Protein AF-A0A3P6HGX5-F1 (afdb_monomer_lite)

Organism: Brassica oleracea (NCBI:txid3712)

Radius of gyration: 33.95 Å; chains: 1; bounding box: 89×83×102 Å

InterPro domains:
  IPR007120 DNA-directed RNA polymerase, subunit 2, hybrid-binding domain [PF00562] (164-330)
  IPR007120 DNA-directed RNA polymerase, subunit 2, hybrid-binding domain [PF00562] (345-491)
  IPR007645 RNA polymerase Rpb2, domain 3 [PF04565] (3-25)
  IPR014724 RNA polymerase Rpb2, OB-fold [G3DSA:2.40.50.150] (271-345)
  IPR015712 DNA-directed RNA polymerase, subunit 2 [PTHR20856] (3-328)
  IPR037033 DNA-directed RNA polymerase, subunit 2, hybrid-binding domain superfamily [G3DSA:2.40.270.10] (236-270)
  IPR037033 DNA-directed RNA polymerase, subunit 2, hybrid-binding domain superfamily [G3DSA:2.40.270.10] (346-427)
  IPR037033 DNA-directed RNA polymerase, subunit 2, hybrid-binding domain superfamily [G3DSA:2.40.270.10] (428-469)
  IPR042107 DNA-directed RNA polymerase, beta subunit, external 1 domain superfamily [G3DSA:2.30.150.10] (36-104)

pLDDT: mean 76.37, std 21.44, range [22.75, 96.31]

Foldseek 3Di:
DWAPQAADPDPCGPVDTHRFPQWDQDPVRFTWFWWWFQPDDDPDGDTDIDTDGPVRQQVFWEFPDDPPPPDPPDPPPQWTFTAHNNDTDIHGPVRHGIYDDAPRRNHHPLLLFQFQSVQFDSNVSNVSSVQLVQFAQAPDFDDALETQPCQLVCLLVVPLFDFAQAWFFFADDDQQWTWGDHPNDIDIGGWDPQDADPLQFGKGWAAPDDHGDTDHGGQTGIHIRQDDNSGGTRFFFFKEWAADDPCCQPPPHKAFACCCVVVSRRHGDGHDDDDDDWDADPQGTKAWALPDPPDDVVLSVQADGRQAGDPPDDDDPPRRHIRIDDDDDDDDDDDDDDDDDDDDHDYQLQAKAAPVGHGGGMYHHNVNDVVRSNCSQLLQFLQQALCVLVVHGDNHHPPPCSVPPCVSVVVSQVSQCVSLVVGPCVQSQDPVDGQWGWIAGSVPRHIDPDTIHIGTHTDGDGPDDPVVVDADADDFDADPPPRAFDDDRVRSGDDDQDPVNVVVVVVVVVVVPDDPPDDDDDDDDDDDDDDDDDDDDDDDDDDDDDDDDDDDDDDDDDDDDDPDPPPDPDDDD

Structure (mmCIF, N/CA/C/O backbone):
data_AF-A0A3P6HGX5-F1
#
_entry.id   AF-A0A3P6HGX5-F1
#
loop_
_atom_site.group_PDB
_atom_site.id
_atom_site.type_symbol
_atom_site.label_atom_id
_atom_site.label_alt_id
_atom_site.label_comp_id
_atom_site.label_asym_id
_atom_site.label_entity_id
_atom_site.label_seq_id
_atom_site.pdbx_PDB_ins_code
_atom_site.Cartn_x
_atom_site.Cartn_y
_atom_site.Cartn_z
_atom_site.occupancy
_atom_site.B_iso_or_equiv
_atom_site.auth_seq_id
_atom_site.auth_comp_id
_atom_site.auth_asym_id
_atom_site.auth_atom_id
_atom_site.pdbx_PDB_model_num
ATOM 1 N N . MET A 1 1 ? 0.812 18.258 18.366 1.00 69.69 1 MET A N 1
ATOM 2 C CA . MET A 1 1 ? 0.834 18.992 17.080 1.00 69.69 1 MET A CA 1
ATOM 3 C C . MET A 1 1 ? 1.566 18.189 16.005 1.00 69.69 1 MET A C 1
ATOM 5 O O . MET A 1 1 ? 0.980 17.926 14.966 1.00 69.69 1 MET A O 1
ATOM 9 N N . GLY A 1 2 ? 2.810 17.749 16.240 1.00 81.44 2 GLY A N 1
ATOM 10 C CA . GLY A 1 2 ? 3.443 16.718 15.402 1.00 81.44 2 GLY A CA 1
ATOM 11 C C . GLY A 1 2 ? 2.855 15.323 15.650 1.00 81.44 2 GLY A C 1
ATOM 12 O O . GLY A 1 2 ? 2.342 15.058 16.740 1.00 81.44 2 GLY A O 1
ATOM 13 N N . CYS A 1 3 ? 2.932 14.449 14.646 1.00 88.88 3 CYS A N 1
ATOM 14 C CA . CYS A 1 3 ? 2.545 13.048 14.772 1.00 88.88 3 CYS A CA 1
ATOM 15 C C . CYS A 1 3 ? 3.531 12.310 15.696 1.00 88.88 3 CYS A C 1
ATOM 17 O O . CYS A 1 3 ? 4.735 12.345 15.441 1.00 88.88 3 CYS A O 1
ATOM 19 N N . PRO A 1 4 ? 3.058 11.602 16.738 1.00 87.31 4 PRO A N 1
ATOM 20 C CA . PRO A 1 4 ? 3.938 10.913 17.682 1.00 87.31 4 PRO A CA 1
ATOM 21 C C . PRO A 1 4 ? 4.557 9.628 17.113 1.00 87.31 4 PRO A C 1
ATOM 23 O O . PRO A 1 4 ? 5.478 9.078 17.721 1.00 87.31 4 PRO A O 1
ATOM 26 N N . ILE A 1 5 ? 4.021 9.126 15.996 1.00 89.00 5 ILE A N 1
ATOM 27 C CA . ILE A 1 5 ? 4.458 7.893 15.332 1.00 89.00 5 ILE A CA 1
ATOM 28 C C . ILE A 1 5 ? 5.454 8.206 14.219 1.00 89.00 5 ILE A C 1
ATOM 30 O O . ILE A 1 5 ? 6.477 7.549 14.123 1.00 89.00 5 ILE A O 1
ATOM 34 N N . ASP A 1 6 ? 5.156 9.193 13.380 1.00 86.50 6 ASP A N 1
ATOM 35 C CA . ASP A 1 6 ? 5.774 9.359 12.066 1.00 86.50 6 ASP A CA 1
ATOM 36 C C . ASP A 1 6 ? 7.043 10.221 12.127 1.00 86.50 6 ASP A C 1
ATOM 38 O O . ASP A 1 6 ? 6.994 11.451 12.038 1.00 86.50 6 ASP A O 1
ATOM 42 N N . THR A 1 7 ? 8.180 9.545 12.289 1.00 88.69 7 THR A N 1
ATOM 43 C CA . THR A 1 7 ? 9.532 10.112 12.338 1.00 88.69 7 THR A CA 1
ATOM 44 C C . THR A 1 7 ? 10.512 9.282 11.499 1.00 88.69 7 THR A C 1
ATOM 46 O O . THR A 1 7 ? 10.232 8.142 11.129 1.00 88.69 7 THR A O 1
ATOM 49 N N . SER A 1 8 ? 11.672 9.837 11.149 1.00 83.00 8 SER A N 1
ATOM 50 C CA . SER A 1 8 ? 12.714 9.059 10.467 1.00 83.00 8 SER A CA 1
ATOM 51 C C . SER A 1 8 ? 13.367 8.049 11.409 1.00 83.00 8 SER A C 1
ATOM 53 O O . SER A 1 8 ? 13.633 8.377 12.559 1.00 83.00 8 SER A O 1
ATOM 55 N N . GLU A 1 9 ? 13.708 6.863 10.910 1.00 80.75 9 GLU A N 1
ATOM 56 C CA . GLU A 1 9 ? 14.534 5.894 11.639 1.00 80.75 9 GLU A CA 1
ATOM 57 C C . GLU A 1 9 ? 16.037 6.221 11.524 1.00 80.75 9 GLU A C 1
ATOM 59 O O . GLU A 1 9 ? 16.488 6.873 10.577 1.00 80.75 9 GLU A O 1
ATOM 64 N N . GLY A 1 10 ? 16.839 5.746 12.481 1.00 84.31 10 GLY A N 1
ATOM 65 C CA . GLY A 1 10 ? 18.297 5.896 12.479 1.00 84.31 10 GLY A CA 1
ATOM 66 C C . GLY A 1 10 ? 18.803 7.189 13.128 1.00 84.31 10 GLY A C 1
ATOM 67 O O . GLY A 1 10 ? 18.384 7.561 14.216 1.00 84.31 10 GLY A O 1
ATOM 68 N N . ILE A 1 11 ? 19.764 7.858 12.486 1.00 81.44 11 ILE A N 1
ATOM 69 C CA . ILE A 1 11 ? 20.502 8.986 13.091 1.00 81.44 11 ILE A CA 1
ATOM 70 C C . ILE A 1 11 ? 19.605 10.219 13.299 1.00 81.44 11 ILE A C 1
ATOM 72 O O . ILE A 1 11 ? 19.830 10.994 14.221 1.00 81.44 11 ILE A O 1
ATOM 76 N N . ASN A 1 12 ? 18.573 10.384 12.469 1.00 85.25 12 ASN A N 1
ATOM 77 C CA . ASN A 1 12 ? 17.715 11.573 12.468 1.00 85.25 12 ASN A CA 1
ATOM 78 C C . ASN A 1 12 ? 16.410 11.390 13.264 1.00 85.25 12 ASN A C 1
ATOM 80 O O . ASN A 1 12 ? 15.478 12.183 13.109 1.00 85.25 12 ASN A O 1
ATOM 84 N N . VAL A 1 13 ? 16.309 10.343 14.089 1.00 86.50 13 VAL A N 1
ATOM 85 C CA . VAL A 1 13 ? 15.112 10.066 14.901 1.00 86.50 13 VAL A CA 1
ATOM 86 C C . VAL A 1 13 ? 14.737 11.285 15.741 1.00 86.50 13 VAL A C 1
ATOM 88 O O . VAL A 1 13 ? 15.581 11.881 16.404 1.00 86.50 13 VAL A O 1
ATOM 91 N N . GLY A 1 14 ? 13.461 11.670 15.689 1.00 83.38 14 GLY A N 1
ATOM 92 C CA . GLY A 1 14 ? 12.913 12.802 16.439 1.00 83.38 14 GLY A CA 1
ATOM 93 C C . GLY A 1 14 ? 13.215 14.186 15.853 1.00 83.38 14 GLY A C 1
ATOM 94 O O . GLY A 1 14 ? 12.557 15.145 16.242 1.00 83.38 14 GLY A O 1
ATOM 95 N N . LEU A 1 15 ? 14.146 14.306 14.898 1.00 86.75 15 LEU A N 1
ATOM 96 C CA . LEU A 1 15 ? 14.450 15.581 14.231 1.00 86.75 15 LEU A CA 1
ATOM 97 C C . LEU A 1 15 ? 13.497 15.863 13.070 1.00 86.75 15 LEU A C 1
ATOM 99 O O . LEU A 1 15 ? 13.102 17.003 12.841 1.00 86.75 15 LEU A O 1
ATOM 103 N N . ILE A 1 16 ? 13.141 14.817 12.326 1.00 87.31 16 ILE A N 1
ATOM 104 C CA . ILE A 1 16 ? 12.214 14.901 11.199 1.00 87.31 16 ILE A CA 1
ATOM 105 C C . ILE A 1 16 ? 10.915 14.227 11.623 1.00 87.31 16 ILE A C 1
ATOM 107 O O . ILE A 1 16 ? 10.916 13.057 12.014 1.00 87.31 16 ILE A O 1
ATOM 111 N N . GLY A 1 17 ? 9.813 14.966 11.536 1.00 85.69 17 GLY A N 1
ATOM 112 C CA . GLY A 1 17 ? 8.481 14.483 11.868 1.00 85.69 17 GLY A CA 1
ATOM 113 C C . GLY A 1 17 ? 7.435 15.014 10.899 1.00 85.69 17 GLY A C 1
ATOM 114 O O . GLY A 1 17 ? 7.639 16.033 10.239 1.00 85.69 17 GLY A O 1
ATOM 115 N N . SER A 1 18 ? 6.311 14.309 10.814 1.00 90.31 18 SER A N 1
ATOM 116 C CA . SER A 1 18 ? 5.156 14.758 10.031 1.00 90.31 18 SER A CA 1
ATOM 117 C C . SER A 1 18 ? 4.144 15.495 10.904 1.00 90.31 18 SER A C 1
ATOM 119 O O . SER A 1 18 ? 3.963 15.171 12.080 1.00 90.31 18 SER A O 1
ATOM 121 N N . LEU A 1 19 ? 3.457 16.475 10.319 1.00 92.06 19 LEU A N 1
ATOM 122 C CA . LEU A 1 19 ? 2.332 17.153 10.965 1.00 92.06 19 LEU A CA 1
ATOM 123 C C . LEU A 1 19 ? 1.137 16.203 11.108 1.00 92.06 19 LEU A C 1
ATOM 125 O O . LEU A 1 19 ? 0.995 15.246 10.338 1.00 92.06 19 LEU A O 1
ATOM 129 N N . SER A 1 20 ? 0.283 16.460 12.099 1.00 91.75 20 SER A N 1
ATOM 130 C CA . SER A 1 20 ? -0.994 15.759 12.192 1.00 91.75 20 SER A CA 1
ATOM 131 C C . SER A 1 20 ? -1.996 16.273 11.149 1.00 91.75 20 SER A C 1
ATOM 133 O O . SER A 1 20 ? -1.877 17.400 10.673 1.00 91.75 20 SER A O 1
ATOM 135 N N . ILE A 1 21 ? -2.992 15.455 10.787 1.00 90.12 21 ILE A N 1
ATOM 136 C CA . ILE A 1 21 ? -3.934 15.740 9.681 1.00 90.12 21 ILE A CA 1
ATOM 137 C C . ILE A 1 21 ? -4.648 17.089 9.831 1.00 90.12 21 ILE A C 1
ATOM 139 O O . ILE A 1 21 ? -4.893 17.779 8.846 1.00 90.12 21 ILE A O 1
ATOM 143 N N . HIS A 1 22 ? -4.998 17.456 11.061 1.00 88.75 22 HIS A N 1
ATOM 144 C CA . HIS A 1 22 ? -5.784 18.656 11.342 1.00 88.75 22 HIS A CA 1
ATOM 145 C C . HIS A 1 22 ? -4.943 19.820 11.879 1.00 88.75 22 HIS A C 1
ATOM 147 O O . HIS A 1 22 ? -5.507 20.869 12.195 1.00 88.75 22 HIS A O 1
ATOM 153 N N . ALA A 1 23 ? -3.622 19.650 11.993 1.00 90.56 23 ALA A N 1
ATOM 154 C CA . ALA A 1 23 ? -2.745 20.731 12.412 1.00 90.56 23 ALA A CA 1
ATOM 155 C C . ALA A 1 23 ? -2.718 21.831 11.346 1.00 90.56 23 ALA A C 1
ATOM 157 O O . ALA A 1 23 ? -2.628 21.560 10.147 1.00 90.56 23 ALA A O 1
ATOM 158 N N . ARG A 1 24 ? -2.768 23.084 11.792 1.00 90.38 24 ARG A N 1
ATOM 159 C CA . ARG A 1 24 ? -2.610 24.263 10.935 1.00 90.38 24 ARG A CA 1
ATOM 160 C C . ARG A 1 24 ? -1.501 25.147 11.474 1.00 90.38 24 ARG A C 1
ATOM 162 O O . ARG A 1 24 ? -1.166 25.079 12.651 1.00 90.38 24 ARG A O 1
ATOM 169 N N . ILE A 1 25 ? -0.921 25.953 10.595 1.00 91.31 25 ILE A N 1
ATOM 170 C CA . ILE A 1 25 ? 0.021 27.000 10.982 1.00 91.31 25 ILE A CA 1
ATOM 171 C C . ILE A 1 25 ? -0.815 28.265 11.182 1.00 91.31 25 ILE A C 1
ATOM 173 O O . ILE A 1 25 ? -1.462 28.711 10.236 1.00 91.31 25 ILE A O 1
ATOM 177 N N . GLY A 1 26 ? -0.851 28.777 12.411 1.00 87.81 26 GLY A N 1
ATOM 178 C CA . GLY A 1 26 ? -1.514 30.036 12.743 1.00 87.81 26 GLY A CA 1
ATOM 179 C C . GLY A 1 26 ? -0.747 31.247 12.211 1.00 87.81 26 GLY A C 1
ATOM 180 O O . GLY A 1 26 ? 0.379 31.124 11.724 1.00 87.81 26 GLY A O 1
ATOM 181 N N . ASP A 1 27 ? -1.332 32.435 12.357 1.00 85.25 27 ASP A N 1
ATOM 182 C CA . ASP A 1 27 ? -0.792 33.688 11.799 1.00 85.25 27 ASP A CA 1
ATOM 183 C C . ASP A 1 27 ? 0.627 34.016 12.299 1.00 85.25 27 ASP A C 1
ATOM 185 O O . ASP A 1 27 ? 1.429 34.620 11.589 1.00 85.25 27 ASP A O 1
ATOM 189 N N . TRP A 1 28 ? 0.966 33.566 13.510 1.00 84.50 28 TRP A N 1
ATOM 190 C CA . TRP A 1 28 ? 2.266 33.784 14.154 1.00 84.50 28 TRP A CA 1
ATOM 191 C C . TRP A 1 28 ? 3.264 32.637 13.939 1.00 84.50 28 TRP A C 1
ATOM 193 O O . TRP A 1 28 ? 4.304 32.587 14.593 1.00 84.50 28 TRP A O 1
ATOM 203 N N . GLY A 1 29 ? 2.954 31.682 13.057 1.00 87.19 29 GLY A N 1
ATOM 204 C CA . GLY A 1 29 ? 3.810 30.526 12.779 1.00 87.19 29 GLY A CA 1
ATOM 205 C C . GLY A 1 29 ? 3.736 29.406 13.825 1.00 87.19 29 GLY A C 1
ATOM 206 O O . GLY A 1 29 ? 4.462 28.418 13.716 1.00 87.19 29 GLY A O 1
ATOM 207 N N . SER A 1 30 ? 2.863 29.522 14.830 1.00 88.88 30 SER A N 1
ATOM 208 C CA . SER A 1 30 ? 2.590 28.454 15.794 1.00 88.88 30 SER A CA 1
ATOM 209 C C . SER A 1 30 ? 1.733 27.354 15.175 1.00 88.88 30 SER A C 1
ATOM 211 O O . SER A 1 30 ? 0.801 27.626 14.421 1.00 88.88 30 SER A O 1
ATOM 213 N N . LEU A 1 31 ? 2.015 26.099 15.527 1.00 91.00 31 LEU A N 1
ATOM 214 C CA . LEU A 1 31 ? 1.140 24.986 15.166 1.00 91.00 31 LEU A CA 1
ATOM 215 C C . LEU A 1 31 ? -0.087 24.975 16.070 1.00 91.00 31 LEU A C 1
ATOM 217 O O . LEU A 1 31 ? 0.051 24.945 17.290 1.00 91.00 31 LEU A O 1
ATOM 221 N N . GLU A 1 32 ? -1.266 24.939 15.466 1.00 91.38 32 GLU A N 1
ATOM 222 C CA . GLU A 1 32 ? -2.548 24.945 16.157 1.00 91.38 32 GLU A CA 1
ATOM 223 C C . GLU A 1 32 ? -3.343 23.674 15.848 1.00 91.38 32 GLU A C 1
ATOM 225 O O . GLU A 1 32 ? -3.290 23.142 14.735 1.00 91.38 32 GLU A O 1
ATOM 230 N N . SER A 1 33 ? -4.089 23.176 16.839 1.00 89.75 33 SER A N 1
ATOM 231 C CA . SER A 1 33 ? -4.979 22.015 16.704 1.00 89.75 33 SER A CA 1
ATOM 232 C C . SER A 1 33 ? -6.425 22.410 16.977 1.00 89.75 33 SER A C 1
ATOM 234 O O . SER A 1 33 ? -6.668 23.207 17.884 1.00 89.75 33 SER A O 1
ATOM 236 N N . PRO A 1 34 ? -7.388 21.849 16.230 1.00 90.19 34 PRO A N 1
ATOM 237 C CA . PRO A 1 34 ? -8.791 22.158 16.422 1.00 90.19 34 PRO A CA 1
ATOM 238 C C . PRO A 1 34 ? -9.418 21.333 17.550 1.00 90.19 34 PRO A C 1
ATOM 240 O O . PRO A 1 34 ? -9.210 20.124 17.655 1.00 90.19 34 PRO A O 1
ATOM 243 N N . PHE A 1 35 ? -10.263 21.990 18.335 1.00 88.38 35 PHE A N 1
ATOM 244 C CA . PHE A 1 35 ? -11.091 21.413 19.387 1.00 88.38 35 PHE A CA 1
ATOM 245 C C . PHE A 1 35 ? -12.513 21.968 19.297 1.00 88.38 35 PHE A C 1
ATOM 247 O O . PHE A 1 35 ? -12.739 23.046 18.743 1.00 88.38 35 PHE A O 1
ATOM 254 N N . TYR A 1 36 ? -13.483 21.239 19.842 1.00 86.25 36 TYR A N 1
ATOM 255 C CA . TYR A 1 36 ? -14.842 21.743 19.998 1.00 86.25 36 TYR A CA 1
ATOM 256 C C . TYR A 1 36 ? -15.019 22.416 21.350 1.00 86.25 36 TYR A C 1
ATOM 258 O O . TYR A 1 36 ? -14.749 21.816 22.388 1.00 86.25 36 TYR A O 1
ATOM 266 N N . GLU A 1 37 ? -15.515 23.646 21.323 1.00 83.88 37 GLU A N 1
ATOM 267 C CA . GLU A 1 37 ? -15.900 24.394 22.511 1.00 83.88 37 GLU A CA 1
ATOM 268 C C . GLU A 1 37 ? -17.274 23.949 23.007 1.00 83.88 37 GLU A C 1
ATOM 270 O O . GLU A 1 37 ? -18.241 23.885 22.237 1.00 83.88 37 GLU A O 1
ATOM 275 N N . LEU A 1 38 ? -17.363 23.646 24.302 1.00 76.25 38 LEU A N 1
ATOM 276 C CA . LEU A 1 38 ? -18.608 23.285 24.967 1.00 76.25 38 LEU A CA 1
ATOM 277 C C . LEU A 1 38 ? -19.227 24.547 25.589 1.00 76.25 38 LEU A C 1
ATOM 279 O O . LEU A 1 38 ? -19.059 24.823 26.772 1.00 76.25 38 LEU A O 1
ATOM 283 N N . VAL A 1 39 ? -19.945 25.339 24.786 1.00 59.66 39 VAL A N 1
ATOM 284 C CA . VAL A 1 39 ? -20.641 26.545 25.277 1.00 59.66 39 VAL A CA 1
ATOM 285 C C . VAL A 1 39 ? -22.031 26.178 25.807 1.00 59.66 39 VAL A C 1
ATOM 287 O O . VAL A 1 39 ? -22.916 25.859 25.018 1.00 59.66 39 VAL A O 1
ATOM 290 N N . GLU A 1 40 ? -22.180 26.245 27.135 1.00 53.94 40 GLU A N 1
ATOM 291 C CA . GLU A 1 40 ? -23.389 26.161 27.982 1.00 53.94 40 GLU A CA 1
ATOM 292 C C . GLU A 1 40 ? -24.478 25.104 27.674 1.00 53.94 40 GLU A C 1
ATOM 294 O O . GLU A 1 40 ? -24.998 24.953 26.569 1.00 53.94 40 GLU A O 1
ATOM 299 N N . LYS A 1 41 ? -24.925 24.439 28.752 1.00 53.03 41 LYS A N 1
ATOM 300 C CA . LYS A 1 41 ? -25.868 23.302 28.854 1.00 53.03 41 LYS A CA 1
ATOM 301 C C . LYS A 1 41 ? -27.322 23.577 28.408 1.00 53.03 41 LYS A C 1
ATOM 303 O O . LYS A 1 41 ? -28.262 23.003 28.956 1.00 53.03 41 LYS A O 1
ATOM 308 N N . SER A 1 42 ? -27.564 24.459 27.445 1.00 44.00 42 SER A N 1
ATOM 309 C CA . SER A 1 42 ? -28.907 24.686 26.903 1.00 44.00 42 SER A CA 1
ATOM 310 C C . SER A 1 42 ? -29.159 23.791 25.683 1.00 44.00 42 SER A C 1
ATOM 312 O O . SER A 1 42 ? -28.246 23.455 24.931 1.00 44.00 42 SER A O 1
ATOM 314 N N . LYS A 1 43 ? -30.422 23.402 25.449 1.00 47.62 43 LYS A N 1
ATOM 315 C CA . LYS A 1 43 ? -30.868 22.480 24.372 1.00 47.62 43 LYS A CA 1
ATOM 316 C C . LYS A 1 43 ? -30.520 22.933 22.930 1.00 47.62 43 LYS A C 1
ATOM 318 O O . LYS A 1 43 ? -30.924 22.278 21.972 1.00 47.62 43 LYS A O 1
ATOM 323 N N . LYS A 1 44 ? -29.781 24.037 22.767 1.00 44.19 44 LYS A N 1
ATOM 324 C CA . LYS A 1 44 ? -29.236 24.587 21.517 1.00 44.19 44 LYS A CA 1
ATOM 325 C C . LYS A 1 44 ? -27.725 24.869 21.631 1.00 44.19 44 LYS A C 1
ATOM 327 O O . LYS A 1 44 ? -27.277 25.940 21.229 1.00 44.19 44 LYS A O 1
ATOM 332 N N . ALA A 1 45 ? -26.939 23.933 22.165 1.00 50.09 45 ALA A N 1
ATOM 333 C CA . ALA A 1 45 ? -25.479 24.045 22.165 1.00 50.09 45 ALA A CA 1
ATOM 334 C C . ALA A 1 45 ? -24.961 24.295 20.732 1.00 50.09 45 ALA A C 1
ATOM 336 O O . ALA A 1 45 ? -25.121 23.457 19.838 1.00 50.09 45 ALA A O 1
ATOM 337 N N . ARG A 1 46 ? -24.379 25.476 20.493 1.00 54.47 46 ARG A N 1
ATOM 338 C CA . ARG A 1 46 ? -23.662 25.787 19.252 1.00 54.47 46 ARG A CA 1
ATOM 339 C C . ARG A 1 46 ? -22.276 25.168 19.367 1.00 54.47 46 ARG A C 1
ATOM 341 O O . ARG A 1 46 ? -21.465 25.626 20.158 1.00 54.47 46 ARG A O 1
ATOM 348 N N . ILE A 1 47 ? -22.011 24.141 18.566 1.00 66.81 47 ILE A N 1
ATOM 349 C CA . ILE A 1 47 ? -20.675 23.555 18.454 1.00 66.81 47 ILE A CA 1
ATOM 350 C C . ILE A 1 47 ? -19.788 24.571 17.724 1.00 66.81 47 ILE A C 1
ATOM 352 O O . ILE A 1 47 ? -19.947 24.775 16.519 1.00 66.81 47 ILE A O 1
ATOM 356 N N . ARG A 1 48 ? -18.883 25.233 18.451 1.00 78.88 48 ARG A N 1
ATOM 357 C CA . ARG A 1 48 ? -17.864 26.120 17.874 1.00 78.88 48 ARG A CA 1
ATOM 358 C C . ARG A 1 48 ? -16.534 25.378 17.814 1.00 78.88 48 ARG A C 1
ATOM 360 O O . ARG A 1 48 ? -16.159 24.701 18.764 1.00 78.88 48 ARG A O 1
ATOM 367 N N . MET A 1 49 ? -15.834 25.482 16.688 1.00 84.88 49 MET A N 1
ATOM 368 C CA . MET A 1 49 ? -14.477 24.957 16.548 1.00 84.88 49 MET A CA 1
ATOM 369 C C . MET A 1 49 ? -13.479 26.051 16.932 1.00 84.88 49 MET A C 1
ATOM 371 O O . MET A 1 49 ? -13.548 27.154 16.388 1.00 84.88 49 MET A O 1
ATOM 375 N N . LEU A 1 50 ? -12.570 25.741 17.852 1.00 87.94 50 LEU A N 1
ATOM 376 C CA . LEU A 1 50 ? -11.474 26.608 18.274 1.00 87.94 50 LEU A CA 1
ATOM 377 C C . LEU A 1 50 ? -10.141 25.953 17.923 1.00 87.94 50 LEU A C 1
ATOM 379 O O . LEU A 1 50 ? -9.943 24.771 18.191 1.00 87.94 50 LEU A O 1
ATOM 383 N N . PHE A 1 51 ? -9.236 26.725 17.330 1.00 88.69 51 PHE A N 1
ATOM 384 C CA . PHE A 1 51 ? -7.853 26.319 17.107 1.00 88.69 51 PHE A CA 1
ATOM 385 C C . PHE A 1 51 ? -7.017 26.829 18.274 1.00 88.69 51 PHE A C 1
ATOM 387 O O . PHE A 1 51 ? -7.057 28.016 18.586 1.00 88.69 51 PHE A O 1
ATOM 394 N N . LEU A 1 52 ? -6.316 25.920 18.947 1.00 88.94 52 LEU A N 1
ATOM 395 C CA . LEU A 1 52 ? -5.486 26.254 20.097 1.00 88.94 52 LEU A CA 1
ATOM 396 C C . LEU A 1 52 ? -4.012 26.073 19.774 1.00 88.94 52 LEU A C 1
ATOM 398 O O . LEU A 1 52 ? -3.613 25.044 19.223 1.00 88.94 52 LEU A O 1
ATOM 402 N N . SER A 1 53 ? -3.210 27.052 20.185 1.00 90.06 53 SER A N 1
ATOM 403 C CA . SER A 1 53 ? -1.752 26.940 20.254 1.00 90.06 53 SER A CA 1
ATOM 404 C C . SER A 1 53 ? -1.314 26.157 21.506 1.00 90.06 53 SER A C 1
ATOM 406 O O . SER A 1 53 ? -2.085 26.066 22.465 1.00 90.06 53 SER A O 1
ATOM 408 N N . PRO A 1 54 ? -0.078 25.619 21.563 1.00 85.62 54 PRO A N 1
ATOM 409 C CA . PRO A 1 54 ? 0.401 24.861 22.722 1.00 85.62 54 PRO A CA 1
ATOM 410 C C . PRO A 1 54 ? 0.364 25.658 24.031 1.00 85.62 54 PRO A C 1
ATOM 412 O O . PRO A 1 54 ? 0.065 25.096 25.074 1.00 85.62 54 PRO A O 1
ATOM 415 N N . SER A 1 55 ? 0.609 26.970 23.975 1.00 86.00 55 SER A N 1
ATOM 416 C CA . SER A 1 55 ? 0.538 27.845 25.151 1.00 86.00 55 SER A CA 1
ATOM 417 C C . SER A 1 55 ? -0.893 28.056 25.644 1.00 86.00 55 SER A C 1
ATOM 419 O O . SER A 1 55 ? -1.106 28.270 26.828 1.00 86.00 55 SER A O 1
ATOM 421 N N . GLN A 1 56 ? -1.883 28.015 24.749 1.00 86.38 56 GLN A N 1
ATOM 422 C CA . GLN A 1 56 ? -3.293 28.145 25.125 1.00 86.38 56 GLN A CA 1
ATOM 423 C C . GLN A 1 56 ? -3.883 26.817 25.610 1.00 86.38 56 GLN A C 1
ATOM 425 O O . GLN A 1 56 ? -4.729 26.822 26.497 1.00 86.38 56 GLN A O 1
ATOM 430 N N . ASP A 1 57 ? -3.419 25.696 25.050 1.00 84.12 57 ASP A N 1
ATOM 431 C CA . ASP A 1 57 ? -3.822 24.321 25.383 1.00 84.12 57 ASP A CA 1
ATOM 432 C C . ASP A 1 57 ? -3.735 24.023 26.890 1.00 84.12 57 ASP A C 1
ATOM 434 O O . ASP A 1 57 ? -4.610 23.355 27.432 1.00 84.12 57 ASP A O 1
ATOM 438 N N . GLU A 1 58 ? -2.732 24.573 27.579 1.00 84.94 58 GLU A N 1
ATOM 439 C CA . GLU A 1 58 ? -2.504 24.369 29.018 1.00 84.94 58 GLU A CA 1
ATOM 440 C C . GLU A 1 58 ? -3.594 24.985 29.913 1.00 84.94 58 GLU A C 1
ATOM 442 O O . GLU A 1 58 ? -3.825 24.504 31.020 1.00 84.94 58 GLU A O 1
ATOM 447 N N . TYR A 1 59 ? -4.319 26.005 29.441 1.00 86.75 59 TYR A N 1
ATOM 448 C CA . TYR A 1 59 ? -5.374 26.661 30.227 1.00 86.75 59 TYR A CA 1
ATOM 449 C C . TYR A 1 59 ? -6.729 25.949 30.159 1.00 86.75 59 TYR A C 1
ATOM 451 O O . TYR A 1 59 ? -7.635 26.275 30.929 1.00 86.75 59 TYR A O 1
ATOM 459 N N . TYR A 1 60 ? -6.899 24.988 29.249 1.00 87.19 60 TYR A N 1
ATOM 460 C CA . TYR A 1 60 ? -8.176 24.316 29.029 1.00 87.19 60 TYR A CA 1
ATOM 461 C C . TYR A 1 60 ? -8.139 22.856 29.485 1.00 87.19 60 TYR A C 1
ATOM 463 O O . TYR A 1 60 ? -7.167 22.139 29.271 1.00 87.19 60 TYR A O 1
ATOM 471 N N . MET A 1 61 ? -9.244 22.390 30.074 1.00 86.56 61 MET A N 1
ATOM 472 C CA . MET A 1 61 ? -9.463 20.971 30.338 1.00 86.56 61 MET A CA 1
ATOM 473 C C . MET A 1 61 ? -10.071 20.345 29.087 1.00 86.56 61 MET A C 1
ATOM 475 O O . MET A 1 61 ? -11.173 20.718 28.670 1.00 86.56 61 MET A O 1
ATOM 479 N N . ILE A 1 62 ? -9.331 19.429 28.463 1.00 87.06 62 ILE A N 1
ATOM 480 C CA . ILE A 1 62 ? -9.681 18.864 27.157 1.00 87.06 62 ILE A CA 1
ATOM 481 C C . ILE A 1 62 ? -10.068 17.400 27.319 1.00 87.06 62 ILE A C 1
ATOM 483 O O . ILE A 1 62 ? -9.215 16.567 27.621 1.00 87.06 62 ILE A O 1
ATOM 487 N N . ALA A 1 63 ? -11.326 17.057 27.052 1.00 85.12 63 ALA A N 1
ATOM 488 C CA . ALA A 1 63 ? -11.783 15.672 27.109 1.00 85.12 63 ALA A CA 1
ATOM 489 C C . ALA A 1 63 ? -11.250 14.822 25.939 1.00 85.12 63 ALA A C 1
ATOM 491 O O . ALA A 1 63 ? -11.330 15.190 24.755 1.00 85.12 63 ALA A O 1
ATOM 492 N N . ALA A 1 64 ? -10.756 13.633 26.283 1.00 73.94 64 ALA A N 1
ATOM 493 C CA . ALA A 1 64 ? -10.240 12.617 25.376 1.00 73.94 64 ALA A CA 1
ATOM 494 C C . ALA A 1 64 ? -11.335 11.600 24.994 1.00 73.94 64 ALA A C 1
ATOM 496 O O . ALA A 1 64 ? -11.123 10.396 25.080 1.00 73.94 64 ALA A O 1
ATOM 497 N N . GLY A 1 65 ? -12.523 12.052 24.576 1.00 63.03 65 GLY A N 1
ATOM 498 C CA . GLY A 1 65 ? -13.621 11.133 24.263 1.00 63.03 65 GLY A CA 1
ATOM 499 C C . GLY A 1 65 ? -14.836 11.763 23.584 1.00 63.03 65 GLY A C 1
ATOM 500 O O . GLY A 1 65 ? -15.052 12.972 23.639 1.00 63.03 65 GLY A O 1
ATOM 501 N N . ASN A 1 66 ? -15.634 10.899 22.947 1.00 59.12 66 ASN A N 1
ATOM 502 C CA . ASN A 1 66 ? -16.889 11.206 22.250 1.00 59.12 66 ASN A CA 1
ATOM 503 C C . ASN A 1 66 ? -18.104 10.615 22.996 1.00 59.12 66 ASN A C 1
ATOM 505 O O . ASN A 1 66 ? -19.034 10.128 22.355 1.00 59.12 66 ASN A O 1
ATOM 509 N N . SER A 1 67 ? -18.131 10.671 24.330 1.00 49.91 67 SER A N 1
ATOM 510 C CA . SER A 1 67 ? -19.185 10.055 25.162 1.00 49.91 67 SER A CA 1
ATOM 511 C C . SER A 1 67 ? -20.619 10.545 24.875 1.00 49.91 67 SER A C 1
ATOM 513 O O . SER A 1 67 ? -21.587 9.955 25.335 1.00 49.91 67 SER A O 1
ATOM 515 N N . LEU A 1 68 ? -20.798 11.575 24.038 1.00 49.91 68 LEU A N 1
ATOM 516 C CA . LEU A 1 68 ? -22.099 12.179 23.718 1.00 49.91 68 LEU A CA 1
ATOM 517 C C . LEU A 1 68 ? -22.533 12.102 22.244 1.00 49.91 68 LEU A C 1
ATOM 519 O O . LEU A 1 68 ? -23.504 12.756 21.863 1.00 49.91 68 LEU A O 1
ATOM 523 N N . ALA A 1 69 ? -21.845 11.347 21.381 1.00 44.41 69 ALA A N 1
ATOM 524 C CA . ALA A 1 69 ? -22.165 11.367 19.947 1.00 44.41 69 ALA A CA 1
ATOM 525 C C . ALA A 1 69 ? -23.342 10.466 19.516 1.00 44.41 69 ALA A C 1
ATOM 527 O O . ALA A 1 69 ? -23.864 10.689 18.426 1.00 44.41 69 ALA A O 1
ATOM 528 N N . LEU A 1 70 ? -23.791 9.497 20.328 1.00 38.81 70 LEU A N 1
ATOM 529 C CA . LEU A 1 70 ? -24.778 8.506 19.866 1.00 38.81 70 LEU A CA 1
ATOM 530 C C . LEU A 1 70 ? -26.159 8.560 20.521 1.00 38.81 70 LEU A C 1
ATOM 532 O O . LEU A 1 70 ? -27.114 8.179 19.859 1.00 38.81 70 LEU A O 1
ATOM 536 N N . ASN A 1 71 ? -26.333 9.112 21.725 1.00 37.19 71 ASN A N 1
ATOM 537 C CA . ASN A 1 71 ? -27.666 9.222 22.326 1.00 37.19 71 ASN A CA 1
ATOM 538 C C . ASN A 1 71 ? -27.793 10.480 23.192 1.00 37.19 71 ASN A C 1
ATOM 540 O O . ASN A 1 71 ? -27.344 10.512 24.330 1.00 37.19 71 ASN A O 1
ATOM 544 N N . ARG A 1 72 ? -28.505 11.502 22.694 1.00 44.22 72 ARG A N 1
ATOM 545 C CA . ARG A 1 72 ? -28.868 12.727 23.449 1.00 44.22 72 ARG A CA 1
ATOM 546 C C . ARG A 1 72 ? -29.736 12.472 24.700 1.00 44.22 72 ARG A C 1
ATOM 548 O O . ARG A 1 72 ? -30.163 13.432 25.334 1.00 44.22 72 ARG A O 1
ATOM 555 N N . GLY A 1 73 ? -30.043 11.212 25.013 1.00 38.81 73 GLY A N 1
ATOM 556 C CA . GLY A 1 73 ? -30.911 10.801 26.116 1.00 38.81 73 GLY A CA 1
ATOM 557 C C . GLY A 1 73 ? -30.257 9.900 27.163 1.00 38.81 73 GLY A C 1
ATOM 558 O O . GLY A 1 73 ? -30.948 9.540 28.107 1.00 38.81 73 GLY A O 1
ATOM 559 N N . ILE A 1 74 ? -28.977 9.529 27.026 1.00 45.19 74 ILE A N 1
ATOM 560 C CA . ILE A 1 74 ? -28.314 8.628 27.980 1.00 45.19 74 ILE A CA 1
ATOM 561 C C . ILE A 1 74 ? -27.324 9.427 28.836 1.00 45.19 74 ILE A C 1
ATOM 563 O O . ILE A 1 74 ? -26.429 10.098 28.330 1.00 45.19 74 ILE A O 1
ATOM 567 N N . GLN A 1 75 ? -27.542 9.370 30.147 1.00 46.00 75 GLN A N 1
ATOM 568 C CA . GLN A 1 75 ? -26.855 10.107 31.208 1.00 46.00 75 GLN A CA 1
ATOM 569 C C . GLN A 1 75 ? -25.645 9.316 31.763 1.00 46.00 75 GLN A C 1
ATOM 571 O O . GLN A 1 75 ? -25.414 9.330 32.967 1.00 46.00 75 GLN A O 1
ATOM 576 N N . GLU A 1 76 ? -24.918 8.556 30.933 1.00 48.69 76 GLU A N 1
ATOM 577 C CA . GLU A 1 76 ? -24.094 7.432 31.437 1.00 48.69 76 GLU A CA 1
ATOM 578 C C . GLU A 1 76 ? -22.593 7.670 31.641 1.00 48.69 76 GLU A C 1
ATOM 580 O O . GLU A 1 76 ? -21.921 6.757 32.103 1.00 48.69 76 GLU A O 1
ATOM 585 N N . GLU A 1 77 ? -22.048 8.875 31.469 1.00 53.88 77 GLU A N 1
ATOM 586 C CA . GLU A 1 77 ? -20.690 9.149 31.973 1.00 53.88 77 GLU A CA 1
ATOM 587 C C . GLU A 1 77 ? -20.650 10.444 32.782 1.00 53.88 77 GLU A C 1
ATOM 589 O O . GLU A 1 77 ? -20.517 11.541 32.242 1.00 53.88 77 GLU A O 1
ATOM 594 N N . GLN A 1 78 ? -20.765 10.308 34.109 1.00 62.91 78 GLN A N 1
ATOM 595 C CA . GLN A 1 78 ? -20.531 11.409 35.051 1.00 62.91 78 GLN A CA 1
ATOM 596 C C . GLN A 1 78 ? -19.064 11.848 35.067 1.00 62.91 78 GLN A C 1
ATOM 598 O O . GLN A 1 78 ? -18.788 12.980 35.447 1.00 62.91 78 GLN A O 1
ATOM 603 N N . ALA A 1 79 ? -18.132 10.987 34.647 1.00 73.00 79 ALA A N 1
ATOM 604 C CA . ALA A 1 79 ? -16.708 11.280 34.641 1.00 73.00 79 ALA A CA 1
ATOM 605 C C . ALA A 1 79 ? -16.055 10.838 33.327 1.00 73.00 79 ALA A C 1
ATOM 607 O O . ALA A 1 79 ? -16.309 9.737 32.844 1.00 73.00 79 ALA A O 1
ATOM 608 N N . VAL A 1 80 ? -15.212 11.698 32.760 1.00 78.50 80 VAL A N 1
ATOM 609 C CA . VAL A 1 80 ? -14.567 11.503 31.457 1.00 78.50 80 VAL A CA 1
ATOM 610 C C . VAL A 1 80 ? -13.059 11.726 31.597 1.00 78.50 80 VAL A C 1
ATOM 612 O O . VAL A 1 80 ? -12.639 12.644 32.311 1.00 78.50 80 VAL A O 1
ATOM 615 N N . PRO A 1 81 ? -12.214 10.923 30.921 1.00 84.25 81 PRO A N 1
ATOM 616 C CA . PRO A 1 81 ? -10.786 11.187 30.869 1.00 84.25 81 PRO A CA 1
ATOM 617 C C . PRO A 1 81 ? -10.528 12.510 30.140 1.00 84.25 81 PRO A C 1
ATOM 619 O O . PRO A 1 81 ? -10.893 12.691 28.974 1.00 84.25 81 PRO A O 1
ATOM 622 N N . ALA A 1 82 ? -9.866 13.436 30.818 1.00 86.44 82 ALA A N 1
ATOM 623 C CA . ALA A 1 82 ? -9.466 14.723 30.288 1.00 86.44 82 ALA A CA 1
ATOM 624 C C . ALA A 1 82 ? -7.972 14.957 30.490 1.00 86.44 82 ALA A C 1
ATOM 626 O O . ALA A 1 82 ? -7.335 14.404 31.383 1.00 86.44 82 ALA A O 1
ATOM 627 N N . ARG A 1 83 ? -7.414 15.799 29.627 1.00 87.81 83 ARG A N 1
ATOM 628 C CA . ARG A 1 83 ? -6.044 16.279 29.727 1.00 87.81 83 ARG A CA 1
ATOM 629 C C . ARG A 1 83 ? -6.054 17.702 30.272 1.00 87.81 83 ARG A C 1
ATOM 631 O O . ARG A 1 83 ? -6.762 18.549 29.727 1.00 87.81 83 ARG A O 1
ATOM 638 N N . TYR A 1 84 ? -5.250 17.950 31.299 1.00 88.00 84 TYR A N 1
ATOM 639 C CA . TYR A 1 84 ? -5.027 19.272 31.887 1.00 88.00 84 TYR A CA 1
ATOM 640 C C . TYR A 1 84 ? -3.563 19.377 32.325 1.00 88.00 84 TYR A C 1
ATOM 642 O O . TYR A 1 84 ? -3.049 18.435 32.918 1.00 88.00 84 TYR A O 1
ATOM 650 N N . HIS A 1 85 ? -2.864 20.462 31.969 1.00 85.62 85 HIS A N 1
ATOM 651 C CA . HIS A 1 85 ? -1.412 20.623 32.208 1.00 85.62 85 HIS A CA 1
ATOM 652 C C . HIS A 1 85 ? -0.564 19.399 31.828 1.00 85.62 85 HIS A C 1
ATOM 654 O O . HIS A 1 85 ? 0.349 19.006 32.541 1.00 85.62 85 HIS A O 1
ATOM 660 N N . GLN A 1 86 ? -0.876 18.780 30.684 1.00 81.50 86 GLN A N 1
ATOM 661 C CA . GLN A 1 86 ? -0.205 17.571 30.177 1.00 81.50 86 GLN A CA 1
ATOM 662 C C . GLN A 1 86 ?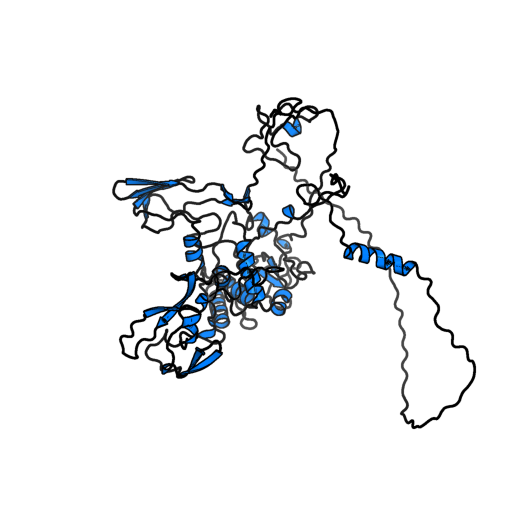 -0.390 16.300 31.035 1.00 81.50 86 GLN A C 1
ATOM 664 O O . GLN A 1 86 ? 0.136 15.250 30.669 1.00 81.50 86 GLN A O 1
ATOM 669 N N . GLU A 1 87 ? -1.199 16.347 32.093 1.00 85.75 87 GLU A N 1
ATOM 670 C CA . GLU A 1 87 ? -1.590 15.188 32.895 1.00 85.75 87 GLU A CA 1
ATOM 671 C C . GLU A 1 87 ? -2.954 14.640 32.459 1.00 85.75 87 GLU A C 1
ATOM 673 O O . GLU A 1 87 ? -3.815 15.374 31.966 1.00 85.75 87 GLU A O 1
ATOM 678 N N . PHE A 1 88 ? -3.147 13.329 32.630 1.00 86.31 88 PHE A N 1
ATOM 679 C CA . PHE A 1 88 ? -4.422 12.659 32.376 1.00 86.31 88 PHE A CA 1
ATOM 680 C C . PHE A 1 88 ? -5.197 12.527 33.684 1.00 86.31 88 PHE A C 1
ATOM 682 O O . PHE A 1 88 ? -4.772 11.825 34.599 1.00 86.31 88 PHE A O 1
ATOM 689 N N . LEU A 1 89 ? -6.345 13.192 33.747 1.00 88.00 89 LEU A N 1
ATOM 690 C CA . LEU A 1 89 ? -7.235 13.227 34.899 1.00 88.00 89 LEU A CA 1
ATOM 691 C C . LEU A 1 89 ? -8.596 12.654 34.512 1.00 88.00 89 LEU A C 1
ATOM 693 O O . LEU A 1 89 ? -9.005 12.707 33.356 1.00 88.00 89 LEU A O 1
ATOM 697 N N . THR A 1 90 ? -9.316 12.116 35.487 1.00 86.56 90 THR A N 1
ATOM 698 C CA . THR A 1 90 ? -10.726 11.752 35.318 1.00 86.56 90 THR A CA 1
ATOM 699 C C . THR A 1 90 ? -11.545 12.839 35.994 1.00 86.56 90 THR A C 1
ATOM 701 O O . THR A 1 90 ? -11.475 12.971 37.213 1.00 86.56 90 THR A O 1
ATOM 704 N N . ILE A 1 91 ? -12.248 13.652 35.208 1.00 84.56 91 ILE A N 1
ATOM 705 C CA . ILE A 1 91 ? -12.997 14.817 35.702 1.00 84.56 91 ILE A CA 1
ATOM 706 C C . ILE A 1 91 ? -14.472 14.689 35.368 1.00 84.56 91 ILE A C 1
ATOM 708 O O . ILE A 1 91 ? -14.846 13.941 34.462 1.00 84.56 91 ILE A O 1
ATOM 712 N N . ALA A 1 92 ? -15.305 15.436 36.085 1.00 82.75 92 ALA A N 1
ATOM 713 C CA . ALA A 1 92 ? -16.724 15.480 35.788 1.00 82.75 92 ALA A CA 1
ATOM 714 C C . ALA A 1 92 ? -16.966 16.125 34.415 1.00 82.75 92 ALA A C 1
ATOM 716 O O . ALA A 1 92 ? -16.274 17.075 34.037 1.00 82.75 92 ALA A O 1
ATOM 717 N N . TRP A 1 93 ? -17.950 15.636 33.652 1.00 77.12 93 TRP A N 1
ATOM 718 C CA . TRP A 1 93 ? -18.244 16.190 32.320 1.00 77.12 93 TRP A CA 1
ATOM 719 C C . TRP A 1 93 ? -18.573 17.689 32.378 1.00 77.12 93 TRP A C 1
ATOM 721 O O . TRP A 1 93 ? -18.286 18.440 31.448 1.00 77.12 93 TRP A O 1
ATOM 731 N N . GLU A 1 94 ? -19.152 18.140 33.489 1.00 77.31 94 GLU A N 1
ATOM 732 C CA . GLU A 1 94 ? -19.479 19.538 33.737 1.00 77.31 94 GLU A CA 1
ATOM 733 C C . GLU A 1 94 ? -18.265 20.469 33.815 1.00 77.31 94 GLU A C 1
ATOM 735 O O . GLU A 1 94 ? -18.427 21.665 33.581 1.00 77.31 94 GLU A O 1
ATOM 740 N N . GLU A 1 95 ? -17.087 19.939 34.143 1.00 80.94 95 GLU A N 1
ATOM 741 C CA . GLU A 1 95 ? -15.839 20.695 34.310 1.00 80.94 95 GLU A CA 1
ATOM 742 C C . GLU A 1 95 ? -15.015 20.760 33.010 1.00 80.94 95 GLU A C 1
ATOM 744 O O . GLU A 1 95 ? -14.028 21.487 32.919 1.00 80.94 95 GLU A O 1
ATOM 749 N N . VAL A 1 96 ? -15.420 20.022 31.970 1.00 83.31 96 VAL A N 1
ATOM 750 C CA . VAL A 1 96 ? -14.727 19.990 30.677 1.00 83.31 96 VAL A CA 1
ATOM 751 C C . VAL A 1 96 ? -14.980 21.287 29.902 1.00 83.31 96 VAL A C 1
ATOM 753 O O . VAL A 1 96 ? -16.115 21.611 29.554 1.00 83.31 96 VAL A O 1
ATOM 756 N N . HIS A 1 97 ? -13.908 21.990 29.528 1.00 86.00 97 HIS A N 1
ATOM 757 C CA . HIS A 1 97 ? -14.003 23.191 28.693 1.00 86.00 97 HIS A CA 1
ATOM 758 C C . HIS A 1 97 ? -14.130 22.850 27.202 1.00 86.00 97 HIS A C 1
ATOM 760 O O . HIS A 1 97 ? -14.951 23.422 26.481 1.00 86.00 97 HIS A O 1
ATOM 766 N N . LEU A 1 98 ? -13.296 21.921 26.726 1.00 86.00 98 LEU A N 1
ATOM 767 C CA . LEU A 1 98 ? -13.158 21.598 25.307 1.00 86.00 98 LEU A CA 1
ATOM 768 C C . LEU A 1 98 ? -13.176 20.091 25.069 1.00 86.00 98 LEU A C 1
ATOM 770 O O . LEU A 1 98 ? -12.766 19.295 25.913 1.00 86.00 98 LEU A O 1
ATOM 774 N N . ARG A 1 99 ? -13.575 19.690 23.862 1.00 84.06 99 ARG A N 1
ATOM 775 C CA . ARG A 1 99 ? -13.572 18.292 23.425 1.00 84.06 99 ARG A CA 1
ATOM 776 C C . ARG A 1 99 ? -12.688 18.087 22.204 1.00 84.06 99 ARG A C 1
ATOM 778 O O . ARG A 1 99 ? -12.699 18.888 21.269 1.00 84.06 99 ARG A O 1
ATOM 785 N N . SER A 1 100 ? -11.971 16.967 22.181 1.00 81.00 100 SER A N 1
ATOM 786 C CA . SER A 1 100 ? -11.347 16.460 20.955 1.00 81.00 100 SER A CA 1
ATOM 787 C C . SER A 1 100 ? -12.390 16.164 19.863 1.00 81.00 100 SER A C 1
ATOM 789 O O . SER A 1 100 ? -13.545 15.829 20.143 1.00 81.00 100 SER A O 1
ATOM 791 N N . ILE A 1 101 ? -11.994 16.337 18.598 1.00 80.00 101 ILE A N 1
ATOM 792 C CA . ILE A 1 101 ? -12.884 16.144 17.444 1.00 80.00 101 ILE A CA 1
ATOM 793 C C . ILE A 1 101 ? -12.899 14.666 17.054 1.00 80.00 101 ILE A C 1
ATOM 795 O O . ILE A 1 101 ? -13.943 14.013 17.072 1.00 80.00 101 ILE A O 1
ATOM 799 N N . PHE A 1 102 ? -11.720 14.142 16.721 1.00 78.31 102 PHE A N 1
ATOM 800 C CA . PHE A 1 102 ? -11.525 12.761 16.301 1.00 78.31 102 PHE A CA 1
ATOM 801 C C . PHE A 1 102 ? -10.218 12.204 16.866 1.00 78.31 102 PHE A C 1
ATOM 803 O O . PHE A 1 102 ? -9.248 12.955 16.989 1.00 78.31 102 PHE A O 1
ATOM 810 N N . PRO A 1 103 ? -10.125 10.883 17.108 1.00 77.88 103 PRO A N 1
ATOM 811 C CA . PRO A 1 103 ? -8.866 10.238 17.489 1.00 77.88 103 PRO A CA 1
ATOM 812 C C . PRO A 1 103 ? -7.716 10.516 16.501 1.00 77.88 103 PRO A C 1
ATOM 814 O O . PRO A 1 103 ? -6.573 10.689 16.917 1.00 77.88 103 PRO A O 1
ATOM 817 N N . PHE A 1 104 ? -8.026 10.658 15.205 1.00 79.06 104 PHE A N 1
ATOM 818 C CA . PHE A 1 104 ? -7.060 10.937 14.132 1.00 79.06 104 PHE A CA 1
ATOM 819 C C . PHE A 1 104 ? -6.365 12.294 14.216 1.00 79.06 104 PHE A C 1
ATOM 821 O O . PHE A 1 104 ? -5.355 12.503 13.548 1.00 79.06 104 PHE A O 1
ATOM 828 N N . GLN A 1 105 ? -6.886 13.242 15.002 1.00 85.25 105 GLN A N 1
ATOM 829 C CA . GLN A 1 105 ? -6.367 14.614 15.023 1.00 85.25 105 GLN A CA 1
ATOM 830 C C . GLN A 1 105 ? -4.892 14.705 15.440 1.00 85.25 105 GLN A C 1
ATOM 832 O O . GLN A 1 105 ? -4.230 15.700 15.147 1.00 85.25 105 GLN A O 1
ATOM 837 N N . TYR A 1 106 ? -4.375 13.662 16.093 1.00 86.12 106 TYR A N 1
ATOM 838 C CA . TYR A 1 106 ? -2.997 13.567 16.568 1.00 86.12 106 TYR A CA 1
ATOM 839 C C . TYR A 1 106 ? -2.052 12.831 15.610 1.00 86.12 106 TYR A C 1
ATOM 841 O O . TYR A 1 106 ? -0.840 12.896 15.796 1.00 86.12 106 TYR A O 1
ATOM 849 N N . PHE A 1 107 ? -2.572 12.146 14.591 1.00 91.50 107 PHE A N 1
ATOM 850 C CA . PHE A 1 107 ? -1.785 11.299 13.697 1.00 91.50 107 PHE A CA 1
ATOM 851 C C . PHE A 1 107 ? -1.538 11.978 12.352 1.00 91.50 107 PHE A C 1
ATOM 853 O O . PHE A 1 107 ? -2.300 12.844 11.920 1.00 91.50 107 PHE A O 1
ATOM 860 N N . SER A 1 108 ? -0.445 11.596 11.691 1.00 93.44 108 SER A N 1
ATOM 861 C CA . SER A 1 108 ? -0.154 11.998 10.314 1.00 93.44 108 SER A CA 1
ATOM 862 C C . SER A 1 108 ? -1.023 11.216 9.331 1.00 93.44 108 SER A C 1
ATOM 864 O O . SER A 1 108 ? -1.663 10.225 9.692 1.00 93.44 108 SER A O 1
ATOM 866 N N . ILE A 1 109 ? -1.010 11.638 8.065 1.00 92.88 109 ILE A N 1
ATOM 867 C CA . ILE A 1 109 ? -1.713 10.943 6.981 1.00 92.88 109 ILE A CA 1
ATOM 868 C C . ILE A 1 109 ? -1.269 9.474 6.894 1.00 92.88 109 ILE A C 1
ATOM 870 O O . ILE A 1 109 ? -2.115 8.590 6.892 1.00 92.88 109 ILE A O 1
ATOM 874 N N . GLY A 1 110 ? 0.043 9.205 6.896 1.00 91.75 110 GLY A N 1
ATOM 875 C CA . GLY A 1 110 ? 0.573 7.841 6.761 1.00 91.75 110 GLY A CA 1
ATOM 876 C C . GLY A 1 110 ? 0.162 6.916 7.909 1.00 91.75 110 GLY A C 1
ATOM 877 O O . GLY A 1 110 ? -0.263 5.790 7.668 1.00 91.75 110 GLY A O 1
ATOM 878 N N . ALA A 1 111 ? 0.204 7.410 9.151 1.00 92.62 111 ALA A N 1
ATOM 879 C CA . ALA A 1 111 ? -0.275 6.652 10.304 1.00 92.62 111 ALA A CA 1
ATOM 880 C C . ALA A 1 111 ? -1.798 6.433 10.258 1.00 92.62 111 ALA A C 1
ATOM 882 O O . ALA A 1 111 ? -2.281 5.363 10.599 1.00 92.62 111 ALA A O 1
ATOM 883 N N . SER A 1 112 ? -2.566 7.417 9.788 1.00 92.62 112 SER A N 1
ATOM 884 C CA . SER A 1 112 ? -4.034 7.331 9.766 1.00 92.62 112 SER A CA 1
ATOM 885 C C . SER A 1 112 ? -4.596 6.469 8.633 1.00 92.62 112 SER A C 1
ATOM 887 O O . SER A 1 112 ? -5.786 6.170 8.640 1.00 92.62 112 SER A O 1
ATOM 889 N N . LEU A 1 113 ? -3.770 6.080 7.660 1.00 93.25 113 LEU A N 1
ATOM 890 C CA . LEU A 1 113 ? -4.120 5.115 6.611 1.00 93.25 113 LEU A CA 1
ATOM 891 C C . LEU A 1 113 ? -3.954 3.653 7.065 1.00 93.25 113 LEU A C 1
ATOM 893 O O . LEU A 1 113 ? -4.278 2.746 6.308 1.00 93.25 113 LEU A O 1
ATOM 897 N N . ILE A 1 114 ? -3.440 3.408 8.276 1.00 94.12 114 ILE A N 1
ATOM 898 C CA . ILE A 1 114 ? -3.246 2.056 8.810 1.00 94.12 114 ILE A CA 1
ATOM 899 C C . ILE A 1 114 ? -4.553 1.595 9.480 1.00 94.12 114 ILE A C 1
ATOM 901 O O . ILE A 1 114 ? -4.959 2.208 10.474 1.00 94.12 114 ILE A O 1
ATOM 905 N N . PRO A 1 115 ? -5.219 0.535 8.982 1.00 93.50 115 PRO A N 1
ATOM 906 C CA . PRO A 1 115 ? -6.372 -0.042 9.663 1.00 93.50 115 PRO A CA 1
ATOM 907 C C . PRO A 1 115 ? -5.936 -0.731 10.962 1.00 93.50 115 PRO A C 1
ATOM 909 O O . PRO A 1 115 ? -4.809 -1.213 11.076 1.00 93.50 115 PRO A O 1
ATOM 912 N N . PHE A 1 116 ? -6.834 -0.777 11.949 1.00 93.38 116 PHE A N 1
ATOM 913 C CA . PHE A 1 116 ? -6.586 -1.418 13.247 1.00 93.38 116 PHE A CA 1
ATOM 914 C C . PHE A 1 116 ? -5.287 -0.961 13.936 1.00 93.38 116 PHE A C 1
ATOM 916 O O . PHE A 1 116 ? -4.561 -1.760 14.531 1.00 93.38 116 PHE A O 1
ATOM 923 N N . ILE A 1 117 ? -4.929 0.323 13.807 1.00 92.12 117 ILE A N 1
ATOM 924 C CA . ILE A 1 117 ? -3.661 0.859 14.326 1.00 92.12 117 ILE A CA 1
ATOM 925 C C . ILE A 1 117 ? -3.523 0.684 15.844 1.00 92.12 117 ILE A C 1
ATOM 927 O O . ILE A 1 117 ? -2.412 0.503 16.331 1.00 92.12 117 ILE A O 1
ATOM 931 N N . GLU A 1 118 ? -4.632 0.688 16.580 1.00 90.44 118 GLU A N 1
ATOM 932 C CA . GLU A 1 118 ? -4.687 0.437 18.021 1.00 90.44 118 GLU A CA 1
ATOM 933 C C . GLU A 1 118 ? -4.177 -0.956 18.425 1.00 90.44 118 GLU A C 1
ATOM 935 O O . GLU A 1 118 ? -3.675 -1.119 19.534 1.00 90.44 118 GLU A O 1
ATOM 940 N N . HIS A 1 119 ? -4.212 -1.925 17.505 1.00 91.75 119 HIS A N 1
ATOM 941 C CA . HIS A 1 119 ? -3.739 -3.302 17.702 1.00 91.75 119 HIS A CA 1
ATOM 942 C C . HIS A 1 119 ? -2.286 -3.524 17.265 1.00 91.75 119 HIS A C 1
ATOM 944 O O . HIS A 1 119 ? -1.827 -4.668 17.164 1.00 91.75 119 HIS A O 1
ATOM 950 N N . ASN A 1 120 ? -1.568 -2.445 16.948 1.00 91.25 120 ASN A N 1
ATOM 951 C CA . ASN A 1 120 ? -0.193 -2.485 16.471 1.00 91.25 120 ASN A CA 1
ATOM 952 C C . ASN A 1 120 ? 0.745 -1.739 17.424 1.00 91.25 120 ASN A C 1
ATOM 954 O O . ASN A 1 120 ? 0.461 -0.621 17.852 1.00 91.25 120 ASN A O 1
ATOM 958 N N . ASP A 1 121 ? 1.920 -2.315 17.691 1.00 92.12 121 ASP A N 1
ATOM 959 C CA . ASP A 1 121 ? 2.986 -1.595 18.388 1.00 92.12 121 ASP A CA 1
ATOM 960 C C . ASP A 1 121 ? 3.390 -0.319 17.632 1.00 92.12 121 ASP A C 1
ATOM 962 O O . ASP A 1 121 ? 3.448 -0.269 16.395 1.00 92.12 121 ASP A O 1
ATOM 966 N N . LYS A 1 122 ? 3.766 0.710 18.396 1.00 89.25 122 LYS A N 1
ATOM 967 C CA . LYS A 1 122 ? 4.154 2.024 17.880 1.00 89.25 122 LYS A CA 1
ATOM 968 C C . LYS A 1 122 ? 5.249 1.936 16.814 1.00 89.25 122 LYS A C 1
ATOM 970 O O . LYS A 1 122 ? 5.171 2.633 15.801 1.00 89.25 122 LYS A O 1
ATOM 975 N N . ASN A 1 123 ? 6.266 1.097 17.016 1.00 89.50 123 ASN A N 1
ATOM 976 C CA . ASN A 1 123 ? 7.384 1.003 16.076 1.00 89.50 123 ASN A CA 1
ATOM 977 C C . ASN A 1 123 ? 6.955 0.348 14.756 1.00 89.50 123 ASN A C 1
ATOM 979 O O . ASN A 1 123 ? 7.461 0.702 13.694 1.00 89.50 123 ASN A O 1
ATOM 983 N N . ARG A 1 124 ? 5.985 -0.573 14.797 1.00 89.81 124 ARG A N 1
ATOM 984 C CA . ARG A 1 124 ? 5.440 -1.223 13.595 1.00 89.81 124 ARG A CA 1
ATOM 985 C C . ARG A 1 124 ? 4.508 -0.299 12.826 1.00 89.81 124 ARG A C 1
ATOM 987 O O . ARG A 1 124 ? 4.565 -0.272 11.596 1.00 89.81 124 ARG A O 1
ATOM 994 N N . ALA A 1 125 ? 3.724 0.511 13.532 1.00 91.38 125 ALA A N 1
ATOM 995 C CA . ALA A 1 125 ? 2.943 1.576 12.914 1.00 91.38 125 ALA A CA 1
ATOM 996 C C . ALA A 1 125 ? 3.852 2.618 12.230 1.00 91.38 125 ALA A C 1
ATOM 998 O O . ALA A 1 125 ? 3.573 3.039 11.106 1.00 91.38 125 ALA A O 1
ATOM 999 N N . LEU A 1 126 ? 4.983 2.975 12.855 1.00 92.12 126 LEU A N 1
ATOM 1000 C CA . LEU A 1 126 ? 5.995 3.855 12.261 1.00 92.12 126 LEU A CA 1
ATOM 1001 C C . LEU A 1 126 ? 6.563 3.274 10.960 1.00 92.12 126 LEU A C 1
ATOM 1003 O O . LEU A 1 126 ? 6.555 3.950 9.927 1.00 92.12 126 LEU A O 1
ATOM 1007 N N . MET A 1 127 ? 7.011 2.017 11.000 1.00 89.38 127 MET A N 1
ATOM 1008 C CA . MET A 1 127 ? 7.517 1.320 9.816 1.00 89.38 127 MET A CA 1
ATOM 1009 C C . MET A 1 127 ? 6.466 1.294 8.707 1.00 89.38 127 MET A C 1
ATOM 1011 O O . MET A 1 127 ? 6.771 1.661 7.577 1.00 89.38 127 MET A O 1
ATOM 1015 N N . SER A 1 128 ? 5.216 0.963 9.037 1.00 90.69 128 SER A N 1
ATOM 1016 C CA . SER A 1 128 ? 4.104 0.902 8.079 1.00 90.69 128 SER A CA 1
ATOM 1017 C C . SER A 1 128 ? 3.839 2.256 7.412 1.00 90.69 128 SER A C 1
ATOM 1019 O O . SER A 1 128 ? 3.737 2.330 6.187 1.00 90.69 128 SER A O 1
ATOM 1021 N N . SER A 1 129 ? 3.820 3.347 8.186 1.00 92.19 129 SER A N 1
ATOM 1022 C CA . SER A 1 129 ? 3.695 4.716 7.659 1.00 92.19 129 SER A CA 1
ATOM 1023 C C . SER A 1 129 ? 4.838 5.061 6.691 1.00 92.19 129 SER A C 1
ATOM 1025 O O . SER A 1 129 ? 4.618 5.617 5.612 1.00 92.19 129 SER A O 1
ATOM 1027 N N . ASN A 1 130 ? 6.075 4.681 7.027 1.00 91.00 130 ASN A N 1
ATOM 1028 C CA . ASN A 1 130 ? 7.238 4.898 6.164 1.00 91.00 130 ASN A CA 1
ATOM 1029 C C . ASN A 1 130 ? 7.231 4.010 4.910 1.00 91.00 130 ASN A C 1
ATOM 1031 O O . ASN A 1 130 ? 7.621 4.464 3.832 1.00 91.00 130 ASN A O 1
ATOM 1035 N N . MET A 1 131 ? 6.766 2.768 5.029 1.00 91.00 131 MET A N 1
ATOM 1036 C CA . MET A 1 131 ? 6.668 1.792 3.944 1.00 91.00 131 MET A CA 1
ATOM 1037 C C . MET A 1 131 ? 5.652 2.224 2.883 1.00 91.00 131 MET A C 1
ATOM 1039 O O . MET A 1 131 ? 5.934 2.096 1.692 1.00 91.00 131 MET A O 1
ATOM 1043 N N . GLN A 1 132 ? 4.535 2.847 3.276 1.00 92.75 132 GLN A N 1
ATOM 1044 C CA . GLN A 1 132 ? 3.573 3.424 2.326 1.00 92.75 132 GLN A CA 1
ATOM 1045 C C . GLN A 1 132 ? 4.228 4.450 1.380 1.00 92.75 132 GLN A C 1
ATOM 1047 O O . GLN A 1 132 ? 3.956 4.455 0.183 1.00 92.75 132 GLN A O 1
ATOM 1052 N N . ARG A 1 133 ? 5.177 5.268 1.865 1.00 89.81 133 ARG A N 1
ATOM 1053 C CA . ARG A 1 133 ? 5.924 6.248 1.038 1.00 89.81 133 ARG A CA 1
ATOM 1054 C C . ARG A 1 133 ? 6.934 5.614 0.074 1.00 89.81 133 ARG A C 1
ATOM 1056 O O . ARG A 1 133 ? 7.491 6.301 -0.792 1.00 89.81 133 ARG A O 1
ATOM 1063 N N . GLN A 1 134 ? 7.240 4.335 0.271 1.00 90.69 134 GLN A N 1
ATOM 1064 C CA . GLN A 1 134 ? 8.153 3.549 -0.560 1.00 90.69 134 GLN A CA 1
ATOM 1065 C C . GLN A 1 134 ? 7.407 2.651 -1.551 1.00 90.69 134 GLN A C 1
ATOM 1067 O O . GLN A 1 134 ? 8.060 1.963 -2.341 1.00 90.69 134 GLN A O 1
ATOM 1072 N N . ALA A 1 135 ? 6.071 2.649 -1.513 1.00 92.44 135 ALA A N 1
ATOM 1073 C CA . ALA A 1 135 ? 5.251 1.867 -2.417 1.00 92.44 135 ALA A CA 1
ATOM 1074 C C . ALA A 1 135 ? 5.393 2.354 -3.867 1.00 92.44 135 ALA A C 1
ATOM 1076 O O . ALA A 1 135 ? 5.527 3.551 -4.138 1.00 92.44 135 ALA A O 1
ATOM 1077 N N . VAL A 1 136 ? 5.379 1.405 -4.800 1.00 92.19 136 VAL A N 1
ATOM 1078 C CA . VAL A 1 136 ? 5.488 1.654 -6.241 1.00 92.19 136 VAL A CA 1
ATOM 1079 C C . VAL A 1 136 ? 4.113 1.494 -6.885 1.00 92.19 136 VAL A C 1
ATOM 1081 O O . VAL A 1 136 ? 3.422 0.524 -6.571 1.00 92.19 136 VAL A O 1
ATOM 1084 N N . PRO A 1 137 ? 3.711 2.391 -7.806 1.00 92.00 137 PRO A N 1
ATOM 1085 C CA . PRO A 1 137 ? 2.484 2.209 -8.572 1.00 92.00 137 PRO A CA 1
ATOM 1086 C C . PRO A 1 137 ? 2.534 0.908 -9.381 1.00 92.00 137 PRO A C 1
ATOM 1088 O O . PRO A 1 137 ? 3.491 0.643 -10.117 1.00 92.00 137 PRO A O 1
ATOM 1091 N N . LEU A 1 138 ? 1.487 0.099 -9.250 1.00 92.75 138 LEU A N 1
ATOM 1092 C CA . LEU A 1 138 ? 1.333 -1.143 -9.997 1.00 92.75 138 LEU A CA 1
ATOM 1093 C C . LEU A 1 138 ? 0.666 -0.866 -11.348 1.00 92.75 138 LEU A C 1
ATOM 1095 O O . LEU A 1 138 ? -0.126 0.060 -11.497 1.00 92.75 138 LEU A O 1
ATOM 1099 N N . SER A 1 139 ? 0.946 -1.704 -12.345 1.00 89.69 139 SER A N 1
ATOM 1100 C CA . SER A 1 139 ? 0.296 -1.635 -13.664 1.00 89.69 139 SER A CA 1
ATOM 1101 C C . SER A 1 139 ? -1.231 -1.759 -13.546 1.00 89.69 139 SER A C 1
ATOM 1103 O O . SER A 1 139 ? -2.002 -1.020 -14.179 1.00 89.69 139 SER A O 1
ATOM 1105 N N . ARG A 1 140 ? -1.661 -2.677 -12.673 1.00 90.00 140 ARG A N 1
ATOM 1106 C CA . ARG A 1 140 ? -3.051 -2.905 -12.285 1.00 90.00 140 ARG A CA 1
ATOM 1107 C C . ARG A 1 140 ? -3.189 -2.577 -10.804 1.00 90.00 140 ARG A C 1
ATOM 1109 O O . ARG A 1 140 ? -2.931 -3.445 -9.987 1.00 90.00 140 ARG A O 1
ATOM 1116 N N . SER A 1 141 ? -3.590 -1.368 -10.443 1.00 89.81 141 SER A N 1
ATOM 1117 C CA . SER A 1 141 ? -3.906 -1.047 -9.045 1.00 89.81 141 SER A CA 1
ATOM 1118 C C . SER A 1 141 ? -5.247 -1.643 -8.611 1.00 89.81 141 SER A C 1
ATOM 1120 O O . SER A 1 141 ? -6.119 -1.909 -9.439 1.00 89.81 141 SER A O 1
ATOM 1122 N N . GLU A 1 142 ? -5.409 -1.863 -7.310 1.00 92.31 142 GLU A N 1
ATOM 1123 C CA . GLU A 1 142 ? -6.639 -2.360 -6.694 1.00 92.31 142 GLU A CA 1
ATOM 1124 C C . GLU A 1 142 ? -6.910 -1.607 -5.390 1.00 92.31 142 GLU A C 1
ATOM 1126 O O . GLU A 1 142 ? -5.975 -1.281 -4.654 1.00 92.31 142 GLU A O 1
ATOM 1131 N N . LYS A 1 143 ? -8.183 -1.316 -5.113 1.00 93.50 143 LYS A N 1
ATOM 1132 C CA . LYS A 1 143 ? -8.611 -0.678 -3.864 1.00 93.50 143 LYS A CA 1
ATOM 1133 C C . LYS A 1 143 ? -8.406 -1.629 -2.691 1.00 93.50 143 LYS A C 1
ATOM 1135 O O . LYS A 1 143 ? -8.644 -2.825 -2.842 1.00 93.50 143 LYS A O 1
ATOM 1140 N N . CYS A 1 144 ? -8.023 -1.122 -1.525 1.00 94.31 144 CYS A N 1
ATOM 1141 C CA . CYS A 1 144 ? -8.031 -1.943 -0.318 1.00 94.31 144 CYS A CA 1
ATOM 1142 C C . CYS A 1 144 ? -9.469 -2.378 0.023 1.00 94.31 144 CYS A C 1
ATOM 1144 O O . CYS A 1 144 ? -10.424 -1.606 -0.106 1.00 94.31 1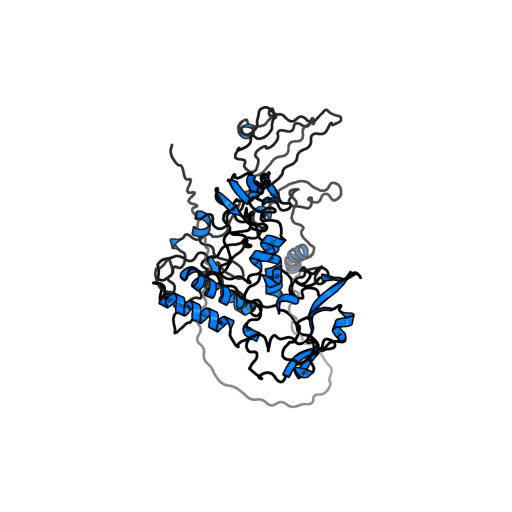44 CYS A O 1
ATOM 1146 N N . ILE A 1 145 ? -9.636 -3.638 0.432 1.00 95.62 145 ILE A N 1
ATOM 1147 C CA . ILE A 1 145 ? -10.921 -4.128 0.957 1.00 95.62 145 ILE A CA 1
ATOM 1148 C C . ILE A 1 145 ? -11.180 -3.529 2.339 1.00 95.62 145 ILE A C 1
ATOM 1150 O O . ILE A 1 145 ? -12.293 -3.097 2.630 1.00 95.62 145 ILE A O 1
ATOM 1154 N N . VAL A 1 146 ? -10.142 -3.472 3.172 1.00 96.31 146 VAL A N 1
ATOM 1155 C CA . VAL A 1 146 ? -10.178 -2.877 4.507 1.00 96.31 146 VAL A CA 1
ATOM 1156 C C . VAL A 1 146 ? -9.354 -1.594 4.474 1.00 96.31 146 VAL A C 1
ATOM 1158 O O . VAL A 1 146 ? -8.142 -1.640 4.280 1.00 96.31 146 VAL A O 1
ATOM 1161 N N . GLY A 1 147 ? -10.015 -0.452 4.640 1.00 93.88 147 GLY A N 1
ATOM 1162 C CA . GLY A 1 147 ? -9.380 0.867 4.657 1.00 93.88 147 GLY A CA 1
ATOM 1163 C C . GLY A 1 147 ? -9.859 1.719 5.827 1.00 93.88 147 GLY A C 1
ATOM 1164 O O . GLY A 1 147 ? -10.754 1.321 6.575 1.00 93.88 147 GLY A O 1
ATOM 1165 N N . THR A 1 148 ? -9.292 2.912 5.986 1.00 92.50 148 THR A N 1
ATOM 1166 C CA . THR A 1 148 ? -9.683 3.855 7.052 1.00 92.50 148 THR A CA 1
ATOM 1167 C C . THR A 1 148 ? -10.674 4.919 6.584 1.00 92.50 148 THR A C 1
ATOM 1169 O O . THR A 1 148 ? -11.309 5.608 7.386 1.00 92.50 148 THR A O 1
ATOM 1172 N N . GLY A 1 149 ? -10.875 5.025 5.269 1.00 90.75 149 GLY A N 1
ATOM 1173 C CA . GLY A 1 149 ? -11.750 5.989 4.608 1.00 90.75 149 GLY A CA 1
ATOM 1174 C C . GLY A 1 149 ? -11.073 7.313 4.270 1.00 90.75 149 GLY A C 1
ATOM 1175 O O . GLY A 1 149 ? -11.717 8.189 3.688 1.00 90.75 149 GLY A O 1
ATOM 1176 N N . LEU A 1 150 ? -9.795 7.476 4.620 1.00 92.19 150 LEU A N 1
ATOM 1177 C CA . LEU A 1 150 ? -8.992 8.640 4.248 1.00 92.19 150 LEU A CA 1
ATOM 1178 C C . LEU A 1 150 ? -8.380 8.505 2.848 1.00 92.19 150 LEU A C 1
ATOM 1180 O O . LEU A 1 150 ? -7.954 9.505 2.278 1.00 92.19 150 LEU A O 1
ATOM 1184 N N . GLU A 1 151 ? -8.385 7.312 2.255 1.00 94.38 151 GLU A N 1
ATOM 1185 C CA . GLU A 1 151 ? -7.778 6.994 0.958 1.00 94.38 151 GLU A CA 1
ATOM 1186 C C . GLU A 1 151 ? -8.289 7.912 -0.155 1.00 94.38 151 GLU A C 1
ATOM 1188 O O . GLU A 1 151 ? -7.514 8.376 -0.991 1.00 94.38 151 GLU A O 1
ATOM 1193 N N . ARG A 1 152 ? -9.593 8.210 -0.149 1.00 92.88 152 ARG A N 1
ATOM 1194 C CA . ARG A 1 152 ? -10.218 9.113 -1.121 1.00 92.88 152 ARG A CA 1
ATOM 1195 C C . ARG A 1 152 ? -9.755 10.555 -0.952 1.00 92.88 152 ARG A C 1
ATOM 1197 O O . ARG A 1 152 ? -9.464 11.226 -1.937 1.00 92.88 152 ARG A O 1
ATOM 1204 N N . GLN A 1 153 ? -9.692 11.031 0.290 1.00 92.25 153 GLN A N 1
ATOM 1205 C CA . GLN A 1 153 ? -9.260 12.396 0.582 1.00 92.25 153 GLN A CA 1
ATOM 1206 C C . GLN A 1 153 ? -7.783 12.575 0.222 1.00 92.25 153 GLN A C 1
ATOM 1208 O O . GLN A 1 153 ? -7.424 13.538 -0.444 1.00 92.25 153 GLN A O 1
ATOM 1213 N N . VAL A 1 154 ? -6.944 11.595 0.567 1.00 93.44 154 VAL A N 1
ATOM 1214 C CA . VAL A 1 154 ? -5.514 11.596 0.235 1.00 93.44 154 VAL A CA 1
ATOM 1215 C C . VAL A 1 154 ? -5.293 11.568 -1.275 1.00 93.44 154 VAL A C 1
ATOM 1217 O O . VAL A 1 154 ? -4.452 12.310 -1.778 1.00 93.44 154 VAL A O 1
ATOM 1220 N N . ALA A 1 155 ? -6.050 10.756 -2.016 1.00 93.25 155 ALA A N 1
ATOM 1221 C CA . ALA A 1 155 ? -5.962 10.723 -3.473 1.00 93.25 155 ALA A CA 1
ATOM 1222 C C . ALA A 1 155 ? -6.312 12.083 -4.101 1.00 93.25 155 ALA A C 1
ATOM 1224 O O . ALA A 1 155 ? -5.571 12.557 -4.964 1.00 93.25 155 ALA A O 1
ATOM 1225 N N . LEU A 1 156 ? -7.375 12.737 -3.625 1.00 91.50 156 LEU A N 1
ATOM 1226 C CA . LEU A 1 156 ? -7.782 14.067 -4.086 1.00 91.50 156 LEU A CA 1
ATOM 1227 C C . LEU A 1 156 ? -6.739 15.144 -3.751 1.00 91.50 156 LEU A C 1
ATOM 1229 O O . LEU A 1 156 ? -6.305 15.872 -4.643 1.00 91.50 156 LEU A O 1
ATOM 1233 N N . ASP A 1 157 ? -6.292 15.204 -2.496 1.00 92.69 157 ASP A N 1
ATOM 1234 C CA . ASP A 1 157 ? -5.350 16.225 -2.017 1.00 92.69 157 ASP A CA 1
ATOM 1235 C C . ASP A 1 157 ? -3.939 16.044 -2.598 1.00 92.69 157 ASP A C 1
ATOM 1237 O O . ASP A 1 157 ? -3.167 16.999 -2.677 1.00 92.69 157 ASP A O 1
ATOM 1241 N N . SER A 1 158 ? -3.594 14.833 -3.051 1.00 91.56 158 SER A N 1
ATOM 1242 C CA . SER A 1 158 ? -2.303 14.557 -3.694 1.00 91.56 158 SER A CA 1
ATOM 1243 C C . SER A 1 158 ? -2.131 15.222 -5.064 1.00 91.56 158 SER A C 1
ATOM 1245 O O . SER A 1 158 ? -1.005 15.309 -5.555 1.00 91.56 158 SER A O 1
ATOM 1247 N N . GLY A 1 159 ? -3.226 15.636 -5.716 1.00 89.25 159 GLY A N 1
ATOM 1248 C CA . GLY A 1 159 ? -3.207 16.174 -7.081 1.00 89.25 159 GLY A CA 1
ATOM 1249 C C . GLY A 1 159 ? -2.878 15.144 -8.171 1.00 89.25 159 GLY A C 1
ATOM 1250 O O . GLY A 1 159 ? -2.662 15.513 -9.322 1.00 89.25 159 GLY A O 1
ATOM 1251 N N . VAL A 1 160 ? -2.826 13.849 -7.834 1.00 89.19 160 VAL A N 1
ATOM 1252 C CA . VAL A 1 160 ? -2.536 12.767 -8.791 1.00 89.19 160 VAL A CA 1
ATOM 1253 C C . VAL A 1 160 ? -3.738 12.476 -9.698 1.00 89.19 160 VAL A C 1
ATOM 1255 O O . VAL A 1 160 ? -3.561 12.158 -10.877 1.00 89.19 160 VAL A O 1
ATOM 1258 N N . THR A 1 161 ? -4.957 12.589 -9.163 1.00 92.06 161 THR A N 1
ATOM 1259 C CA . THR A 1 161 ? -6.208 12.414 -9.914 1.00 92.06 161 THR A CA 1
ATOM 1260 C C . THR A 1 161 ? -6.617 13.697 -10.625 1.00 92.06 161 THR A C 1
ATOM 1262 O O . THR A 1 161 ? -6.553 14.778 -10.040 1.00 92.06 161 THR A O 1
ATOM 1265 N N . THR A 1 162 ? -7.137 13.582 -11.844 1.00 92.06 162 THR A N 1
ATOM 1266 C CA . THR A 1 162 ? -7.651 14.735 -12.595 1.00 92.06 162 THR A CA 1
ATOM 1267 C C . THR A 1 162 ? -9.096 15.011 -12.189 1.00 92.06 162 THR A C 1
ATOM 1269 O O . THR A 1 162 ? -9.959 14.147 -12.356 1.00 92.06 162 THR A O 1
ATOM 1272 N N . ILE A 1 163 ? -9.376 16.212 -11.678 1.00 93.12 163 ILE A N 1
ATOM 1273 C CA . ILE A 1 163 ? -10.717 16.655 -11.266 1.00 93.12 163 ILE A CA 1
ATOM 1274 C C . ILE A 1 163 ? -11.338 17.610 -12.292 1.00 93.12 163 ILE A C 1
ATOM 1276 O O . ILE A 1 163 ? -10.638 18.310 -13.019 1.00 93.12 163 ILE A O 1
ATOM 1280 N N . ALA A 1 164 ? -12.667 17.650 -12.352 1.00 91.81 164 ALA A N 1
ATOM 1281 C CA . ALA A 1 164 ? -13.403 18.570 -13.208 1.00 91.81 164 ALA A CA 1
ATOM 1282 C C . ALA A 1 164 ? -13.490 19.965 -12.574 1.00 91.81 164 ALA A C 1
ATOM 1284 O O . ALA A 1 164 ? -14.158 20.153 -11.558 1.00 91.81 164 ALA A O 1
ATOM 1285 N N . GLU A 1 165 ? -12.863 20.965 -13.187 1.00 89.69 165 GLU A N 1
ATOM 1286 C CA . GLU A 1 165 ? -12.952 22.361 -12.728 1.00 89.69 165 GLU A CA 1
ATOM 1287 C C . GLU A 1 165 ? -14.298 23.013 -13.069 1.00 89.69 165 GLU A C 1
ATOM 1289 O O . GLU A 1 165 ? -14.799 23.866 -12.329 1.00 89.69 165 GLU A O 1
ATOM 1294 N N . HIS A 1 166 ? -14.905 22.562 -14.167 1.00 89.06 166 HIS A N 1
ATOM 1295 C CA . HIS A 1 166 ? -16.171 23.052 -14.694 1.00 89.06 166 HIS A CA 1
ATOM 1296 C C . HIS A 1 166 ? -17.182 21.914 -14.813 1.00 89.06 166 HIS A C 1
ATOM 1298 O O . HIS A 1 166 ? -16.825 20.762 -15.069 1.00 89.06 166 HIS A O 1
ATOM 1304 N N . GLU A 1 167 ? -18.456 22.245 -14.622 1.00 91.81 167 GLU A N 1
ATOM 1305 C CA . GLU A 1 167 ? -19.546 21.332 -14.946 1.00 91.81 167 GLU A CA 1
ATOM 1306 C C . GLU A 1 167 ? -19.780 21.286 -16.457 1.00 91.81 167 GLU A C 1
ATOM 1308 O O . GLU A 1 167 ? -19.567 22.268 -17.170 1.00 91.81 167 GLU A O 1
ATOM 1313 N N . GLY A 1 168 ? -20.195 20.128 -16.959 1.00 90.81 168 GLY A N 1
ATOM 1314 C CA . GLY A 1 168 ? -20.378 19.954 -18.391 1.00 90.81 168 GLY A CA 1
ATOM 1315 C C . GLY A 1 168 ? -20.591 18.512 -18.819 1.00 90.81 168 GLY A C 1
ATOM 1316 O O . GLY A 1 168 ? -20.525 17.578 -18.020 1.00 90.81 168 GLY A O 1
ATOM 1317 N N . LYS A 1 169 ? -20.850 18.315 -20.108 1.00 92.56 169 LYS A N 1
ATOM 1318 C CA . LYS A 1 169 ? -21.013 17.001 -20.731 1.00 92.56 169 LYS A CA 1
ATOM 1319 C C . LYS A 1 169 ? -19.721 16.576 -21.416 1.00 92.56 169 LYS A C 1
ATOM 1321 O O . LYS A 1 169 ? -19.108 17.357 -22.138 1.00 92.56 169 LYS A O 1
ATOM 1326 N N . ILE A 1 170 ? -19.324 15.319 -21.239 1.00 93.06 170 ILE A N 1
ATOM 1327 C CA . ILE A 1 170 ? -18.143 14.772 -21.918 1.00 93.06 170 ILE A CA 1
ATOM 1328 C C . ILE A 1 170 ? -18.452 14.577 -23.398 1.00 93.06 170 ILE A C 1
ATOM 1330 O O . ILE A 1 170 ? -19.294 13.752 -23.763 1.00 93.06 170 ILE A O 1
ATOM 1334 N N . LEU A 1 171 ? -17.747 15.316 -24.251 1.00 90.75 171 LEU A N 1
ATOM 1335 C CA . LEU A 1 171 ? -17.860 15.193 -25.701 1.00 90.75 171 LEU A CA 1
ATOM 1336 C C . LEU A 1 171 ? -16.994 14.063 -26.235 1.00 90.75 171 LEU A C 1
ATOM 1338 O O . LEU A 1 171 ? -17.435 13.313 -27.108 1.00 90.75 171 LEU A O 1
ATOM 1342 N N . TYR A 1 172 ? -15.773 13.959 -25.717 1.00 89.81 172 TYR A N 1
ATOM 1343 C CA . TYR A 1 172 ? -14.754 13.041 -26.198 1.00 89.81 172 TYR A CA 1
ATOM 1344 C C . TYR A 1 172 ? -13.778 12.694 -25.073 1.00 89.81 172 TYR A C 1
ATOM 1346 O O . TYR A 1 172 ? -13.474 13.526 -24.215 1.00 89.81 172 TYR A O 1
ATOM 1354 N N . THR A 1 173 ? -13.301 11.457 -25.086 1.00 90.44 173 THR A N 1
ATOM 1355 C CA . THR A 1 173 ? -12.358 10.927 -24.105 1.00 90.44 173 THR A CA 1
ATOM 1356 C C . THR A 1 173 ? -11.298 10.159 -24.868 1.00 90.44 173 THR A C 1
ATOM 1358 O O . THR A 1 173 ? -11.626 9.210 -25.576 1.00 90.44 173 THR A O 1
ATOM 1361 N N . ASP A 1 174 ? -10.056 10.589 -24.712 1.00 89.75 174 ASP A N 1
ATOM 1362 C CA . ASP A 1 174 ? -8.864 9.937 -25.231 1.00 89.75 174 ASP A CA 1
ATOM 1363 C C . ASP A 1 174 ? -7.958 9.518 -24.073 1.00 89.75 174 ASP A C 1
ATOM 1365 O O . ASP A 1 174 ? -8.168 9.900 -22.921 1.00 89.75 174 ASP A O 1
ATOM 1369 N N . THR A 1 175 ? -6.907 8.786 -24.408 1.00 86.94 175 THR A N 1
ATOM 1370 C CA . THR A 1 175 ? -5.770 8.528 -23.527 1.00 86.94 175 THR A CA 1
ATOM 1371 C C . THR A 1 175 ? -4.986 9.803 -23.209 1.00 86.94 175 THR A C 1
ATOM 1373 O O . THR A 1 175 ? -4.573 9.985 -22.072 1.00 86.94 175 THR A O 1
ATOM 1376 N N . GLU A 1 176 ? -4.845 10.726 -24.165 1.00 90.00 176 GLU A N 1
ATOM 1377 C CA . GLU A 1 176 ? -4.059 11.956 -23.980 1.00 90.00 176 GLU A CA 1
ATOM 1378 C C . GLU A 1 176 ? -4.860 13.141 -23.436 1.00 90.00 176 GLU A C 1
ATOM 1380 O O . GLU A 1 176 ? -4.288 14.053 -22.843 1.00 90.00 176 GLU A O 1
ATOM 1385 N N . LYS A 1 177 ? -6.174 13.191 -23.673 1.00 92.69 177 LYS A N 1
ATOM 1386 C CA . LYS A 1 177 ? -7.002 14.337 -23.280 1.00 92.69 177 LYS A CA 1
ATOM 1387 C C . LYS A 1 177 ? -8.475 13.990 -23.116 1.00 92.69 177 LYS A C 1
ATOM 1389 O O . LYS A 1 177 ? -9.010 13.106 -23.782 1.00 92.69 177 LYS A O 1
ATOM 1394 N N . ILE A 1 178 ? -9.157 14.765 -22.281 1.00 92.81 178 ILE A N 1
ATOM 1395 C CA . ILE A 1 178 ? -10.607 14.714 -22.080 1.00 92.81 178 ILE A CA 1
ATOM 1396 C C . ILE A 1 178 ? -11.203 16.043 -22.533 1.00 92.81 178 ILE A C 1
ATOM 1398 O O . ILE A 1 178 ? -10.726 17.105 -22.141 1.00 92.81 178 ILE A O 1
ATOM 1402 N N . ILE A 1 179 ? -12.258 15.985 -23.344 1.00 93.00 179 ILE A N 1
ATOM 1403 C CA . ILE A 1 179 ? -12.953 17.171 -23.845 1.00 93.00 179 ILE A CA 1
ATOM 1404 C C . ILE A 1 179 ? -14.333 17.267 -23.192 1.00 93.00 179 ILE A C 1
ATOM 1406 O O . ILE A 1 179 ? -15.188 16.390 -23.366 1.00 93.00 179 ILE A O 1
ATOM 1410 N N . LEU A 1 180 ? -14.551 18.359 -22.465 1.00 92.62 180 LEU A N 1
ATOM 1411 C CA . LEU A 1 180 ? -15.802 18.702 -21.792 1.00 92.62 180 LEU A CA 1
ATOM 1412 C C . LEU A 1 180 ? -16.486 19.868 -22.508 1.00 92.62 180 LEU A C 1
ATOM 1414 O O . LEU A 1 180 ? -15.824 20.803 -22.938 1.00 92.62 180 LEU A O 1
ATOM 1418 N N . SER A 1 181 ? -17.812 19.838 -22.592 1.00 91.69 181 SER A N 1
ATOM 1419 C CA . SER A 1 181 ? -18.644 20.963 -23.030 1.00 91.69 181 SER A CA 1
ATOM 1420 C C . SER A 1 181 ? -19.421 21.509 -21.840 1.00 91.69 181 SER A C 1
ATOM 1422 O O . SER A 1 181 ? -20.205 20.771 -21.245 1.00 91.69 181 SER A O 1
ATOM 1424 N N . GLY A 1 182 ? -19.209 22.775 -21.487 1.00 86.06 182 GLY A N 1
ATOM 1425 C CA . GLY A 1 182 ? -19.898 23.449 -20.387 1.00 86.06 182 GLY A CA 1
ATOM 1426 C C . GLY A 1 182 ? -20.220 24.893 -20.756 1.00 86.06 182 GLY A C 1
ATOM 1427 O O . GLY A 1 182 ? -19.352 25.583 -21.280 1.00 86.06 182 GLY A O 1
ATOM 1428 N N . ASN A 1 183 ? -21.459 25.331 -20.501 1.00 77.06 183 ASN A N 1
ATOM 1429 C CA . ASN A 1 183 ? -21.948 26.702 -20.723 1.00 77.06 183 ASN A CA 1
ATOM 1430 C C . ASN A 1 183 ? -21.429 27.334 -22.030 1.00 77.06 183 ASN A C 1
ATOM 1432 O O . ASN A 1 183 ? -20.785 28.376 -22.004 1.00 77.06 183 ASN A O 1
ATOM 1436 N N . GLU A 1 184 ? -21.668 26.647 -23.155 1.00 77.56 184 GLU A N 1
ATOM 1437 C CA . GLU A 1 184 ? -21.276 27.032 -24.529 1.00 77.56 184 GLU A CA 1
ATOM 1438 C C . GLU A 1 184 ? -19.775 26.942 -24.871 1.00 77.56 184 GLU A C 1
ATOM 1440 O O . GLU A 1 184 ? -19.420 26.937 -26.048 1.00 77.56 184 GLU A O 1
ATOM 1445 N N . ASN A 1 185 ? -18.895 26.743 -23.887 1.00 84.81 185 ASN A N 1
ATOM 1446 C CA . ASN A 1 185 ? -17.460 26.564 -24.096 1.00 84.81 185 ASN A CA 1
ATOM 1447 C C . ASN A 1 185 ? -17.038 25.091 -24.094 1.00 84.81 185 ASN A C 1
ATOM 1449 O O . ASN A 1 185 ? -17.648 24.222 -23.465 1.00 84.81 185 ASN A O 1
ATOM 1453 N N . THR A 1 186 ? -15.946 24.812 -24.807 1.00 89.44 186 THR A N 1
ATOM 1454 C CA . THR A 1 186 ? -15.308 23.493 -24.831 1.00 89.44 186 THR A CA 1
ATOM 1455 C C . THR A 1 186 ? -13.973 23.559 -24.097 1.00 89.44 186 THR A C 1
ATOM 1457 O O . THR A 1 186 ? -13.100 24.342 -24.460 1.00 89.44 186 THR A O 1
ATOM 1460 N N . TYR A 1 187 ? -13.805 22.719 -23.080 1.00 89.38 187 TYR A N 1
ATOM 1461 C CA . TYR A 1 187 ? -12.603 22.629 -22.257 1.00 89.38 187 TYR A CA 1
ATOM 1462 C C . TYR A 1 187 ? -11.828 21.361 -22.614 1.00 89.38 187 TYR A C 1
ATOM 1464 O O . TYR A 1 187 ? -12.379 20.260 -22.564 1.00 89.38 187 TYR A O 1
ATOM 1472 N N . SER A 1 188 ? -10.550 21.508 -22.969 1.00 90.94 188 SER A N 1
ATOM 1473 C CA . SER A 1 188 ? -9.640 20.389 -23.233 1.00 90.94 188 SER A CA 1
ATOM 1474 C C . SER A 1 188 ? -8.710 20.196 -22.042 1.00 90.94 188 SER A C 1
ATOM 1476 O O . SER A 1 188 ? -7.876 21.052 -21.767 1.00 90.94 188 SER A O 1
ATOM 1478 N N . ILE A 1 189 ? -8.832 19.059 -21.365 1.00 91.88 189 ILE A N 1
ATOM 1479 C CA . ILE A 1 189 ? -8.032 18.704 -20.194 1.00 91.88 189 ILE A CA 1
ATOM 1480 C C . ILE A 1 189 ? -6.978 17.677 -20.626 1.00 91.88 189 ILE A C 1
ATOM 1482 O O . ILE A 1 189 ? -7.364 16.560 -20.983 1.00 91.88 189 ILE A O 1
ATOM 1486 N N . PRO A 1 190 ? -5.677 18.020 -20.635 1.00 92.56 190 PRO A N 1
ATOM 1487 C CA . PRO A 1 190 ? -4.619 17.070 -20.960 1.00 92.56 190 PRO A CA 1
ATOM 1488 C C . PRO A 1 190 ? -4.425 16.055 -19.826 1.00 92.56 190 PRO A C 1
ATOM 1490 O O . PRO A 1 190 ? -4.547 16.390 -18.648 1.00 92.56 190 PRO A O 1
ATOM 1493 N N . LEU A 1 191 ? -4.107 14.817 -20.191 1.00 93.38 191 LEU A N 1
ATOM 1494 C CA . LEU A 1 191 ? -3.781 13.724 -19.282 1.00 93.38 191 LEU A CA 1
ATOM 1495 C C . LEU A 1 191 ? -2.288 13.405 -19.346 1.00 93.38 191 LEU A C 1
ATOM 1497 O O . LEU A 1 191 ? -1.647 13.499 -20.393 1.00 93.38 191 LEU A O 1
ATOM 1501 N N . ILE A 1 192 ? -1.734 12.998 -18.207 1.00 92.56 192 ILE A N 1
ATOM 1502 C CA . ILE A 1 192 ? -0.330 12.597 -18.113 1.00 92.56 192 ILE A CA 1
ATOM 1503 C C . ILE A 1 192 ? -0.161 11.176 -18.664 1.00 92.56 192 ILE A C 1
ATOM 1505 O O . ILE A 1 192 ? -0.745 10.221 -18.150 1.00 92.56 192 ILE A O 1
ATOM 1509 N N . MET A 1 193 ? 0.700 11.020 -19.669 1.00 92.12 193 MET A N 1
ATOM 1510 C CA . MET A 1 193 ? 0.992 9.740 -20.320 1.00 92.12 193 MET A CA 1
ATOM 1511 C C . MET A 1 193 ? 2.453 9.343 -20.114 1.00 92.12 193 MET A C 1
ATOM 1513 O O . MET A 1 193 ? 3.349 10.076 -20.521 1.00 92.12 193 MET A O 1
ATOM 1517 N N . TYR A 1 194 ? 2.681 8.179 -19.491 1.00 90.94 194 TYR A N 1
ATOM 1518 C CA . TYR A 1 194 ? 3.998 7.547 -19.304 1.00 90.94 194 TYR A CA 1
ATOM 1519 C C . TYR A 1 194 ? 5.135 8.511 -18.913 1.00 90.94 194 TYR A C 1
ATOM 1521 O O . TYR A 1 194 ? 6.260 8.421 -19.407 1.00 90.94 194 TYR A O 1
ATOM 1529 N N . GLN A 1 195 ? 4.853 9.448 -18.008 1.00 92.62 195 GLN A N 1
ATOM 1530 C CA . GLN A 1 195 ? 5.835 10.424 -17.556 1.00 92.62 195 GLN A CA 1
ATOM 1531 C C . GLN A 1 195 ? 6.716 9.825 -16.456 1.00 92.62 195 GLN A C 1
ATOM 1533 O O . GLN A 1 195 ? 6.252 9.099 -15.578 1.00 92.62 195 GLN A O 1
ATOM 1538 N N . ARG A 1 196 ? 8.011 10.148 -16.479 1.00 93.75 196 ARG A N 1
ATOM 1539 C CA . ARG A 1 196 ? 8.963 9.701 -15.457 1.00 93.75 196 ARG A CA 1
ATOM 1540 C C . ARG A 1 196 ? 8.833 10.529 -14.177 1.00 93.75 196 ARG A C 1
ATOM 1542 O O . ARG A 1 196 ? 8.919 11.754 -14.231 1.00 93.75 196 ARG A O 1
ATOM 1549 N N . SER A 1 197 ? 8.754 9.862 -13.026 1.00 91.94 197 SER A N 1
ATOM 1550 C CA . SER A 1 197 ? 8.898 10.504 -11.715 1.00 91.94 197 SER A CA 1
ATOM 1551 C C . SER A 1 197 ? 10.368 10.709 -11.309 1.00 91.94 197 SER A C 1
ATOM 1553 O O . SER A 1 197 ? 11.292 10.115 -11.867 1.00 91.94 197 SER A O 1
ATOM 1555 N N . ASN A 1 198 ? 10.614 11.492 -10.256 1.00 90.38 198 ASN A N 1
ATOM 1556 C CA . ASN A 1 198 ? 11.967 11.667 -9.705 1.00 90.38 198 ASN A CA 1
ATOM 1557 C C . ASN A 1 198 ? 12.593 10.357 -9.194 1.00 90.38 198 ASN A C 1
ATOM 1559 O O . ASN A 1 198 ? 13.816 10.237 -9.155 1.00 90.38 198 ASN A O 1
ATOM 1563 N N . LYS A 1 199 ? 11.765 9.372 -8.825 1.00 87.44 199 LYS A N 1
ATOM 1564 C CA . LYS A 1 199 ? 12.197 8.040 -8.382 1.00 87.44 199 LYS A CA 1
ATOM 1565 C C . LYS A 1 199 ? 12.165 6.998 -9.510 1.00 87.44 199 LYS A C 1
ATOM 1567 O O . LYS A 1 199 ? 12.208 5.812 -9.220 1.00 87.44 199 LYS A O 1
ATOM 1572 N N . ASN A 1 200 ? 12.104 7.427 -10.774 1.00 88.69 200 ASN A N 1
ATOM 1573 C CA . ASN A 1 200 ? 12.029 6.571 -11.968 1.00 88.69 200 ASN A CA 1
ATOM 1574 C C . ASN A 1 200 ? 10.747 5.740 -12.111 1.00 88.69 200 ASN A C 1
ATOM 1576 O O . ASN A 1 200 ? 10.663 4.937 -13.029 1.00 88.69 200 ASN A O 1
ATOM 1580 N N . THR A 1 201 ? 9.730 5.944 -11.278 1.00 91.19 201 THR A N 1
ATOM 1581 C CA . THR A 1 201 ? 8.439 5.266 -11.451 1.00 91.19 201 THR A CA 1
ATOM 1582 C C . THR A 1 201 ? 7.620 5.916 -12.568 1.00 91.19 201 THR A C 1
ATOM 1584 O O . THR A 1 201 ? 7.785 7.104 -12.869 1.00 91.19 201 THR A O 1
ATOM 1587 N N . CYS A 1 202 ? 6.722 5.146 -13.179 1.00 91.19 202 CYS A N 1
ATOM 1588 C CA . CYS A 1 202 ? 5.814 5.638 -14.211 1.00 91.19 202 CYS A CA 1
ATOM 1589 C C . CYS A 1 202 ? 4.616 6.405 -13.623 1.00 91.19 202 CYS A C 1
ATOM 1591 O O . CYS A 1 202 ? 3.862 5.878 -12.804 1.00 91.19 202 CYS A O 1
ATOM 1593 N N . MET A 1 203 ? 4.400 7.632 -14.097 1.00 91.69 203 MET A N 1
ATOM 1594 C CA . MET A 1 203 ? 3.192 8.426 -13.878 1.00 91.69 203 MET A CA 1
ATOM 1595 C C . MET A 1 203 ? 2.317 8.360 -15.127 1.00 91.69 203 MET A C 1
ATOM 1597 O O . MET A 1 203 ? 2.733 8.740 -16.219 1.00 91.69 203 MET A O 1
ATOM 1601 N N . HIS A 1 204 ? 1.098 7.864 -14.967 1.00 92.25 204 HIS A N 1
ATOM 1602 C CA . HIS A 1 204 ? 0.145 7.716 -16.056 1.00 92.25 204 HIS A CA 1
ATOM 1603 C C . HIS A 1 204 ? -1.273 7.891 -15.517 1.00 92.25 204 HIS A C 1
ATOM 1605 O O . HIS A 1 204 ? -1.607 7.329 -14.473 1.00 92.25 204 HIS A O 1
ATOM 1611 N N . GLN A 1 205 ? -2.079 8.684 -16.217 1.00 93.56 205 GLN A N 1
ATOM 1612 C CA . GLN A 1 205 ? -3.475 8.928 -15.899 1.00 93.56 205 GLN A CA 1
ATOM 1613 C C . GLN A 1 205 ? -4.387 8.169 -16.862 1.00 93.56 205 GLN A C 1
ATOM 1615 O O . GLN A 1 205 ? -4.197 8.199 -18.075 1.00 93.56 205 GLN A O 1
ATOM 1620 N N . LYS A 1 206 ? -5.392 7.492 -16.305 1.00 91.06 206 LYS A N 1
ATOM 1621 C CA . LYS A 1 206 ? -6.381 6.697 -17.030 1.00 91.06 206 LYS A CA 1
ATOM 1622 C C . LYS A 1 206 ? -7.757 7.355 -16.887 1.00 91.06 206 LYS A C 1
ATOM 1624 O O . LYS A 1 206 ? -8.237 7.498 -15.758 1.00 91.06 206 LYS A O 1
ATOM 1629 N N . PRO A 1 207 ? -8.413 7.759 -17.987 1.00 92.12 207 PRO A N 1
ATOM 1630 C CA . PRO A 1 207 ? -9.746 8.345 -17.916 1.00 92.12 207 PRO A CA 1
ATOM 1631 C C . PRO A 1 207 ? -10.766 7.318 -17.404 1.00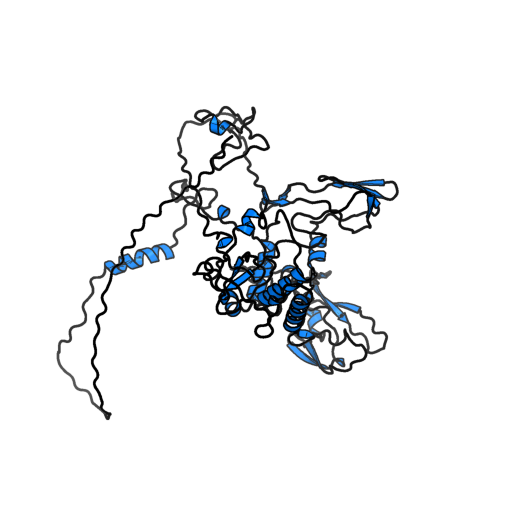 92.12 207 PRO A C 1
ATOM 1633 O O . PRO A 1 207 ? -10.830 6.195 -17.897 1.00 92.12 207 PRO A O 1
ATOM 1636 N N . GLN A 1 208 ? -11.596 7.716 -16.438 1.00 87.56 208 GLN A N 1
ATOM 1637 C CA . GLN A 1 208 ? -12.647 6.866 -15.850 1.00 87.56 208 GLN A CA 1
ATOM 1638 C C . GLN A 1 208 ? -14.038 7.149 -16.423 1.00 87.56 208 GLN A C 1
ATOM 1640 O O . GLN A 1 208 ? -15.007 6.419 -16.193 1.00 87.56 208 GLN A O 1
ATOM 1645 N N . VAL A 1 209 ? -14.174 8.254 -17.145 1.00 89.44 209 VAL A N 1
ATOM 1646 C CA . VAL A 1 209 ? -15.468 8.768 -17.566 1.00 89.44 209 VAL A CA 1
ATOM 1647 C C . VAL A 1 209 ? -15.823 8.338 -18.987 1.00 89.44 209 VAL A C 1
ATOM 1649 O O . VAL A 1 209 ? -14.985 8.313 -19.882 1.00 89.44 209 VAL A O 1
ATOM 1652 N N . ARG A 1 210 ? -17.099 8.000 -19.201 1.00 88.06 210 ARG A N 1
ATOM 1653 C CA . ARG A 1 210 ? -17.629 7.623 -20.519 1.00 88.06 210 ARG A CA 1
ATOM 1654 C C . ARG A 1 210 ? -18.172 8.844 -21.260 1.00 88.06 210 ARG A C 1
ATOM 1656 O O . ARG A 1 210 ? -18.726 9.761 -20.647 1.00 88.06 210 ARG A O 1
ATOM 1663 N N . ARG A 1 211 ? -18.082 8.806 -22.591 1.00 90.81 211 ARG A N 1
ATOM 1664 C CA . ARG A 1 211 ? -18.654 9.819 -23.486 1.00 90.81 211 ARG A CA 1
ATOM 1665 C C . ARG A 1 211 ? -20.144 10.034 -23.203 1.00 90.81 211 ARG A C 1
ATOM 1667 O O . ARG A 1 211 ? -20.889 9.084 -22.983 1.00 90.81 211 ARG A O 1
ATOM 1674 N N . GLY A 1 212 ? -20.578 11.290 -23.225 1.00 86.94 212 GLY A N 1
ATOM 1675 C CA . GLY A 1 212 ? -21.975 11.684 -23.059 1.00 86.94 212 GLY A CA 1
ATOM 1676 C C . GLY A 1 212 ? -22.458 11.806 -21.611 1.00 86.94 212 GLY A C 1
ATOM 1677 O O . GLY A 1 212 ? -23.578 12.269 -21.406 1.00 86.94 212 GLY A O 1
ATOM 1678 N N . LYS A 1 213 ? -21.642 11.453 -20.611 1.00 90.81 213 LYS A N 1
ATOM 1679 C CA . LYS A 1 213 ? -21.988 11.637 -19.195 1.00 90.81 213 LYS A CA 1
ATOM 1680 C C . LYS A 1 213 ? -21.858 13.113 -18.793 1.00 90.81 213 LYS A C 1
ATOM 1682 O O . LYS A 1 213 ? -20.902 13.782 -19.187 1.00 90.81 213 LYS A O 1
ATOM 1687 N N . CYS A 1 214 ? -22.818 13.604 -18.009 1.00 90.69 214 CYS A N 1
ATOM 1688 C CA . CYS A 1 214 ? -22.752 14.926 -17.388 1.00 90.69 214 CYS A CA 1
ATOM 1689 C C . CYS A 1 214 ? -21.932 14.851 -16.098 1.00 90.69 214 CYS A C 1
ATOM 1691 O O . CYS A 1 214 ? -22.155 13.973 -15.262 1.00 90.69 214 CYS A O 1
ATOM 1693 N N . ILE A 1 215 ? -20.985 15.769 -15.961 1.00 92.81 215 ILE A N 1
ATOM 1694 C CA . ILE A 1 215 ? -20.015 15.844 -14.879 1.00 92.81 215 ILE A CA 1
ATOM 1695 C C . ILE A 1 215 ? -20.250 17.127 -14.093 1.00 92.81 215 ILE A C 1
ATOM 1697 O O . ILE A 1 215 ? -20.480 18.188 -14.673 1.00 92.81 215 ILE A O 1
ATOM 1701 N N . LYS A 1 216 ? -20.191 17.020 -12.765 1.00 92.62 216 LYS A N 1
ATOM 1702 C CA . LYS A 1 216 ? -20.248 18.173 -11.861 1.00 92.62 216 LYS A CA 1
ATOM 1703 C C . LYS A 1 216 ? -18.844 18.670 -11.542 1.00 92.62 216 LYS A C 1
ATOM 1705 O O . LYS A 1 216 ? -17.894 17.886 -11.517 1.00 92.62 216 LYS A O 1
ATOM 1710 N N . LYS A 1 217 ? -18.732 19.955 -11.209 1.00 91.69 217 LYS A N 1
ATOM 1711 C CA . LYS A 1 217 ? -17.496 20.521 -10.660 1.00 91.69 217 LYS A CA 1
ATOM 1712 C C . LYS A 1 217 ? -17.020 19.708 -9.445 1.00 91.69 217 LYS A C 1
ATOM 1714 O O . LYS A 1 217 ? -17.816 19.367 -8.571 1.00 91.69 217 LYS A O 1
ATOM 1719 N N . GLY A 1 218 ? -15.729 19.393 -9.407 1.00 89.06 218 GLY A N 1
ATOM 1720 C CA . GLY A 1 218 ? -15.068 18.598 -8.369 1.00 89.06 218 GLY A CA 1
ATOM 1721 C C . GLY A 1 218 ? -15.158 17.079 -8.555 1.00 89.06 218 GLY A C 1
ATOM 1722 O O . GLY A 1 218 ? -14.600 16.335 -7.755 1.00 89.06 218 GLY A O 1
ATOM 1723 N N . GLN A 1 219 ? -15.841 16.586 -9.591 1.00 91.69 219 GLN A N 1
ATOM 1724 C CA . GLN A 1 219 ? -15.889 15.153 -9.876 1.00 91.69 219 GLN A CA 1
ATOM 1725 C C . GLN A 1 219 ? -14.595 14.672 -10.547 1.00 91.69 219 GLN A C 1
ATOM 1727 O O . GLN A 1 219 ? -13.994 15.378 -11.351 1.00 91.69 219 GLN A O 1
ATOM 1732 N N . ILE A 1 220 ? -14.185 13.445 -10.234 1.00 92.50 220 ILE A N 1
ATOM 1733 C CA . ILE A 1 220 ? -12.964 12.831 -10.764 1.00 92.50 220 ILE A CA 1
ATOM 1734 C C . ILE A 1 220 ? -13.194 12.387 -12.212 1.00 92.50 220 ILE A C 1
ATOM 1736 O O . ILE A 1 220 ? -14.181 11.714 -12.521 1.00 92.50 220 ILE A O 1
ATOM 1740 N N . LEU A 1 221 ? -12.278 12.787 -13.090 1.00 92.75 221 LEU A N 1
ATOM 1741 C CA . LEU A 1 221 ? -12.292 12.520 -14.526 1.00 92.75 221 LEU A CA 1
ATOM 1742 C C . LEU A 1 221 ? -11.345 11.381 -14.908 1.00 92.75 221 LEU A C 1
ATOM 1744 O O . LEU A 1 221 ? -11.698 10.534 -15.732 1.00 92.75 221 LEU A O 1
ATOM 1748 N N . ALA A 1 222 ? -10.155 11.365 -14.310 1.00 93.38 222 ALA A N 1
ATOM 1749 C CA . ALA A 1 222 ? -9.128 10.364 -14.552 1.00 93.38 222 ALA A CA 1
ATOM 1750 C C . ALA A 1 222 ? -8.427 9.980 -13.248 1.00 93.38 222 ALA A C 1
ATOM 1752 O O . ALA A 1 222 ? -8.119 10.838 -12.416 1.00 93.38 222 ALA A O 1
ATOM 1753 N N . ASP A 1 223 ? -8.157 8.689 -13.107 1.00 93.75 223 ASP A N 1
ATOM 1754 C CA . ASP A 1 223 ? -7.314 8.159 -12.044 1.00 93.75 223 ASP A CA 1
ATOM 1755 C C . ASP A 1 223 ? -5.845 8.282 -12.451 1.00 93.75 223 ASP A C 1
ATOM 1757 O O . ASP A 1 223 ? -5.518 8.138 -13.624 1.00 93.75 223 ASP A O 1
ATOM 1761 N N . GLY A 1 224 ? -4.944 8.512 -11.501 1.00 91.94 224 GLY A N 1
ATOM 1762 C CA . GLY A 1 224 ? -3.507 8.372 -11.722 1.00 91.94 224 GLY A CA 1
ATOM 1763 C C . GLY A 1 224 ? -2.988 6.945 -11.515 1.00 91.94 224 GLY A C 1
ATOM 1764 O O . GLY A 1 224 ? -3.741 5.998 -11.294 1.00 91.94 224 GLY A O 1
ATOM 1765 N N . ALA A 1 225 ? -1.661 6.802 -11.545 1.00 89.81 225 ALA A N 1
ATOM 1766 C CA . ALA A 1 225 ? -0.984 5.502 -11.557 1.00 89.81 225 ALA A CA 1
ATOM 1767 C C . ALA A 1 225 ? -1.169 4.666 -10.278 1.00 89.81 225 ALA A C 1
ATOM 1769 O O . ALA A 1 225 ? -0.976 3.458 -10.312 1.00 89.81 225 ALA A O 1
ATOM 1770 N N . ALA A 1 226 ? -1.518 5.301 -9.158 1.00 92.25 226 ALA A N 1
ATOM 1771 C CA . ALA A 1 226 ? -1.716 4.652 -7.862 1.00 92.25 226 ALA A CA 1
ATOM 1772 C C . ALA A 1 226 ? -3.095 4.960 -7.264 1.00 92.25 226 ALA A C 1
ATOM 1774 O O . ALA A 1 226 ? -3.246 5.037 -6.047 1.00 92.25 226 ALA A O 1
ATOM 1775 N N . THR A 1 227 ? -4.095 5.198 -8.112 1.00 93.88 227 THR A N 1
ATOM 1776 C CA . THR A 1 227 ? -5.467 5.460 -7.671 1.00 93.88 227 THR A CA 1
ATOM 1777 C C . THR A 1 227 ? -6.449 4.643 -8.489 1.00 93.88 227 THR A C 1
ATOM 1779 O O . THR A 1 227 ? -6.225 4.421 -9.676 1.00 93.88 227 THR A O 1
ATOM 1782 N N . VAL A 1 228 ? -7.540 4.213 -7.868 1.00 93.44 228 VAL A N 1
ATOM 1783 C CA . VAL A 1 228 ? -8.634 3.504 -8.537 1.00 93.44 228 VAL A CA 1
ATOM 1784 C C . VAL A 1 228 ? -9.941 4.118 -8.071 1.00 93.44 228 VAL A C 1
ATOM 1786 O O . VAL A 1 228 ? -10.191 4.191 -6.873 1.00 93.44 228 VAL A O 1
ATOM 1789 N N . GLY A 1 229 ? -10.784 4.572 -8.995 1.00 89.94 229 GLY A N 1
ATOM 1790 C CA . GLY A 1 229 ? -12.069 5.194 -8.682 1.00 89.94 229 GLY A CA 1
ATOM 1791 C C . GLY A 1 229 ? -11.953 6.364 -7.702 1.00 89.94 229 GLY A C 1
ATOM 1792 O O . GLY A 1 229 ? -12.833 6.528 -6.856 1.00 89.94 229 GLY A O 1
ATOM 1793 N N . GLY A 1 230 ? -10.862 7.131 -7.778 1.00 90.69 230 GLY A N 1
ATOM 1794 C CA . GLY A 1 230 ? -10.598 8.250 -6.879 1.00 90.69 230 GLY A CA 1
ATOM 1795 C C . GLY A 1 230 ? -10.105 7.917 -5.476 1.00 90.69 230 GLY A C 1
ATOM 1796 O O . GLY A 1 230 ? -10.051 8.813 -4.640 1.00 90.69 230 GLY A O 1
ATOM 1797 N N . GLU A 1 231 ? -9.778 6.660 -5.197 1.00 93.44 231 GLU A N 1
ATOM 1798 C CA . GLU A 1 231 ? -9.184 6.219 -3.935 1.00 93.44 231 GLU A CA 1
ATOM 1799 C C . GLU A 1 231 ? -7.741 5.785 -4.146 1.00 93.44 231 GLU A C 1
ATOM 1801 O O . GLU A 1 231 ? -7.367 5.312 -5.220 1.00 93.44 231 GLU A O 1
ATOM 1806 N N . LEU A 1 232 ? -6.930 5.953 -3.108 1.00 94.44 232 LEU A N 1
ATOM 1807 C CA . LEU A 1 232 ? -5.542 5.520 -3.075 1.00 94.44 232 LEU A CA 1
ATOM 1808 C C . LEU A 1 232 ? -5.430 3.993 -3.205 1.00 94.44 232 LEU A C 1
ATOM 1810 O O . LEU A 1 232 ? -6.134 3.254 -2.523 1.00 94.44 232 LEU A O 1
ATOM 1814 N N . ALA A 1 233 ? -4.535 3.524 -4.074 1.00 93.44 233 ALA A N 1
ATOM 1815 C CA . ALA A 1 233 ? -4.403 2.115 -4.428 1.00 93.44 233 ALA A CA 1
ATOM 1816 C C . ALA A 1 233 ? -2.938 1.739 -4.746 1.00 93.44 233 ALA A C 1
ATOM 1818 O O . ALA A 1 233 ? -2.528 1.657 -5.910 1.00 93.44 233 ALA A O 1
ATOM 1819 N N . PHE A 1 234 ? -2.139 1.527 -3.694 1.00 84.56 234 PHE A N 1
ATOM 1820 C CA . PHE A 1 234 ? -0.700 1.223 -3.767 1.00 84.56 234 PHE A CA 1
ATOM 1821 C C . PHE A 1 234 ? -0.343 -0.273 -3.830 1.00 84.56 234 PHE A C 1
ATOM 1823 O O . PHE A 1 234 ? 0.821 -0.622 -4.031 1.00 84.56 234 PHE A O 1
ATOM 1830 N N . GLY A 1 235 ? -1.310 -1.160 -3.620 1.00 90.69 235 GLY A N 1
ATOM 1831 C CA . GLY A 1 235 ? -1.087 -2.591 -3.447 1.00 90.69 235 GLY A CA 1
ATOM 1832 C C . GLY A 1 235 ? -2.210 -3.457 -3.998 1.00 90.69 235 GLY A C 1
ATOM 1833 O O . GLY A 1 235 ? -2.966 -3.047 -4.884 1.00 90.69 235 GLY A O 1
ATOM 1834 N N . LYS A 1 236 ? -2.270 -4.682 -3.475 1.00 93.69 236 LYS A N 1
ATOM 1835 C CA . LYS A 1 236 ? -3.174 -5.753 -3.900 1.00 93.69 236 LYS A CA 1
ATOM 1836 C C . LYS A 1 236 ? -3.755 -6.494 -2.708 1.00 93.69 236 LYS A C 1
ATOM 1838 O O . LYS A 1 236 ? -3.045 -6.698 -1.726 1.00 93.69 236 LYS A O 1
ATOM 1843 N N . ASN A 1 237 ? -5.009 -6.931 -2.822 1.00 94.88 237 ASN A N 1
ATOM 1844 C CA . ASN A 1 237 ? -5.619 -7.829 -1.843 1.00 94.88 237 ASN A CA 1
ATOM 1845 C C . ASN A 1 237 ? -5.268 -9.275 -2.230 1.00 94.88 237 ASN A C 1
ATOM 1847 O O . ASN A 1 237 ? -5.776 -9.790 -3.225 1.00 94.88 237 ASN A O 1
ATOM 1851 N N . ILE A 1 238 ? -4.381 -9.917 -1.472 1.00 93.81 238 ILE A N 1
ATOM 1852 C CA . ILE A 1 238 ? -3.787 -11.221 -1.822 1.00 93.81 238 ILE A CA 1
ATOM 1853 C C . ILE A 1 238 ? -4.213 -12.289 -0.827 1.00 93.81 238 ILE A C 1
ATOM 1855 O O . ILE A 1 238 ? -4.311 -11.984 0.352 1.00 93.81 238 ILE A O 1
ATOM 1859 N N . LEU A 1 239 ? -4.440 -13.532 -1.259 1.00 93.62 239 LEU A N 1
ATOM 1860 C CA . LEU A 1 239 ? -4.783 -14.621 -0.344 1.00 93.62 239 LEU A CA 1
ATOM 1861 C C . LEU A 1 239 ? -3.535 -15.149 0.385 1.00 93.62 239 LEU A C 1
ATOM 1863 O O . LEU A 1 239 ? -2.642 -15.734 -0.224 1.00 93.62 239 LEU A O 1
ATOM 1867 N N . VAL A 1 240 ? -3.488 -14.975 1.703 1.00 93.62 240 VAL A N 1
ATOM 1868 C CA . VAL A 1 240 ? -2.337 -15.318 2.548 1.00 93.62 240 VAL A CA 1
ATOM 1869 C C . VAL A 1 240 ? -2.710 -16.377 3.577 1.00 93.62 240 VAL A C 1
ATOM 1871 O O . VAL A 1 240 ? -3.755 -16.269 4.217 1.00 93.62 240 VAL A O 1
ATOM 1874 N N . ALA A 1 241 ? -1.821 -17.350 3.788 1.00 92.75 241 ALA A N 1
ATOM 1875 C CA . ALA A 1 241 ? -1.880 -18.298 4.902 1.00 92.75 241 ALA A CA 1
ATOM 1876 C C . ALA A 1 241 ? -0.746 -18.056 5.911 1.00 92.75 241 ALA A C 1
ATOM 1878 O O . ALA A 1 241 ? 0.401 -17.827 5.524 1.00 92.75 241 ALA A O 1
ATOM 1879 N N . TYR A 1 242 ? -1.045 -18.137 7.210 1.00 91.50 242 TYR A N 1
ATOM 1880 C CA . TYR A 1 242 ? -0.056 -17.985 8.288 1.00 91.50 242 TYR A CA 1
ATOM 1881 C C . TYR A 1 242 ? 0.380 -19.340 8.841 1.00 91.50 242 TYR A C 1
ATOM 1883 O O . TYR A 1 242 ? -0.177 -19.834 9.822 1.00 91.50 242 TYR A O 1
ATOM 1891 N N . MET A 1 243 ? 1.408 -19.930 8.244 1.00 91.75 243 MET A N 1
ATOM 1892 C CA . MET A 1 243 ? 1.962 -21.215 8.673 1.00 91.75 243 MET A CA 1
ATOM 1893 C C . MET A 1 243 ? 3.458 -21.296 8.361 1.00 91.75 243 MET A C 1
ATOM 1895 O O . MET A 1 243 ? 3.894 -20.709 7.376 1.00 91.75 243 MET A O 1
ATOM 1899 N N . PRO A 1 244 ? 4.276 -22.004 9.153 1.00 89.12 244 PRO A N 1
ATOM 1900 C CA . PRO A 1 244 ? 5.657 -22.288 8.769 1.00 89.12 244 PRO A CA 1
ATOM 1901 C C . PRO A 1 244 ? 5.697 -23.208 7.538 1.00 89.12 244 PRO A C 1
ATOM 1903 O O . PRO A 1 244 ? 4.890 -24.127 7.429 1.00 89.12 244 PRO A O 1
ATOM 1906 N N . TRP A 1 245 ? 6.651 -22.982 6.631 1.00 85.50 245 TRP A N 1
ATOM 1907 C CA . TRP A 1 245 ? 6.811 -23.785 5.414 1.00 85.50 245 TRP A CA 1
ATOM 1908 C C . TRP A 1 245 ? 8.277 -24.140 5.173 1.00 85.50 245 TRP A C 1
ATOM 1910 O O . TRP A 1 245 ? 9.024 -23.322 4.642 1.00 85.50 245 TRP A O 1
ATOM 1920 N N . GLU A 1 246 ? 8.701 -25.327 5.620 1.00 83.44 246 GLU A N 1
ATOM 1921 C CA . GLU A 1 246 ? 10.038 -25.924 5.386 1.00 83.44 246 GLU A CA 1
ATOM 1922 C C . GLU A 1 246 ? 11.251 -24.992 5.605 1.00 83.44 246 GLU A C 1
ATOM 1924 O O . GLU A 1 246 ? 12.330 -25.196 5.058 1.00 83.44 246 GLU A O 1
ATOM 1929 N N . GLY A 1 247 ? 11.091 -23.941 6.414 1.00 82.00 247 GLY A N 1
ATOM 1930 C CA . GLY A 1 247 ? 12.112 -22.913 6.626 1.00 82.00 247 GLY A CA 1
ATOM 1931 C C . GLY A 1 247 ? 12.237 -21.871 5.505 1.00 82.00 247 GLY A C 1
ATOM 1932 O O . GLY A 1 247 ? 13.010 -20.928 5.657 1.00 82.00 247 GLY A O 1
ATOM 1933 N N . TYR A 1 248 ? 11.463 -21.957 4.419 1.00 79.94 248 TYR A N 1
ATOM 1934 C CA . TYR A 1 248 ? 11.450 -20.936 3.362 1.00 79.94 248 TYR A CA 1
ATOM 1935 C C . TYR A 1 248 ? 10.924 -19.589 3.849 1.00 79.94 248 TYR A C 1
ATOM 1937 O O . TYR A 1 248 ? 11.373 -18.548 3.379 1.00 79.94 248 TYR A O 1
ATOM 1945 N N . ASN A 1 249 ? 10.012 -19.604 4.820 1.00 86.38 249 ASN A N 1
ATOM 1946 C CA . ASN A 1 249 ? 9.521 -18.409 5.496 1.00 86.38 249 ASN A CA 1
ATOM 1947 C C . ASN A 1 249 ? 10.209 -18.168 6.851 1.00 86.38 249 ASN A C 1
ATOM 1949 O O . ASN A 1 249 ? 9.609 -17.656 7.794 1.00 86.38 249 ASN A O 1
ATOM 1953 N N . PHE A 1 250 ? 11.475 -18.562 6.990 1.00 78.88 250 PHE A N 1
ATOM 1954 C CA . PHE A 1 250 ? 12.239 -18.268 8.198 1.00 78.88 250 PHE A CA 1
ATOM 1955 C C . PHE A 1 250 ? 12.390 -16.750 8.410 1.00 78.88 250 PHE A C 1
ATOM 1957 O O . PHE A 1 250 ? 12.632 -16.000 7.463 1.00 78.88 250 PHE A O 1
ATOM 1964 N N . GLU A 1 251 ? 12.251 -16.307 9.664 1.00 79.06 251 GLU A N 1
ATOM 1965 C CA . GLU A 1 251 ? 12.230 -14.889 10.061 1.00 79.06 251 GLU A CA 1
ATOM 1966 C C . GLU A 1 251 ? 11.213 -14.054 9.261 1.00 79.06 251 GLU A C 1
ATOM 1968 O O . GLU A 1 251 ? 10.008 -14.182 9.473 1.00 79.06 251 GLU A O 1
ATOM 1973 N N . ASP A 1 252 ? 11.714 -13.204 8.361 1.00 77.06 252 ASP A N 1
ATOM 1974 C CA . ASP A 1 252 ? 10.955 -12.230 7.571 1.00 77.06 252 ASP A CA 1
ATOM 1975 C C . ASP A 1 252 ? 10.829 -12.623 6.103 1.00 77.06 252 ASP A C 1
ATOM 1977 O O . ASP A 1 252 ? 10.348 -11.839 5.281 1.00 77.06 252 ASP A O 1
ATOM 1981 N N . ALA A 1 253 ? 11.287 -13.824 5.754 1.00 81.94 253 ALA A N 1
ATOM 1982 C CA . ALA A 1 253 ? 11.104 -14.344 4.418 1.00 81.94 253 ALA A CA 1
ATOM 1983 C C . ALA A 1 253 ? 9.621 -14.648 4.168 1.00 81.94 253 ALA A C 1
ATOM 1985 O O . ALA A 1 253 ? 8.910 -15.186 5.019 1.00 81.94 253 ALA A O 1
ATOM 1986 N N . VAL A 1 254 ? 9.166 -14.295 2.970 1.00 85.69 254 VAL A N 1
ATOM 1987 C CA . VAL A 1 254 ? 7.803 -14.527 2.500 1.00 85.69 254 VAL A CA 1
ATOM 1988 C C . VAL A 1 254 ? 7.870 -15.495 1.334 1.00 85.69 254 VAL A C 1
ATOM 1990 O O . VAL A 1 254 ? 8.646 -15.291 0.400 1.00 85.69 254 VAL A O 1
ATOM 1993 N N . LEU A 1 255 ? 7.035 -16.527 1.385 1.00 87.94 255 LEU A N 1
ATOM 1994 C CA . LEU A 1 255 ? 6.843 -17.448 0.276 1.00 87.94 255 LEU A CA 1
ATOM 1995 C C . LEU A 1 255 ? 5.791 -16.876 -0.677 1.00 87.94 255 LEU A C 1
ATOM 1997 O O . LEU A 1 255 ? 4.744 -16.417 -0.217 1.00 87.94 255 LEU A O 1
ATOM 2001 N N . ILE A 1 256 ? 6.054 -16.926 -1.982 1.00 90.75 256 ILE A N 1
ATOM 2002 C CA . ILE A 1 256 ? 5.145 -16.432 -3.023 1.00 90.75 256 ILE A CA 1
ATOM 2003 C C . ILE A 1 256 ? 4.826 -17.534 -4.038 1.00 90.75 256 ILE A C 1
ATOM 2005 O O . ILE A 1 256 ? 5.700 -18.316 -4.414 1.00 90.75 256 ILE A O 1
ATOM 2009 N N . SER A 1 257 ? 3.576 -17.562 -4.494 1.00 89.81 257 SER A N 1
ATOM 2010 C CA . SER A 1 257 ? 3.102 -18.442 -5.562 1.00 89.81 257 SER A CA 1
ATOM 2011 C C . SER A 1 257 ? 3.508 -17.921 -6.940 1.00 89.81 257 SER A C 1
ATOM 2013 O O . SER A 1 257 ? 3.420 -16.719 -7.215 1.00 89.81 257 SER A O 1
ATOM 2015 N N . GLU A 1 258 ? 3.852 -18.831 -7.853 1.00 88.25 258 GLU A N 1
ATOM 2016 C CA . GLU A 1 258 ? 4.031 -18.525 -9.278 1.00 88.25 258 GLU A CA 1
ATOM 2017 C C . GLU A 1 258 ? 2.784 -17.898 -9.930 1.00 88.25 258 GLU A C 1
ATOM 2019 O O . GLU A 1 258 ? 2.924 -17.105 -10.865 1.00 88.25 258 GLU A O 1
ATOM 2024 N N . CYS A 1 259 ? 1.573 -18.159 -9.410 1.00 86.31 259 CYS A N 1
ATOM 2025 C CA . CYS A 1 259 ? 0.333 -17.514 -9.871 1.00 86.31 259 CYS A CA 1
ATOM 2026 C C . CYS A 1 259 ? 0.443 -15.986 -9.896 1.00 86.31 259 CYS A C 1
ATOM 2028 O O . CYS A 1 259 ? -0.066 -15.337 -10.809 1.00 86.31 259 CYS A O 1
ATOM 2030 N N . LEU A 1 260 ? 1.119 -15.402 -8.902 1.00 89.00 260 LEU A N 1
ATOM 2031 C CA . LEU A 1 260 ? 1.271 -13.953 -8.788 1.00 89.00 260 LEU A CA 1
ATOM 2032 C C . LEU A 1 260 ? 2.127 -13.366 -9.913 1.00 89.00 260 LEU A C 1
ATOM 2034 O O . LEU A 1 260 ? 1.918 -12.215 -10.310 1.00 89.00 260 LEU A O 1
ATOM 2038 N N . VAL A 1 261 ? 3.080 -14.156 -10.414 1.00 88.38 261 VAL A N 1
ATOM 2039 C CA . VAL A 1 261 ? 3.979 -13.784 -11.508 1.00 88.38 261 VAL A CA 1
ATOM 2040 C C . VAL A 1 261 ? 3.256 -13.934 -12.841 1.00 88.38 261 VAL A C 1
ATOM 2042 O O . VAL A 1 261 ? 3.158 -12.963 -13.583 1.00 88.38 261 VAL A O 1
ATOM 2045 N N . TYR A 1 262 ? 2.675 -15.106 -13.115 1.00 87.94 262 TYR A N 1
ATOM 2046 C CA . TYR A 1 262 ? 1.942 -15.349 -14.364 1.00 87.94 262 TYR A CA 1
ATOM 2047 C C . TYR A 1 262 ? 0.674 -14.492 -14.495 1.00 87.94 262 TYR A C 1
ATOM 2049 O O . TYR A 1 262 ? 0.246 -14.183 -15.604 1.00 87.94 262 TYR A O 1
ATOM 2057 N N . GLY A 1 263 ? 0.078 -14.084 -13.373 1.00 87.25 263 GLY A N 1
ATOM 2058 C CA . GLY A 1 263 ? -1.079 -13.191 -13.329 1.00 87.25 263 GLY A CA 1
ATOM 2059 C C . GLY A 1 263 ? -0.754 -11.698 -13.462 1.00 87.25 263 GLY A C 1
ATOM 2060 O O . GLY A 1 263 ? -1.682 -10.883 -13.418 1.00 87.25 263 GLY A O 1
ATOM 2061 N N . ASP A 1 264 ? 0.524 -11.317 -13.592 1.00 90.06 264 ASP A N 1
ATOM 2062 C CA . ASP A 1 264 ? 0.991 -9.921 -13.635 1.00 90.06 264 ASP A CA 1
ATOM 2063 C C . ASP A 1 264 ? 0.482 -9.061 -12.458 1.00 90.06 264 ASP A C 1
ATOM 2065 O O . ASP A 1 264 ? 0.176 -7.869 -12.598 1.00 90.06 264 ASP A O 1
ATOM 2069 N N . ILE A 1 265 ? 0.346 -9.662 -11.270 1.00 90.31 265 ILE A N 1
ATOM 2070 C CA . ILE A 1 265 ? -0.310 -9.015 -10.125 1.00 90.31 265 ILE A CA 1
ATOM 2071 C C . ILE A 1 265 ? 0.575 -7.906 -9.542 1.00 90.31 265 ILE A C 1
ATOM 2073 O O . ILE A 1 265 ? 0.099 -6.794 -9.297 1.00 90.31 265 ILE A O 1
ATOM 2077 N N . TYR A 1 266 ? 1.871 -8.186 -9.384 1.00 91.50 266 TYR A N 1
ATOM 2078 C CA . TYR A 1 266 ? 2.874 -7.260 -8.844 1.00 91.50 266 TYR A CA 1
ATOM 2079 C C . TYR A 1 266 ? 3.802 -6.672 -9.918 1.00 91.50 266 TYR A C 1
ATOM 2081 O O . TYR A 1 266 ? 4.988 -6.417 -9.680 1.00 91.50 266 TYR A O 1
ATOM 2089 N N . THR A 1 267 ? 3.263 -6.408 -11.106 1.00 91.75 267 THR A N 1
ATOM 2090 C CA . THR A 1 267 ? 4.004 -5.812 -12.226 1.00 91.75 267 THR A CA 1
ATOM 2091 C C . THR A 1 267 ? 3.978 -4.280 -12.140 1.00 91.75 267 THR A C 1
ATOM 2093 O O . THR A 1 267 ? 2.927 -3.675 -11.930 1.00 91.75 267 THR A O 1
ATOM 2096 N N . SER A 1 268 ? 5.138 -3.632 -12.288 1.00 91.81 268 SER A N 1
ATOM 2097 C CA . SER A 1 268 ? 5.313 -2.169 -12.223 1.00 91.81 268 SER A CA 1
ATOM 2098 C C . SER A 1 268 ? 6.177 -1.677 -13.382 1.00 91.81 268 SER A C 1
ATOM 2100 O O . SER A 1 268 ? 6.999 -2.433 -13.894 1.00 91.81 268 SER A O 1
ATOM 2102 N N . PHE A 1 269 ? 6.013 -0.412 -13.772 1.00 91.00 269 PHE A N 1
ATOM 2103 C CA . PHE A 1 269 ? 6.798 0.205 -14.842 1.00 91.00 269 PHE A CA 1
ATOM 2104 C C . PHE A 1 269 ? 7.804 1.207 -14.280 1.00 91.00 269 PHE A C 1
ATOM 2106 O O . PHE A 1 269 ? 7.416 2.169 -13.608 1.00 91.00 269 PHE A O 1
ATOM 2113 N N . ASP A 1 270 ? 9.072 1.008 -14.632 1.00 90.56 270 ASP A N 1
ATOM 2114 C CA . ASP A 1 270 ? 10.174 1.899 -14.288 1.00 90.56 270 ASP A CA 1
ATOM 2115 C C . ASP A 1 270 ? 10.764 2.523 -15.559 1.00 90.56 270 ASP A C 1
ATOM 2117 O O . ASP A 1 270 ? 11.088 1.837 -16.527 1.00 90.56 270 ASP A O 1
ATOM 2121 N N . ILE A 1 271 ? 10.906 3.846 -15.558 1.00 90.94 271 ILE A N 1
ATOM 2122 C CA . ILE A 1 271 ? 11.415 4.643 -16.673 1.00 90.94 271 ILE A CA 1
ATOM 2123 C C . ILE A 1 271 ? 12.759 5.237 -16.257 1.00 90.94 271 ILE A C 1
ATOM 2125 O O . ILE A 1 271 ? 12.838 6.085 -15.365 1.00 90.94 271 ILE A O 1
ATOM 2129 N N . ARG A 1 272 ? 13.839 4.816 -16.921 1.00 87.81 272 ARG A N 1
ATOM 2130 C CA . ARG A 1 272 ? 15.198 5.318 -16.675 1.00 87.81 272 ARG A CA 1
ATOM 2131 C C . ARG A 1 272 ? 15.609 6.301 -17.763 1.00 87.81 272 ARG A C 1
ATOM 2133 O O . ARG A 1 272 ? 15.381 6.065 -18.944 1.00 87.81 272 ARG A O 1
ATOM 2140 N N . LYS A 1 273 ? 16.236 7.405 -17.351 1.00 87.44 273 LYS A N 1
ATOM 2141 C CA . LYS A 1 273 ? 16.813 8.395 -18.262 1.00 87.44 273 LYS A CA 1
ATOM 2142 C C . LYS A 1 273 ? 18.329 8.235 -18.273 1.00 87.44 273 LYS A C 1
ATOM 2144 O O . LYS A 1 273 ? 18.963 8.392 -17.232 1.00 87.44 273 LYS A O 1
ATOM 2149 N N . TYR A 1 274 ? 18.881 7.946 -19.444 1.00 85.31 274 TYR A N 1
ATOM 2150 C CA . TYR A 1 274 ? 20.318 7.942 -19.692 1.00 85.31 274 TYR A CA 1
ATOM 2151 C C . TYR A 1 274 ? 20.665 9.194 -20.489 1.00 85.31 274 TYR A C 1
ATOM 2153 O O . TYR A 1 274 ? 20.049 9.467 -21.516 1.00 85.31 274 TYR A O 1
ATOM 2161 N N . GLU A 1 275 ? 21.618 9.976 -19.991 1.00 83.75 275 GLU A N 1
ATOM 2162 C CA . GLU A 1 275 ? 22.055 11.213 -20.632 1.00 83.75 275 GLU A CA 1
ATOM 2163 C C . GLU A 1 275 ? 23.519 11.095 -21.035 1.00 83.75 275 GLU A C 1
ATOM 2165 O O . GLU A 1 275 ? 24.362 10.654 -20.253 1.00 83.75 275 GLU A O 1
ATOM 2170 N N . ILE A 1 276 ? 23.813 11.517 -22.260 1.00 80.06 276 ILE A N 1
ATOM 2171 C CA . ILE A 1 276 ? 25.166 11.629 -22.786 1.00 80.06 276 ILE A CA 1
ATOM 2172 C C . ILE A 1 276 ? 25.301 12.988 -23.466 1.00 80.06 276 ILE A C 1
ATOM 2174 O O . ILE A 1 276 ? 24.402 13.429 -24.179 1.00 80.06 276 ILE A O 1
ATOM 2178 N N . GLN A 1 277 ? 26.416 13.666 -23.213 1.00 81.88 277 GLN A N 1
ATOM 2179 C CA . GLN A 1 277 ? 26.734 14.958 -23.814 1.00 81.88 277 GLN A CA 1
ATOM 2180 C C . GLN A 1 277 ? 27.967 14.816 -24.704 1.00 81.88 277 GLN A C 1
ATOM 2182 O O . GLN A 1 277 ? 28.866 14.020 -24.413 1.00 81.88 277 GLN A O 1
ATOM 2187 N N . THR A 1 278 ? 27.998 15.571 -25.798 1.00 81.88 278 THR A N 1
ATOM 2188 C CA . THR A 1 278 ? 29.165 15.709 -26.675 1.00 81.88 278 THR A CA 1
ATOM 2189 C C . THR A 1 278 ? 29.894 16.999 -26.349 1.00 81.88 278 THR A C 1
ATOM 2191 O O . THR A 1 278 ? 29.281 18.065 -26.292 1.00 81.88 278 THR A O 1
ATOM 2194 N N . HIS A 1 279 ? 31.205 16.910 -26.183 1.00 81.31 279 HIS A N 1
ATOM 2195 C CA . HIS A 1 279 ? 32.071 18.045 -25.921 1.00 81.31 279 HIS A CA 1
ATOM 2196 C C . HIS A 1 279 ? 33.056 18.245 -27.072 1.00 81.31 279 HIS A C 1
ATOM 2198 O O . HIS A 1 279 ? 33.400 17.322 -27.814 1.00 81.31 279 HIS A O 1
ATOM 2204 N N . VAL A 1 280 ? 33.528 19.480 -27.218 1.00 82.75 280 VAL A N 1
ATOM 2205 C CA . VAL A 1 280 ? 34.632 19.789 -28.124 1.00 82.75 280 VAL A CA 1
ATOM 2206 C C . VAL A 1 280 ? 35.923 19.616 -27.340 1.00 82.75 280 VAL A C 1
ATOM 2208 O O . VAL A 1 280 ? 36.183 20.357 -26.394 1.00 82.75 280 VAL A O 1
ATOM 2211 N N . THR A 1 281 ? 36.709 18.605 -27.704 1.00 77.44 281 THR A N 1
ATOM 2212 C CA . THR A 1 281 ? 38.029 18.381 -27.109 1.00 77.44 281 THR A CA 1
ATOM 2213 C C . THR A 1 281 ? 39.103 19.088 -27.931 1.00 77.44 281 THR A C 1
ATOM 2215 O O . THR A 1 281 ? 38.893 19.421 -29.098 1.00 77.44 281 THR A O 1
ATOM 2218 N N . THR A 1 282 ? 40.288 19.276 -27.350 1.00 78.31 282 THR A N 1
ATOM 2219 C CA . THR A 1 282 ? 41.459 19.813 -28.063 1.00 78.31 282 THR A CA 1
ATOM 2220 C C . THR A 1 282 ? 41.914 18.932 -29.232 1.00 78.31 282 THR A C 1
ATOM 2222 O O . THR A 1 282 ? 42.578 19.433 -30.132 1.00 78.31 282 THR A O 1
ATOM 2225 N N . GLN A 1 283 ? 41.544 17.645 -29.253 1.00 74.81 283 GLN A N 1
ATOM 2226 C CA . GLN A 1 283 ? 41.856 16.701 -30.336 1.00 74.81 283 GLN A CA 1
ATOM 2227 C C . GLN A 1 283 ? 40.742 16.577 -31.388 1.00 74.81 283 GLN A C 1
ATOM 2229 O O . GLN A 1 283 ? 40.900 15.858 -32.372 1.00 74.81 283 GLN A O 1
ATOM 2234 N N . GLY A 1 284 ? 39.620 17.277 -31.201 1.00 79.31 284 GLY A N 1
ATOM 2235 C CA . GLY A 1 284 ? 38.491 17.286 -32.125 1.00 79.31 284 GLY A CA 1
ATOM 2236 C C . GLY A 1 284 ? 37.132 17.222 -31.419 1.00 79.31 284 GLY A C 1
ATOM 2237 O O . GLY A 1 284 ? 37.048 16.910 -30.225 1.00 79.31 284 GLY A O 1
ATOM 2238 N N . PRO A 1 285 ? 36.043 17.527 -32.142 1.00 83.50 285 PRO A N 1
ATOM 2239 C CA . PRO A 1 285 ? 34.696 17.401 -31.607 1.00 83.50 285 PRO A CA 1
ATOM 2240 C C . PRO A 1 285 ? 34.301 15.929 -31.476 1.00 83.50 285 PRO A C 1
ATOM 2242 O O . PRO A 1 285 ? 34.501 15.141 -32.401 1.00 83.50 285 PRO A O 1
ATOM 2245 N N . GLU A 1 286 ? 33.699 15.570 -30.345 1.00 84.62 286 GLU A N 1
ATOM 2246 C CA . GLU A 1 286 ? 33.043 14.272 -30.201 1.00 84.62 286 GLU A CA 1
ATOM 2247 C C . GLU A 1 286 ? 31.828 14.199 -31.135 1.00 84.62 286 GLU A C 1
ATOM 2249 O O . GLU A 1 286 ? 31.070 15.164 -31.258 1.00 84.62 286 GLU A O 1
ATOM 2254 N N . ARG A 1 287 ? 31.638 13.060 -31.808 1.00 84.50 287 ARG A N 1
ATOM 2255 C CA . ARG A 1 287 ? 30.571 12.875 -32.804 1.00 84.50 287 ARG A CA 1
ATOM 2256 C C . ARG A 1 287 ? 29.673 11.712 -32.421 1.00 84.50 287 ARG A C 1
ATOM 2258 O O . ARG A 1 287 ? 30.167 10.664 -32.016 1.00 84.50 287 ARG A O 1
ATOM 2265 N N . ILE A 1 288 ? 28.365 11.892 -32.583 1.00 89.06 288 ILE A N 1
ATOM 2266 C CA . ILE A 1 288 ? 27.405 10.790 -32.492 1.00 89.06 288 ILE A CA 1
ATOM 2267 C C . ILE A 1 288 ? 27.288 10.172 -33.885 1.00 89.06 288 ILE A C 1
ATOM 2269 O O . ILE A 1 288 ? 27.065 10.890 -34.859 1.00 89.06 288 ILE A O 1
ATOM 2273 N N . THR A 1 289 ? 27.520 8.868 -33.993 1.00 87.38 289 THR A N 1
ATOM 2274 C CA . THR A 1 289 ? 27.434 8.128 -35.255 1.00 87.38 289 THR A CA 1
ATOM 2275 C C . THR A 1 289 ? 27.162 6.650 -35.002 1.00 87.38 289 THR A C 1
ATOM 2277 O O . THR A 1 289 ? 27.492 6.104 -33.950 1.00 87.38 289 THR A O 1
ATOM 2280 N N . LYS A 1 290 ? 26.558 5.993 -35.993 1.00 85.06 290 LYS A N 1
ATOM 2281 C CA . LYS A 1 290 ? 26.388 4.537 -36.022 1.00 85.06 290 LYS A CA 1
ATOM 2282 C C . LYS A 1 290 ? 27.691 3.809 -36.363 1.00 85.06 290 LYS A C 1
ATOM 2284 O O . LYS A 1 290 ? 27.858 2.648 -36.000 1.00 85.06 290 LYS A O 1
ATOM 2289 N N . GLU A 1 291 ? 28.601 4.477 -37.066 1.00 82.19 291 GLU A N 1
ATOM 2290 C CA . GLU A 1 291 ? 29.866 3.905 -37.528 1.00 82.19 291 GLU A CA 1
ATOM 2291 C C . GLU A 1 291 ? 30.887 3.884 -36.387 1.00 82.19 291 GLU A C 1
ATOM 2293 O O . GLU A 1 291 ? 31.743 4.761 -36.275 1.00 82.19 291 GLU A O 1
ATOM 2298 N N . ILE A 1 292 ? 30.768 2.893 -35.503 1.00 78.50 292 ILE A N 1
ATOM 2299 C CA . ILE A 1 292 ? 31.706 2.703 -34.397 1.00 78.50 292 ILE A CA 1
ATOM 2300 C C . ILE A 1 292 ? 32.769 1.677 -34.817 1.00 78.50 292 ILE A C 1
ATOM 2302 O O . ILE A 1 292 ? 32.416 0.538 -35.138 1.00 78.50 292 ILE A O 1
ATOM 2306 N N . PRO A 1 293 ? 34.064 2.043 -34.842 1.00 73.75 293 PRO A N 1
ATOM 2307 C CA . PRO A 1 293 ? 35.123 1.132 -35.252 1.00 73.75 293 PRO A CA 1
ATOM 2308 C C . PRO A 1 293 ? 35.282 -0.010 -34.237 1.00 73.75 293 PRO A C 1
ATOM 2310 O O . PRO A 1 293 ? 35.050 0.171 -33.043 1.00 73.75 293 PRO A O 1
ATOM 2313 N N . HIS A 1 294 ? 35.711 -1.181 -34.718 1.00 71.25 294 HIS A N 1
ATOM 2314 C CA . HIS A 1 294 ? 36.016 -2.376 -33.909 1.00 71.25 294 HIS A CA 1
ATOM 2315 C C . HIS A 1 294 ? 34.829 -3.028 -33.171 1.00 71.25 294 HIS A C 1
ATOM 2317 O O . HIS A 1 294 ? 35.044 -3.884 -32.315 1.00 71.25 294 HIS A O 1
ATOM 2323 N N . LEU A 1 295 ? 33.587 -2.673 -33.511 1.00 71.38 295 LEU A N 1
ATOM 2324 C CA . LEU A 1 295 ? 32.376 -3.272 -32.946 1.00 71.38 295 LEU A CA 1
ATOM 2325 C C . LEU A 1 295 ? 31.659 -4.172 -33.955 1.00 71.38 295 LEU A C 1
ATOM 2327 O O . LEU A 1 295 ? 31.558 -3.858 -35.140 1.00 71.38 295 LEU A O 1
ATOM 2331 N N . GLU A 1 296 ? 31.132 -5.297 -33.472 1.00 72.69 296 GLU A N 1
ATOM 2332 C CA . GLU A 1 296 ? 30.344 -6.216 -34.291 1.00 72.69 296 GLU A CA 1
ATOM 2333 C C . GLU A 1 296 ? 29.009 -5.587 -34.714 1.00 72.69 296 GLU A C 1
ATOM 2335 O O . GLU A 1 296 ? 28.296 -4.984 -33.907 1.00 72.69 296 GLU A O 1
ATOM 2340 N N . GLY A 1 297 ? 28.598 -5.822 -35.965 1.00 72.50 297 GLY A N 1
ATOM 2341 C CA . GLY A 1 297 ? 27.331 -5.308 -36.501 1.00 72.50 297 GLY A CA 1
ATOM 2342 C C . GLY A 1 297 ? 26.087 -5.740 -35.710 1.00 72.50 297 GLY A C 1
ATOM 2343 O O . GLY A 1 297 ? 25.082 -5.031 -35.717 1.00 72.50 297 GLY A O 1
ATOM 2344 N N . ARG A 1 298 ? 26.158 -6.855 -34.965 1.00 75.69 298 ARG A N 1
ATOM 2345 C CA . ARG A 1 298 ? 25.070 -7.330 -34.094 1.00 75.69 298 ARG A CA 1
ATOM 2346 C C . ARG A 1 298 ? 24.733 -6.336 -32.980 1.00 75.69 298 ARG A C 1
ATOM 2348 O O . ARG A 1 298 ? 23.553 -6.150 -32.702 1.00 75.69 298 ARG A O 1
ATOM 2355 N N . LEU A 1 299 ? 25.727 -5.684 -32.376 1.00 71.31 299 LEU A N 1
ATOM 2356 C CA . LEU A 1 299 ? 25.519 -4.704 -31.297 1.00 71.31 299 LEU A CA 1
ATOM 2357 C C . LEU A 1 299 ? 24.981 -3.365 -31.827 1.00 71.31 299 LEU A C 1
ATOM 2359 O O . LEU A 1 299 ? 24.341 -2.610 -31.102 1.00 71.31 299 LEU A O 1
ATOM 2363 N N . LEU A 1 300 ? 25.191 -3.093 -33.118 1.00 80.62 300 LEU A N 1
ATOM 2364 C CA . LEU A 1 300 ? 24.746 -1.877 -33.805 1.00 80.62 300 LEU A CA 1
ATOM 2365 C C . LEU A 1 300 ? 23.360 -2.029 -34.457 1.00 80.62 300 LEU A C 1
ATOM 2367 O O . LEU A 1 300 ? 22.860 -1.081 -35.070 1.00 80.62 300 LEU A O 1
ATOM 2371 N N . ARG A 1 301 ? 22.723 -3.205 -34.337 1.00 84.38 301 ARG A N 1
ATOM 2372 C CA . ARG A 1 301 ? 21.429 -3.524 -34.972 1.00 84.38 301 ARG A CA 1
ATOM 2373 C C . ARG A 1 301 ? 20.305 -2.574 -34.551 1.00 84.38 301 ARG A C 1
ATOM 2375 O O . ARG A 1 301 ? 19.441 -2.255 -35.359 1.00 84.38 301 ARG A O 1
ATOM 2382 N N . ASN A 1 302 ? 20.355 -2.109 -33.303 1.00 87.62 302 ASN A N 1
ATOM 2383 C CA . ASN A 1 302 ? 19.325 -1.271 -32.699 1.00 87.62 302 ASN A CA 1
ATOM 2384 C C . ASN A 1 302 ? 19.524 0.228 -33.003 1.00 87.62 302 ASN A C 1
ATOM 2386 O O . ASN A 1 302 ? 18.631 1.018 -32.710 1.00 87.62 302 ASN A O 1
ATOM 2390 N N . LEU A 1 303 ? 20.663 0.637 -33.584 1.00 89.19 303 LEU A N 1
ATOM 2391 C CA . LEU A 1 303 ? 20.972 2.042 -33.871 1.00 89.19 303 LEU A CA 1
ATOM 2392 C C . LEU A 1 303 ? 20.412 2.498 -35.226 1.00 89.19 303 LEU A C 1
ATOM 2394 O O . LEU A 1 303 ? 20.543 1.815 -36.248 1.00 89.19 303 LEU A O 1
ATOM 2398 N N . ASP A 1 304 ? 19.855 3.704 -35.242 1.00 90.81 304 ASP A N 1
ATOM 2399 C CA . ASP A 1 304 ? 19.425 4.426 -36.430 1.00 90.81 304 ASP A CA 1
ATOM 2400 C C . ASP A 1 304 ? 20.620 4.997 -37.218 1.00 90.81 304 ASP A C 1
ATOM 2402 O O . ASP A 1 304 ? 21.780 4.901 -36.815 1.00 90.81 304 ASP A O 1
ATOM 2406 N N . LYS A 1 305 ? 20.341 5.634 -38.359 1.00 88.50 305 LYS A N 1
ATOM 2407 C CA . LYS A 1 305 ? 21.363 6.284 -39.199 1.00 88.50 305 LYS A CA 1
ATOM 2408 C C . LYS A 1 305 ? 22.174 7.378 -38.484 1.00 88.50 305 LYS A C 1
ATOM 2410 O O . LYS A 1 305 ? 23.266 7.696 -38.938 1.00 88.50 305 LYS A O 1
ATOM 2415 N N . ASN A 1 306 ? 21.658 7.944 -37.395 1.00 87.75 306 ASN A N 1
ATOM 2416 C CA . ASN A 1 306 ? 22.316 8.994 -36.622 1.00 87.75 306 ASN A CA 1
ATOM 2417 C C . ASN A 1 306 ? 23.160 8.427 -35.468 1.00 87.75 306 ASN A C 1
ATOM 2419 O O . ASN A 1 306 ? 23.841 9.194 -34.797 1.00 87.75 306 ASN A O 1
ATOM 2423 N N . GLY A 1 307 ? 23.137 7.111 -35.228 1.00 86.62 307 GLY A N 1
ATOM 2424 C CA . GLY A 1 307 ? 23.832 6.480 -34.105 1.00 86.62 307 GLY A CA 1
ATOM 2425 C C . GLY A 1 307 ? 23.048 6.491 -32.793 1.00 86.62 307 GLY A C 1
ATOM 2426 O O . GLY A 1 307 ? 23.655 6.362 -31.731 1.00 86.62 307 GLY A O 1
ATOM 2427 N N . ILE A 1 308 ? 21.724 6.650 -32.848 1.00 91.56 308 ILE A N 1
ATOM 2428 C CA . ILE A 1 308 ? 20.816 6.652 -31.695 1.00 91.56 308 ILE A CA 1
ATOM 2429 C C . ILE A 1 308 ? 19.927 5.409 -31.761 1.00 91.56 308 ILE A C 1
ATOM 2431 O O . ILE A 1 308 ? 19.478 5.015 -32.833 1.00 91.56 308 ILE A O 1
ATOM 2435 N N . VAL A 1 309 ? 19.654 4.775 -30.622 1.00 91.94 309 VAL A N 1
ATOM 2436 C CA . VAL A 1 309 ? 18.741 3.629 -30.557 1.00 91.94 309 VAL A CA 1
ATOM 2437 C C . VAL A 1 309 ? 17.351 3.967 -31.115 1.00 91.94 309 VAL A C 1
ATOM 2439 O O . VAL A 1 309 ? 16.757 4.994 -30.783 1.00 91.94 309 VAL A O 1
ATOM 2442 N N . MET A 1 310 ? 16.816 3.095 -31.969 1.00 91.75 310 MET A N 1
ATOM 2443 C CA . MET A 1 310 ? 15.481 3.255 -32.543 1.00 91.75 310 MET A CA 1
ATOM 2444 C C . MET A 1 310 ? 14.406 3.064 -31.465 1.00 91.75 310 MET A C 1
ATOM 2446 O O . MET A 1 310 ? 14.469 2.121 -30.670 1.00 91.75 310 MET A O 1
ATOM 2450 N N . LEU A 1 311 ? 13.390 3.932 -31.452 1.00 91.56 311 LEU A N 1
ATOM 2451 C CA . LEU A 1 311 ? 12.262 3.820 -30.523 1.00 91.56 311 LEU A CA 1
ATOM 2452 C C . LEU A 1 311 ? 11.530 2.481 -30.714 1.00 91.56 311 LEU A C 1
ATOM 2454 O O . LEU A 1 311 ? 11.238 2.087 -31.840 1.00 91.56 311 LEU A O 1
ATOM 2458 N N . GLY A 1 312 ? 11.238 1.792 -29.608 1.00 90.62 312 GLY A N 1
ATOM 2459 C CA . GLY A 1 312 ? 10.616 0.461 -29.615 1.00 90.62 312 GLY A CA 1
ATOM 2460 C C . GLY A 1 312 ? 11.600 -0.712 -29.710 1.00 90.62 312 GLY A C 1
ATOM 2461 O O . GLY A 1 312 ? 11.164 -1.860 -29.696 1.00 90.62 312 GLY A O 1
ATOM 2462 N N . SER A 1 313 ? 12.910 -0.454 -29.773 1.00 91.00 313 SER A N 1
ATOM 2463 C CA . SER A 1 313 ? 13.923 -1.517 -29.754 1.00 91.00 313 SER A CA 1
ATOM 2464 C C . SER A 1 313 ? 14.005 -2.197 -28.388 1.00 91.00 313 SER A C 1
ATOM 2466 O O . SER A 1 313 ? 14.016 -1.530 -27.352 1.00 91.00 313 SER A O 1
ATOM 2468 N N . TRP A 1 314 ? 14.142 -3.523 -28.393 1.00 90.56 314 TRP A N 1
ATOM 2469 C CA . TRP A 1 314 ? 14.498 -4.287 -27.200 1.00 90.56 314 TRP A CA 1
ATOM 2470 C C . TRP A 1 314 ? 16.001 -4.161 -26.931 1.00 90.56 314 TRP A C 1
ATOM 2472 O O . TRP A 1 314 ? 16.808 -4.379 -27.842 1.00 90.56 314 TRP A O 1
ATOM 2482 N N . VAL A 1 315 ? 16.367 -3.788 -25.703 1.00 87.31 315 VAL A N 1
ATOM 2483 C CA . VAL A 1 315 ? 17.759 -3.564 -25.287 1.00 87.31 315 VAL A CA 1
ATOM 2484 C C . VAL A 1 315 ? 18.084 -4.357 -24.030 1.00 87.31 315 VAL A C 1
ATOM 2486 O O . VAL A 1 315 ? 17.299 -4.392 -23.083 1.00 87.31 315 VAL A O 1
ATOM 2489 N N . GLU A 1 316 ? 19.259 -4.971 -24.024 1.00 82.94 316 GLU A N 1
ATOM 2490 C CA . GLU A 1 316 ? 19.786 -5.749 -22.904 1.00 82.94 316 GLU A CA 1
ATOM 2491 C C . GLU A 1 316 ? 21.058 -5.109 -22.332 1.00 82.94 316 GLU A C 1
ATOM 2493 O O . GLU A 1 316 ? 21.616 -4.149 -22.874 1.00 82.94 316 GLU A O 1
ATOM 2498 N N . THR A 1 317 ? 21.525 -5.619 -21.191 1.00 78.31 317 THR A N 1
ATOM 2499 C CA . THR A 1 317 ? 22.776 -5.156 -20.581 1.00 78.31 317 THR A CA 1
ATOM 2500 C C . THR A 1 317 ? 23.940 -5.349 -21.555 1.00 78.31 317 THR A C 1
ATOM 2502 O O . THR A 1 317 ? 24.229 -6.467 -21.969 1.00 78.31 317 THR A O 1
ATOM 2505 N N . GLY A 1 318 ? 24.635 -4.258 -21.884 1.00 73.81 318 GLY A N 1
ATOM 2506 C CA . GLY A 1 318 ? 25.752 -4.254 -22.836 1.00 73.81 318 GLY A CA 1
ATOM 2507 C C . GLY A 1 318 ? 25.387 -3.757 -24.237 1.00 73.81 318 GLY A C 1
ATOM 2508 O O . GLY A 1 318 ? 26.293 -3.451 -25.011 1.00 73.81 318 GLY A O 1
ATOM 2509 N N . ASP A 1 319 ? 24.097 -3.595 -24.549 1.00 80.44 319 ASP A N 1
ATOM 2510 C CA . ASP A 1 319 ? 23.672 -2.981 -25.807 1.00 80.44 319 ASP A CA 1
ATOM 2511 C C . ASP A 1 319 ? 24.002 -1.480 -25.846 1.00 80.44 319 ASP A C 1
ATOM 2513 O O . ASP A 1 319 ? 23.959 -0.759 -24.843 1.00 80.44 319 ASP A O 1
ATOM 2517 N N . ILE A 1 320 ? 24.315 -0.988 -27.045 1.00 79.06 320 ILE A N 1
ATOM 2518 C CA . ILE A 1 320 ? 24.691 0.409 -27.269 1.00 79.06 320 ILE A CA 1
ATOM 2519 C C . ILE A 1 320 ? 23.429 1.245 -27.498 1.00 79.06 320 ILE A C 1
ATOM 2521 O O . ILE A 1 320 ? 22.700 1.033 -28.465 1.00 79.06 320 ILE A O 1
ATOM 2525 N N . LEU A 1 321 ? 23.195 2.234 -26.628 1.00 86.19 321 LEU A N 1
ATOM 2526 C CA . LEU A 1 321 ? 22.070 3.173 -26.758 1.00 86.19 321 LEU A CA 1
ATOM 2527 C C . LEU A 1 321 ? 22.398 4.381 -27.646 1.00 86.19 321 LEU A C 1
ATOM 2529 O O . LEU A 1 321 ? 21.544 4.856 -28.394 1.00 86.19 321 LEU A O 1
ATOM 2533 N N . VAL A 1 322 ? 23.627 4.895 -27.547 1.00 85.62 322 VAL A N 1
ATOM 2534 C CA . VAL A 1 322 ? 24.121 6.033 -28.332 1.00 85.62 322 VAL A CA 1
ATOM 2535 C C . VAL A 1 322 ? 25.577 5.777 -28.704 1.00 85.62 322 VAL A C 1
ATOM 2537 O O . VAL A 1 322 ? 26.427 5.619 -27.826 1.00 85.62 322 VAL A O 1
ATOM 2540 N N . GLY A 1 323 ? 25.868 5.749 -30.001 1.00 84.06 323 GLY A N 1
ATOM 2541 C CA . GLY A 1 323 ? 27.223 5.614 -30.521 1.00 84.06 323 GLY A CA 1
ATOM 2542 C C . GLY A 1 323 ? 27.957 6.945 -30.471 1.00 84.06 323 GLY A C 1
ATOM 2543 O O . GLY A 1 323 ? 27.730 7.805 -31.315 1.00 84.06 323 GLY A O 1
ATOM 2544 N N . LYS A 1 324 ? 28.830 7.135 -29.480 1.00 82.12 324 LYS A N 1
ATOM 2545 C CA . LYS A 1 324 ? 29.646 8.346 -29.337 1.00 82.12 324 LYS A CA 1
ATOM 2546 C C . LYS A 1 324 ? 31.110 8.036 -29.641 1.00 82.12 324 LYS A C 1
ATOM 2548 O O . LYS A 1 324 ? 31.723 7.225 -28.954 1.00 82.12 324 LYS A O 1
ATOM 2553 N N . LEU A 1 325 ? 31.674 8.728 -30.628 1.00 80.94 325 LEU A N 1
ATOM 2554 C CA . LEU A 1 325 ? 33.100 8.705 -30.934 1.00 80.94 325 LEU A CA 1
ATOM 2555 C C . LEU A 1 325 ? 33.806 9.875 -30.259 1.00 80.94 325 LEU A C 1
ATOM 2557 O O . LEU A 1 325 ? 33.489 11.040 -30.516 1.00 80.94 325 LEU A O 1
ATOM 2561 N N . THR A 1 326 ? 34.807 9.548 -29.449 1.00 73.75 326 THR A N 1
ATOM 2562 C CA . THR A 1 326 ? 35.750 10.511 -28.884 1.00 73.75 326 THR A CA 1
ATOM 2563 C C . THR A 1 326 ? 37.117 10.285 -29.535 1.00 73.75 326 THR A C 1
ATOM 2565 O O . THR A 1 326 ? 37.599 9.151 -29.526 1.00 73.75 326 THR A O 1
ATOM 2568 N N . PRO A 1 327 ? 37.762 11.317 -30.109 1.00 68.38 327 PRO A N 1
ATOM 2569 C CA . PRO A 1 327 ? 39.114 11.180 -30.643 1.00 68.38 327 PRO A CA 1
ATOM 2570 C C . PRO A 1 327 ? 40.094 10.877 -29.496 1.00 68.38 327 PRO A C 1
ATOM 2572 O O . PRO A 1 327 ? 40.242 11.683 -28.579 1.00 68.38 327 PRO A O 1
ATOM 2575 N N . GLN A 1 328 ? 40.724 9.696 -29.515 1.00 63.97 328 GLN A N 1
ATOM 2576 C CA . GLN A 1 328 ? 41.713 9.263 -28.518 1.00 63.97 328 GLN A CA 1
ATOM 2577 C C . GLN A 1 328 ? 42.815 8.381 -29.120 1.00 63.97 328 GLN A C 1
ATOM 2579 O O . GLN A 1 328 ? 42.607 7.673 -30.103 1.00 63.97 328 GLN A O 1
ATOM 2584 N N . VAL A 1 329 ? 43.976 8.388 -28.451 1.00 43.25 329 VAL A N 1
ATOM 2585 C CA . VAL A 1 329 ? 45.042 7.383 -28.584 1.00 43.25 329 VAL A CA 1
ATOM 2586 C C . VAL A 1 329 ? 44.726 6.206 -27.656 1.00 43.25 329 VAL A C 1
ATOM 2588 O O . VAL A 1 329 ? 44.389 6.401 -26.488 1.00 43.25 329 VAL A O 1
ATOM 2591 N N . ALA A 1 330 ? 44.823 4.998 -28.209 1.00 37.72 330 ALA A N 1
ATOM 2592 C CA . ALA A 1 330 ? 44.312 3.747 -27.662 1.00 37.72 330 ALA A CA 1
ATOM 2593 C C . ALA A 1 330 ? 44.720 3.434 -26.209 1.00 37.72 330 ALA A C 1
ATOM 2595 O O . ALA A 1 330 ? 45.901 3.444 -25.857 1.00 37.72 330 ALA A O 1
ATOM 2596 N N . LYS A 1 331 ? 43.731 3.018 -25.409 1.00 34.84 331 LYS A N 1
ATOM 2597 C CA . LYS A 1 331 ? 43.884 2.025 -24.338 1.00 34.84 331 LYS A CA 1
ATOM 2598 C C . LYS A 1 331 ? 42.666 1.109 -24.342 1.00 34.84 331 LYS A C 1
ATOM 2600 O O . LYS A 1 331 ? 41.534 1.573 -24.251 1.00 34.84 331 LYS A O 1
ATOM 2605 N N . GLU A 1 332 ? 42.927 -0.185 -24.454 1.00 31.70 332 GLU A N 1
ATOM 2606 C CA . GLU A 1 332 ? 41.926 -1.243 -24.395 1.00 31.70 332 GLU A CA 1
ATOM 2607 C C . GLU A 1 332 ? 41.469 -1.458 -22.950 1.00 31.70 332 GLU A C 1
ATOM 2609 O O . GLU A 1 332 ? 42.279 -1.490 -22.021 1.00 31.70 332 GLU A O 1
ATOM 2614 N N . SER A 1 333 ? 40.165 -1.636 -22.755 1.00 33.00 333 SER A N 1
ATOM 2615 C CA . SER A 1 333 ? 39.626 -2.170 -21.507 1.00 33.00 333 SER A CA 1
ATOM 2616 C C . SER A 1 333 ? 38.548 -3.200 -21.817 1.00 33.00 333 SER A C 1
ATOM 2618 O O . SER A 1 333 ? 37.731 -3.002 -22.715 1.00 33.00 333 SER A O 1
ATOM 2620 N N . SER A 1 334 ? 38.606 -4.319 -21.100 1.00 30.98 334 SER A N 1
ATOM 2621 C CA . SER A 1 334 ? 37.745 -5.489 -21.244 1.00 30.98 334 SER A CA 1
ATOM 2622 C C . SER A 1 334 ? 36.504 -5.400 -20.351 1.00 30.98 334 SER A C 1
ATOM 2624 O O . SER A 1 334 ? 36.557 -4.874 -19.238 1.00 30.98 334 SER A O 1
ATOM 2626 N N . TYR A 1 335 ? 35.393 -5.964 -20.830 1.00 32.09 335 TYR A N 1
ATOM 2627 C CA . TYR A 1 335 ? 34.154 -6.157 -20.073 1.00 32.09 335 TYR A CA 1
ATOM 2628 C C . TYR A 1 335 ? 33.959 -7.639 -19.725 1.00 32.09 335 TYR A C 1
ATOM 2630 O O . TYR A 1 335 ? 34.335 -8.519 -20.497 1.00 32.09 335 TYR A O 1
ATOM 2638 N N . ALA A 1 336 ? 33.334 -7.901 -18.577 1.00 34.16 336 ALA A N 1
ATOM 2639 C CA . ALA A 1 336 ? 32.830 -9.209 -18.162 1.00 34.16 336 ALA A CA 1
ATOM 2640 C C . ALA A 1 336 ? 31.320 -9.094 -17.873 1.00 34.16 336 ALA A C 1
ATOM 2642 O O . ALA A 1 336 ? 30.915 -8.075 -17.306 1.00 34.16 336 ALA A O 1
ATOM 2643 N N . PRO A 1 337 ? 30.488 -10.091 -18.224 1.00 33.94 337 PRO A N 1
ATOM 2644 C CA . PRO A 1 337 ? 29.087 -10.126 -17.823 1.00 33.94 337 PRO A CA 1
ATOM 2645 C C . PRO A 1 337 ? 28.910 -10.903 -16.506 1.00 33.94 337 PRO A C 1
ATOM 2647 O O . PRO A 1 337 ? 29.547 -11.933 -16.290 1.00 33.94 337 PRO A O 1
ATOM 2650 N N . GLU A 1 338 ? 28.016 -10.428 -15.642 1.00 32.38 338 GLU A N 1
ATOM 2651 C CA . GLU A 1 338 ? 27.432 -11.199 -14.538 1.00 32.38 338 GLU A CA 1
ATOM 2652 C C . GLU A 1 338 ? 25.920 -11.269 -14.757 1.00 32.38 338 GLU A C 1
ATOM 2654 O O . GLU A 1 338 ? 25.320 -10.286 -15.196 1.00 32.38 338 GLU A O 1
ATOM 2659 N N . ASP A 1 339 ? 25.320 -12.411 -14.414 1.00 30.08 339 ASP A N 1
ATOM 2660 C CA . ASP A 1 339 ? 23.872 -12.596 -14.408 1.00 30.08 339 ASP A CA 1
ATOM 2661 C C . ASP A 1 339 ? 23.378 -13.279 -13.120 1.00 30.08 339 ASP A C 1
ATOM 2663 O O . ASP A 1 339 ? 24.132 -13.924 -12.388 1.00 30.08 339 ASP A O 1
ATOM 2667 N N . ARG A 1 340 ? 22.091 -13.037 -12.856 1.00 28.41 340 ARG A N 1
ATOM 2668 C CA . ARG A 1 340 ? 21.304 -13.120 -11.608 1.00 28.41 340 ARG A CA 1
ATOM 2669 C C . ARG A 1 340 ? 21.195 -14.483 -10.897 1.00 28.41 340 ARG A C 1
ATOM 2671 O O . ARG A 1 340 ? 21.323 -15.548 -11.488 1.00 28.41 340 ARG A O 1
ATOM 2678 N N . LEU A 1 341 ? 20.726 -14.422 -9.640 1.00 27.31 341 LEU A N 1
ATOM 2679 C CA . LEU A 1 341 ? 19.954 -15.493 -8.991 1.00 27.31 341 LEU A CA 1
ATOM 2680 C C . LEU A 1 341 ? 18.790 -14.900 -8.170 1.00 27.31 341 LEU A C 1
ATOM 2682 O O . LEU A 1 341 ? 19.003 -14.082 -7.274 1.00 27.31 341 LEU A O 1
ATOM 2686 N N . LEU A 1 342 ? 17.563 -15.327 -8.482 1.00 28.80 342 LEU A N 1
ATOM 2687 C CA . LEU A 1 342 ? 16.359 -15.153 -7.661 1.00 28.80 342 LEU A CA 1
ATOM 2688 C C . LEU A 1 342 ? 16.163 -16.417 -6.813 1.00 28.80 342 LEU A C 1
ATOM 2690 O O . LEU A 1 342 ? 16.402 -17.528 -7.285 1.00 28.80 342 LEU A O 1
ATOM 2694 N N . ARG A 1 343 ? 15.752 -16.253 -5.552 1.00 33.47 343 ARG A N 1
ATOM 2695 C CA . ARG A 1 343 ? 15.448 -17.368 -4.644 1.00 33.47 343 ARG A CA 1
ATOM 2696 C C . ARG A 1 343 ? 13.963 -17.729 -4.722 1.00 33.47 343 ARG A C 1
ATOM 2698 O O . ARG A 1 343 ? 13.130 -16.843 -4.591 1.00 33.47 343 ARG A O 1
ATOM 2705 N N . ALA A 1 344 ? 13.730 -19.029 -4.907 1.00 44.41 344 ALA A N 1
ATOM 2706 C CA . ALA A 1 344 ? 12.516 -19.826 -4.704 1.00 44.41 344 ALA A CA 1
ATOM 2707 C C . ALA A 1 344 ? 11.167 -19.130 -4.963 1.00 44.41 344 ALA A C 1
ATOM 2709 O O . ALA A 1 344 ? 10.602 -18.482 -4.086 1.00 44.41 344 ALA A O 1
ATOM 2710 N N . ILE A 1 345 ? 10.632 -19.367 -6.159 1.00 52.53 345 ILE A N 1
ATOM 2711 C CA . ILE A 1 345 ? 9.203 -19.268 -6.463 1.00 52.53 345 ILE A CA 1
ATOM 2712 C C . ILE A 1 345 ? 8.707 -20.718 -6.512 1.00 52.53 345 ILE A C 1
ATOM 2714 O O . ILE A 1 345 ? 9.394 -21.556 -7.097 1.00 52.53 345 ILE A O 1
ATOM 2718 N N . LEU A 1 346 ? 7.606 -21.038 -5.829 1.00 51.50 346 LEU A N 1
ATOM 2719 C CA . LEU A 1 346 ? 7.048 -22.393 -5.851 1.00 51.50 346 LEU A CA 1
ATOM 2720 C C . LEU A 1 346 ? 5.988 -22.524 -6.940 1.00 51.50 346 LEU A C 1
ATOM 2722 O O . LEU A 1 346 ? 5.167 -21.619 -7.135 1.00 51.50 346 LEU A O 1
ATOM 2726 N N . GLY A 1 347 ? 5.983 -23.688 -7.589 1.00 64.25 347 GLY A N 1
ATOM 2727 C CA . GLY A 1 347 ? 4.945 -24.066 -8.534 1.00 64.25 347 GLY A CA 1
ATOM 2728 C C . GLY A 1 347 ? 3.575 -24.108 -7.861 1.00 64.25 347 GLY A C 1
ATOM 2729 O O . GLY A 1 347 ? 3.441 -24.450 -6.688 1.00 64.25 347 GLY A O 1
ATOM 2730 N N . ILE A 1 348 ? 2.533 -23.783 -8.625 1.00 64.69 348 ILE A N 1
ATOM 2731 C CA . ILE A 1 348 ? 1.143 -23.688 -8.139 1.00 64.69 348 ILE A CA 1
ATOM 2732 C C . ILE A 1 348 ? 0.677 -24.995 -7.479 1.00 64.69 348 ILE A C 1
ATOM 2734 O O . ILE A 1 348 ? -0.082 -24.962 -6.516 1.00 64.69 348 ILE A O 1
ATOM 2738 N N . GLN A 1 349 ? 1.146 -26.135 -7.995 1.00 64.69 349 GLN A N 1
ATOM 2739 C CA . GLN A 1 349 ? 0.789 -27.472 -7.513 1.00 64.69 349 GLN A CA 1
ATOM 2740 C C . GLN A 1 349 ? 1.340 -27.758 -6.111 1.00 64.69 349 GLN A C 1
ATOM 2742 O O . GLN A 1 349 ? 0.739 -28.527 -5.372 1.00 64.69 349 GLN A O 1
ATOM 2747 N N . ASP A 1 350 ? 2.438 -27.103 -5.728 1.00 73.94 350 ASP A N 1
ATOM 2748 C CA . ASP A 1 350 ? 3.081 -27.308 -4.430 1.00 73.94 350 ASP A CA 1
ATOM 2749 C C . ASP A 1 350 ? 2.520 -26.377 -3.344 1.00 73.94 350 ASP A C 1
ATOM 2751 O O . ASP A 1 350 ? 2.821 -26.546 -2.161 1.00 73.94 350 ASP A O 1
ATOM 2755 N N . MET A 1 351 ? 1.725 -25.374 -3.730 1.00 80.69 351 MET A N 1
ATOM 2756 C CA . MET A 1 351 ? 1.150 -24.415 -2.791 1.00 80.69 351 MET A CA 1
ATOM 2757 C C . MET A 1 351 ? 0.009 -25.054 -1.984 1.00 80.69 351 MET A C 1
ATOM 2759 O O . MET A 1 351 ? -0.806 -25.788 -2.548 1.00 80.69 351 MET A O 1
ATOM 2763 N N . PRO A 1 352 ? -0.120 -24.730 -0.681 1.00 77.94 352 PRO A N 1
ATOM 2764 C CA . PRO A 1 352 ? -1.302 -25.091 0.094 1.00 77.94 352 PRO A CA 1
ATOM 2765 C C . PRO A 1 352 ? -2.577 -24.606 -0.579 1.00 77.94 352 PRO A C 1
ATOM 2767 O O . PRO A 1 352 ? -2.616 -23.487 -1.100 1.00 77.94 352 PRO A O 1
ATOM 2770 N N . TYR A 1 353 ? -3.631 -25.409 -0.513 1.00 84.81 353 TYR A N 1
ATOM 2771 C CA . TYR A 1 353 ? -4.918 -25.059 -1.099 1.00 84.81 353 TYR A CA 1
ATOM 2772 C C . TYR A 1 353 ? -6.067 -25.174 -0.097 1.00 84.81 353 TYR A C 1
ATOM 2774 O O . TYR A 1 353 ? -6.012 -25.891 0.907 1.00 84.81 353 TYR A O 1
ATOM 2782 N N . LEU A 1 354 ? -7.098 -24.381 -0.369 1.00 83.19 354 LEU A N 1
ATOM 2783 C CA . LEU A 1 354 ? -8.333 -24.289 0.398 1.00 83.19 354 LEU A CA 1
ATOM 2784 C C . LEU A 1 354 ? -9.269 -25.463 0.103 1.00 83.19 354 LEU A C 1
ATOM 2786 O O . LEU A 1 354 ? -9.139 -26.152 -0.904 1.00 83.19 354 LEU A O 1
ATOM 2790 N N . GLN A 1 355 ? -10.298 -25.629 0.931 1.00 80.50 355 GLN A N 1
ATOM 2791 C CA . GLN A 1 355 ? -11.362 -26.619 0.733 1.00 80.50 355 GLN A CA 1
ATOM 2792 C C . GLN A 1 355 ? -12.099 -26.459 -0.608 1.00 80.50 355 GLN A C 1
ATOM 2794 O O . GLN A 1 355 ? -12.690 -27.419 -1.094 1.00 80.50 355 GLN A O 1
ATOM 2799 N N . ASP A 1 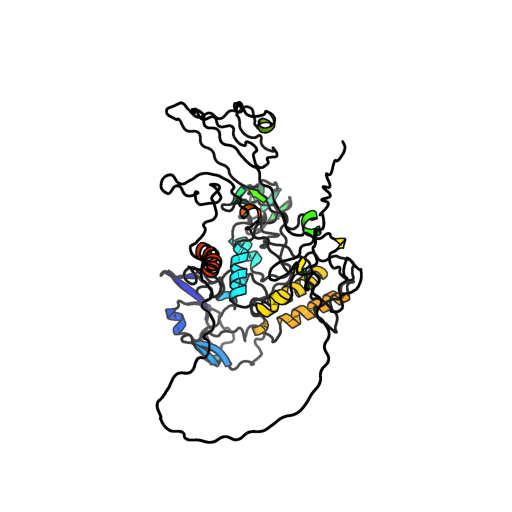356 ? -12.084 -25.262 -1.200 1.00 77.94 356 ASP A N 1
ATOM 2800 C CA . ASP A 1 356 ? -12.671 -24.976 -2.515 1.00 77.94 356 ASP A CA 1
ATOM 2801 C C . ASP A 1 356 ? -11.713 -25.254 -3.695 1.00 77.94 356 ASP A C 1
ATOM 2803 O O . ASP A 1 356 ? -12.059 -25.001 -4.848 1.00 77.94 356 ASP A O 1
ATOM 2807 N N . GLY A 1 357 ? -10.516 -25.783 -3.419 1.00 77.69 357 GLY A N 1
ATOM 2808 C CA . GLY A 1 357 ? -9.496 -26.128 -4.408 1.00 77.69 357 GLY A CA 1
ATOM 2809 C C . GLY A 1 357 ? -8.593 -24.967 -4.831 1.00 77.69 357 GLY A C 1
ATOM 2810 O O . GLY A 1 357 ? -7.684 -25.176 -5.633 1.00 77.69 357 GLY A O 1
ATOM 2811 N N . ARG A 1 358 ? -8.801 -23.743 -4.323 1.00 81.12 358 ARG A N 1
ATOM 2812 C CA . ARG A 1 358 ? -7.944 -22.601 -4.675 1.00 81.12 358 ARG A CA 1
ATOM 2813 C C . ARG A 1 358 ? -6.622 -22.632 -3.897 1.00 81.12 358 ARG A C 1
ATOM 2815 O O . ARG A 1 358 ? -6.662 -22.712 -2.667 1.00 81.12 358 ARG A O 1
ATOM 2822 N N . PRO A 1 359 ? -5.463 -22.515 -4.568 1.00 82.12 359 PRO A N 1
ATOM 2823 C CA . PRO A 1 359 ? -4.175 -22.381 -3.896 1.00 82.12 359 PRO A CA 1
ATOM 2824 C C . PRO A 1 359 ? -4.026 -20.996 -3.255 1.00 82.12 359 PRO A C 1
ATOM 2826 O O . PRO A 1 359 ? -4.592 -20.010 -3.734 1.00 82.12 359 PRO A O 1
ATOM 2829 N N . VAL A 1 360 ? -3.243 -20.914 -2.181 1.00 84.19 360 VAL A N 1
ATOM 2830 C CA . VAL A 1 360 ? -2.878 -19.639 -1.548 1.00 84.19 360 VAL A CA 1
ATOM 2831 C C . VAL A 1 360 ? -1.805 -18.916 -2.360 1.00 84.19 360 VAL A C 1
ATOM 2833 O O . VAL A 1 360 ? -0.961 -19.534 -3.010 1.00 84.19 360 VAL A O 1
ATOM 2836 N N . ASP A 1 361 ? -1.820 -17.587 -2.317 1.00 83.12 361 ASP A N 1
ATOM 2837 C CA . ASP A 1 361 ? -0.911 -16.761 -3.107 1.00 83.12 361 ASP A CA 1
ATOM 2838 C C . ASP A 1 361 ? 0.414 -16.496 -2.377 1.00 83.12 361 ASP A C 1
ATOM 2840 O O . ASP A 1 361 ? 1.469 -16.408 -3.008 1.00 83.12 361 ASP A O 1
ATOM 2844 N N . MET A 1 362 ? 0.371 -16.349 -1.048 1.00 85.25 362 MET A N 1
ATOM 2845 C CA . MET A 1 362 ? 1.558 -16.189 -0.203 1.00 85.25 362 MET A CA 1
ATOM 2846 C C . MET A 1 362 ? 1.433 -16.958 1.110 1.00 85.25 362 MET A C 1
ATOM 2848 O O . MET A 1 362 ? 0.338 -17.133 1.647 1.00 85.25 362 MET A O 1
ATOM 2852 N N . VAL A 1 363 ? 2.578 -17.350 1.672 1.00 83.25 363 VAL A N 1
ATOM 2853 C CA . VAL A 1 363 ? 2.646 -17.970 3.002 1.00 83.25 363 VAL A CA 1
ATOM 2854 C C . VAL A 1 363 ? 3.541 -17.146 3.918 1.00 83.25 363 VAL A C 1
ATOM 2856 O O . VAL A 1 363 ? 4.720 -16.913 3.634 1.00 83.25 363 VAL A O 1
ATOM 2859 N N . PHE A 1 364 ? 2.963 -16.693 5.028 1.00 85.75 364 PHE A N 1
ATOM 2860 C CA . PHE A 1 364 ? 3.621 -15.886 6.051 1.00 85.75 364 PHE A CA 1
ATOM 2861 C C . PHE A 1 364 ? 3.975 -16.732 7.267 1.00 85.75 364 PHE A C 1
ATOM 2863 O O . PHE A 1 364 ? 3.260 -17.661 7.637 1.00 85.75 364 PHE A O 1
ATOM 2870 N N . ASN A 1 365 ? 5.070 -16.371 7.929 1.00 84.31 365 ASN A N 1
ATOM 2871 C CA . ASN A 1 365 ? 5.462 -17.016 9.171 1.00 84.31 365 ASN A CA 1
ATOM 2872 C C . ASN A 1 365 ? 4.636 -16.479 10.353 1.00 84.31 365 ASN A C 1
ATOM 2874 O O . ASN A 1 365 ? 4.704 -15.280 10.644 1.00 84.31 365 ASN A O 1
ATOM 2878 N N . PRO A 1 366 ? 3.904 -17.336 11.088 1.00 83.44 366 PRO A N 1
ATOM 2879 C CA . PRO A 1 366 ? 3.102 -16.897 12.226 1.00 83.44 366 PRO A CA 1
ATOM 2880 C C . PRO A 1 366 ? 3.948 -16.344 13.382 1.00 83.44 366 PRO A C 1
ATOM 2882 O O . PRO A 1 366 ? 3.460 -15.505 14.134 1.00 83.44 366 PRO A O 1
ATOM 2885 N N . LEU A 1 367 ? 5.222 -16.739 13.519 1.00 79.69 367 LEU A N 1
ATOM 2886 C CA . LEU A 1 367 ? 6.104 -16.245 14.589 1.00 79.69 367 LEU A CA 1
ATOM 2887 C C . LEU A 1 367 ? 6.403 -14.742 14.472 1.00 79.69 367 LEU A C 1
ATOM 2889 O O . LEU A 1 367 ? 6.709 -14.089 15.475 1.00 79.69 367 LEU A O 1
ATOM 2893 N N . GLY A 1 368 ? 6.279 -14.185 13.265 1.00 72.50 368 GLY A N 1
ATOM 2894 C CA . GLY A 1 368 ? 6.488 -12.766 12.997 1.00 72.50 368 GLY A CA 1
ATOM 2895 C C . GLY A 1 368 ? 5.413 -11.854 13.589 1.00 72.50 368 GLY A C 1
ATOM 2896 O O . GLY A 1 368 ? 5.651 -10.652 13.661 1.00 72.50 368 GLY A O 1
ATOM 2897 N N . VAL A 1 369 ? 4.266 -12.397 14.028 1.00 78.12 369 VAL A N 1
ATOM 2898 C CA . VAL A 1 369 ? 3.136 -11.588 14.516 1.00 78.12 369 VAL A CA 1
ATOM 2899 C C . VAL A 1 369 ? 3.168 -11.360 16.039 1.00 78.12 369 VAL A C 1
ATOM 2901 O O . VAL A 1 369 ? 3.252 -10.207 16.471 1.00 78.12 369 VAL A O 1
ATOM 2904 N N . PRO A 1 370 ? 3.203 -12.398 16.904 1.00 71.88 370 PRO A N 1
ATOM 2905 C CA . PRO A 1 370 ? 3.232 -12.197 18.356 1.00 71.88 370 PRO A CA 1
ATOM 2906 C C . PRO A 1 370 ? 4.507 -11.504 18.840 1.00 71.88 370 PRO A C 1
ATOM 2908 O O . PRO A 1 370 ? 4.447 -10.640 19.709 1.00 71.88 370 PRO A O 1
ATOM 2911 N N . SER A 1 371 ? 5.658 -11.838 18.243 1.00 72.44 371 SER A N 1
ATOM 2912 C CA . SER A 1 371 ? 6.953 -11.235 18.596 1.00 72.44 371 SER A CA 1
ATOM 2913 C C . SER A 1 371 ? 7.020 -9.734 18.298 1.00 72.44 371 SER A C 1
ATOM 2915 O O . SER A 1 371 ? 7.836 -9.025 18.886 1.00 72.44 371 SER A O 1
ATOM 2917 N N . ARG A 1 372 ? 6.161 -9.241 17.395 1.00 78.81 372 ARG A N 1
ATOM 2918 C CA . ARG A 1 372 ? 6.114 -7.842 16.951 1.00 78.81 372 ARG A CA 1
ATOM 2919 C C . ARG A 1 372 ? 4.884 -7.082 17.421 1.00 78.81 372 ARG A C 1
ATOM 2921 O O . ARG A 1 372 ? 4.814 -5.884 17.158 1.00 78.81 372 ARG A O 1
ATOM 2928 N N . MET A 1 373 ? 3.953 -7.756 18.098 1.00 79.75 373 MET A N 1
ATOM 2929 C CA . MET A 1 373 ? 2.702 -7.182 18.599 1.00 79.75 373 MET A CA 1
ATOM 2930 C C . MET A 1 373 ? 1.947 -6.385 17.516 1.00 79.75 373 MET A C 1
ATOM 2932 O O . MET A 1 373 ? 1.606 -5.221 17.710 1.00 79.75 373 MET A O 1
ATOM 2936 N N . ASN A 1 374 ? 1.721 -6.995 16.349 1.00 84.44 374 ASN A N 1
ATOM 2937 C CA . ASN A 1 374 ? 0.973 -6.411 15.225 1.00 84.44 374 ASN A CA 1
ATOM 2938 C C . ASN A 1 374 ? -0.295 -7.225 14.908 1.00 84.44 374 ASN A C 1
ATOM 2940 O O . ASN A 1 374 ? -0.506 -7.692 13.788 1.00 84.44 374 ASN A O 1
ATOM 2944 N N . VAL A 1 375 ? -1.146 -7.412 15.921 1.00 88.62 375 VAL A N 1
ATOM 2945 C CA . VAL A 1 375 ? -2.381 -8.214 15.822 1.00 88.62 375 VAL A CA 1
ATOM 2946 C C . VAL A 1 375 ? -3.369 -7.606 14.821 1.00 88.62 375 VAL A C 1
ATOM 2948 O O . VAL A 1 375 ? -4.126 -8.345 14.191 1.00 88.62 375 VAL A O 1
ATOM 2951 N N . GLY A 1 376 ? -3.300 -6.290 14.582 1.00 90.25 376 GLY A N 1
ATOM 2952 C CA . GLY A 1 376 ? -4.102 -5.605 13.562 1.00 90.25 376 GLY A CA 1
ATOM 2953 C C . GLY A 1 376 ? -3.985 -6.234 12.168 1.00 90.25 376 GLY A C 1
ATOM 2954 O O . GLY A 1 376 ? -4.975 -6.299 11.443 1.00 90.25 376 GLY A O 1
ATOM 2955 N N . GLN A 1 377 ? -2.823 -6.809 11.834 1.00 90.81 377 GLN A N 1
ATOM 2956 C CA . GLN A 1 377 ? -2.607 -7.539 10.580 1.00 90.81 377 GLN A CA 1
ATOM 2957 C C . GLN A 1 377 ? -3.513 -8.780 10.453 1.00 90.81 377 GLN A C 1
ATOM 2959 O O . GLN A 1 377 ? -3.977 -9.104 9.359 1.00 90.81 377 GLN A O 1
ATOM 2964 N N . ILE A 1 378 ? -3.788 -9.479 11.560 1.00 91.81 378 ILE A N 1
ATOM 2965 C CA . ILE A 1 378 ? -4.674 -10.653 11.575 1.00 91.81 378 ILE A CA 1
ATOM 2966 C C . ILE A 1 378 ? -6.130 -10.218 11.373 1.00 91.81 378 ILE A C 1
ATOM 2968 O O . ILE A 1 378 ? -6.858 -10.863 10.612 1.00 91.81 378 ILE A O 1
ATOM 2972 N N . PHE A 1 379 ? -6.550 -9.122 12.015 1.00 93.69 379 PHE A N 1
ATOM 2973 C CA . PHE A 1 379 ? -7.900 -8.578 11.847 1.00 93.69 379 PHE A CA 1
ATOM 2974 C C . PHE A 1 379 ? -8.142 -8.080 10.422 1.00 93.69 379 PHE A C 1
ATOM 2976 O O . PHE A 1 379 ? -9.153 -8.441 9.823 1.00 93.69 379 PHE A O 1
ATOM 2983 N N . GLU A 1 380 ? -7.192 -7.337 9.846 1.00 94.38 380 GLU A N 1
ATOM 2984 C CA . GLU A 1 380 ? -7.244 -6.900 8.447 1.00 94.38 380 GLU A CA 1
ATOM 2985 C C . GLU A 1 380 ? -7.350 -8.094 7.495 1.00 94.38 380 GLU A C 1
ATOM 2987 O O . GLU A 1 380 ? -8.220 -8.130 6.630 1.00 94.38 380 GLU A O 1
ATOM 2992 N N . CYS A 1 381 ? -6.500 -9.103 7.692 1.00 92.75 381 CYS A N 1
ATOM 2993 C CA . CYS A 1 381 ? -6.473 -10.309 6.877 1.00 92.75 381 CYS A CA 1
ATOM 2994 C C . CYS A 1 381 ? -7.818 -11.053 6.906 1.00 92.75 381 CYS A C 1
ATOM 2996 O O . CYS A 1 381 ? -8.374 -11.380 5.854 1.00 92.75 381 CYS A O 1
ATOM 2998 N N . SER A 1 382 ? -8.366 -11.268 8.100 1.00 94.44 382 SER A N 1
ATOM 2999 C CA . SER A 1 382 ? -9.627 -11.987 8.304 1.00 94.44 382 SER A CA 1
ATOM 3000 C C . SER A 1 382 ? -10.823 -11.214 7.736 1.00 94.44 382 SER A C 1
ATOM 3002 O O . SER A 1 382 ? -11.644 -11.774 7.010 1.00 94.44 382 SER A O 1
ATOM 3004 N N . LEU A 1 383 ? -10.898 -9.905 8.001 1.00 95.31 383 LEU A N 1
ATOM 3005 C CA . LEU A 1 383 ? -11.965 -9.051 7.478 1.00 95.31 383 LEU A CA 1
ATOM 3006 C C . LEU A 1 383 ? -11.874 -8.892 5.956 1.00 95.31 383 LEU A C 1
ATOM 3008 O O . LEU A 1 383 ? -12.894 -8.887 5.271 1.00 95.31 383 LEU A O 1
ATOM 3012 N N . GLY A 1 384 ? -10.660 -8.822 5.409 1.00 94.44 384 GLY A N 1
ATOM 3013 C CA . GLY A 1 384 ? -10.428 -8.793 3.970 1.00 94.44 384 GLY A CA 1
ATOM 3014 C C . GLY A 1 384 ? -10.907 -10.066 3.269 1.00 94.44 384 GLY A C 1
ATOM 3015 O O . GLY A 1 384 ? -11.433 -9.997 2.156 1.00 94.44 384 GLY A O 1
ATOM 3016 N N . LEU A 1 385 ? -10.794 -11.231 3.924 1.00 92.94 385 LEU A N 1
ATOM 3017 C CA . LEU A 1 385 ? -11.353 -12.483 3.405 1.00 92.94 385 LEU A CA 1
ATOM 3018 C C . LEU A 1 385 ? -12.878 -12.422 3.328 1.00 92.94 385 LEU A C 1
ATOM 3020 O O . LEU A 1 385 ? -13.439 -12.703 2.269 1.00 92.94 385 LEU A O 1
ATOM 3024 N N . ALA A 1 386 ? -13.528 -12.017 4.425 1.00 93.62 386 ALA A N 1
ATOM 3025 C CA . ALA A 1 386 ? -14.978 -11.851 4.477 1.00 93.62 386 ALA A CA 1
ATOM 3026 C C . ALA A 1 386 ? -15.459 -10.854 3.410 1.00 93.62 386 ALA A C 1
ATOM 3028 O O . ALA A 1 386 ? -16.353 -11.170 2.627 1.00 93.62 386 ALA A O 1
ATOM 3029 N N . GLY A 1 387 ? -14.796 -9.699 3.298 1.00 93.62 387 GLY A N 1
ATOM 3030 C CA . GLY A 1 387 ? -15.125 -8.666 2.314 1.00 93.62 387 GLY A CA 1
ATOM 3031 C C . GLY A 1 387 ? -14.971 -9.130 0.876 1.00 93.62 387 GLY A C 1
ATOM 3032 O O . GLY A 1 387 ? -15.844 -8.873 0.054 1.00 93.62 387 GLY A O 1
ATOM 3033 N N . SER A 1 388 ? -13.923 -9.898 0.571 1.00 93.00 388 SER A N 1
ATOM 3034 C CA . SER A 1 388 ? -13.755 -10.469 -0.767 1.00 93.00 388 SER A CA 1
ATOM 3035 C C . SER A 1 388 ? -14.834 -11.488 -1.130 1.00 93.00 388 SER A C 1
ATOM 3037 O O . SER A 1 388 ? -15.083 -11.681 -2.317 1.00 93.00 388 SER A O 1
ATOM 3039 N N . LEU A 1 389 ? -15.392 -12.199 -0.153 1.00 91.44 389 LEU A N 1
ATOM 3040 C CA . LEU A 1 389 ? -16.429 -13.207 -0.375 1.00 91.44 389 LEU A CA 1
ATOM 3041 C C . LEU A 1 389 ? -17.825 -12.582 -0.462 1.00 91.44 389 LEU A C 1
ATOM 3043 O O . LEU A 1 389 ? -18.658 -13.057 -1.227 1.00 91.44 389 LEU A O 1
ATOM 3047 N N . LEU A 1 390 ? -18.057 -11.514 0.302 1.00 92.25 390 LEU A N 1
ATOM 3048 C CA . LEU A 1 390 ? -19.310 -10.759 0.340 1.00 92.25 390 LEU A CA 1
ATOM 3049 C C . LEU A 1 390 ? -19.377 -9.620 -0.695 1.00 92.25 390 LEU A C 1
ATOM 3051 O O . LEU A 1 390 ? -20.416 -8.973 -0.798 1.00 92.25 390 LEU A O 1
ATOM 3055 N N . ASP A 1 391 ? -18.286 -9.360 -1.425 1.00 92.19 391 ASP A N 1
ATOM 3056 C CA . ASP A 1 391 ? -18.102 -8.195 -2.308 1.00 92.19 391 ASP A CA 1
ATOM 3057 C C . ASP A 1 391 ? -18.344 -6.856 -1.577 1.00 92.19 391 ASP A C 1
ATOM 3059 O O . ASP A 1 391 ? -19.053 -5.958 -2.037 1.00 92.19 391 ASP A O 1
ATOM 3063 N N . ARG A 1 392 ? -17.778 -6.740 -0.368 1.00 93.94 392 ARG A N 1
ATOM 3064 C CA . ARG A 1 392 ? -17.907 -5.574 0.519 1.00 93.94 392 ARG A CA 1
ATOM 3065 C C . ARG A 1 392 ? -16.549 -4.937 0.793 1.00 93.94 392 ARG A C 1
ATOM 3067 O O . ARG A 1 392 ? -15.563 -5.628 1.031 1.00 93.94 392 ARG A O 1
ATOM 3074 N N . HIS A 1 393 ? -16.538 -3.607 0.841 1.00 93.44 393 HIS A N 1
ATOM 3075 C CA . HIS A 1 393 ? -15.416 -2.816 1.343 1.00 93.44 393 HIS A CA 1
ATOM 3076 C C . HIS A 1 393 ? -15.755 -2.258 2.726 1.00 93.44 393 HIS A C 1
ATOM 3078 O O . HIS A 1 393 ? -16.852 -1.734 2.938 1.00 93.44 393 HIS A O 1
ATOM 3084 N N . TYR A 1 394 ? -14.801 -2.326 3.650 1.00 94.69 394 TYR A N 1
ATOM 3085 C CA . TYR A 1 394 ? -14.968 -1.882 5.027 1.00 94.69 394 TYR A CA 1
ATOM 3086 C C . TYR A 1 394 ? -14.154 -0.626 5.303 1.00 94.69 394 TYR A C 1
ATOM 3088 O O . TYR A 1 394 ? -12.977 -0.526 4.952 1.00 94.69 394 TYR A O 1
ATOM 3096 N N . ARG A 1 395 ? -14.793 0.318 5.995 1.00 92.94 395 ARG A N 1
ATOM 3097 C CA . ARG A 1 395 ? -14.146 1.509 6.539 1.00 92.94 395 ARG A CA 1
ATOM 3098 C C . ARG A 1 395 ? -14.003 1.356 8.047 1.00 92.94 395 ARG A C 1
ATOM 3100 O O . ARG A 1 395 ? -14.987 1.505 8.769 1.00 92.94 395 ARG A O 1
ATOM 3107 N N . ILE A 1 396 ? -12.782 1.113 8.502 1.00 90.56 396 ILE A N 1
ATOM 3108 C CA . ILE A 1 396 ? -12.442 0.965 9.914 1.00 90.56 396 ILE A CA 1
ATOM 3109 C C . ILE A 1 396 ? -11.952 2.298 10.455 1.00 90.56 396 ILE A C 1
ATOM 3111 O O . ILE A 1 396 ? -10.988 2.873 9.955 1.00 90.56 396 ILE A O 1
ATOM 3115 N N . ALA A 1 397 ? -12.620 2.797 11.488 1.00 83.38 397 ALA A N 1
ATOM 3116 C CA . ALA A 1 397 ? -12.136 3.956 12.215 1.00 83.38 397 ALA A CA 1
ATOM 3117 C C . ALA A 1 397 ? -11.146 3.495 13.297 1.00 83.38 397 ALA A C 1
ATOM 3119 O O . ALA A 1 397 ? -11.555 2.747 14.178 1.00 83.38 397 ALA A O 1
ATOM 3120 N N . PRO A 1 398 ? -9.880 3.947 13.271 1.00 84.00 398 PRO A N 1
ATOM 3121 C CA . PRO A 1 398 ? -8.957 3.795 14.381 1.00 84.00 398 PRO A CA 1
ATOM 3122 C C . PRO A 1 398 ? -9.512 4.089 15.763 1.00 84.00 398 PRO A C 1
ATOM 3124 O O . PRO A 1 398 ? -10.244 5.063 15.972 1.00 84.00 398 PRO A O 1
ATOM 3127 N N . PHE A 1 399 ? -9.037 3.288 16.714 1.00 84.31 399 PHE A N 1
ATOM 3128 C CA . PHE A 1 399 ? -9.437 3.298 18.115 1.00 84.31 399 PHE A CA 1
ATOM 3129 C C . PHE A 1 399 ? -10.943 3.052 18.302 1.00 84.31 399 PHE A C 1
ATOM 3131 O O . PHE A 1 399 ? -11.590 3.739 19.097 1.00 84.31 399 PHE A O 1
ATOM 3138 N N . ASP A 1 400 ? -11.498 2.087 17.564 1.00 78.94 400 ASP A N 1
ATOM 3139 C CA . ASP A 1 400 ? -12.889 1.627 17.674 1.00 78.94 400 ASP A CA 1
ATOM 3140 C C . ASP A 1 400 ? -13.213 1.047 19.063 1.00 78.94 400 ASP A C 1
ATOM 3142 O O . ASP A 1 400 ? -14.312 1.254 19.575 1.00 78.94 400 ASP A O 1
ATOM 3146 N N . GLU A 1 401 ? -12.230 0.433 19.725 1.00 78.62 401 GLU A N 1
ATOM 3147 C CA . GLU A 1 401 ? -12.361 -0.127 21.076 1.00 78.62 401 GLU A CA 1
ATOM 3148 C C . GLU A 1 401 ? -12.733 0.905 22.148 1.00 78.62 401 GLU A C 1
ATOM 3150 O O . GLU A 1 401 ? -13.163 0.548 23.243 1.00 78.62 401 GLU A O 1
ATOM 3155 N N . ARG A 1 402 ? -12.614 2.204 21.840 1.00 71.69 402 ARG A N 1
ATOM 3156 C CA . ARG A 1 402 ? -13.109 3.280 22.710 1.00 71.69 402 ARG A CA 1
ATOM 3157 C C . ARG A 1 402 ? -14.628 3.270 22.863 1.00 71.69 402 ARG A C 1
ATOM 3159 O O . ARG A 1 402 ? -15.125 3.854 23.818 1.00 71.69 402 ARG A O 1
ATOM 3166 N N . TYR A 1 403 ? -15.352 2.701 21.900 1.00 71.25 403 TYR A N 1
ATOM 3167 C CA . TYR A 1 403 ? -16.814 2.656 21.912 1.00 71.25 403 TYR A CA 1
ATOM 3168 C C . TYR A 1 403 ? -17.339 1.347 22.493 1.00 71.25 403 TYR A C 1
ATOM 3170 O O . TYR A 1 403 ? -18.368 1.345 23.162 1.00 71.25 403 TYR A O 1
ATOM 3178 N N . GLU A 1 404 ? -16.643 0.239 22.240 1.00 77.44 404 GLU A N 1
ATOM 3179 C CA . GLU A 1 404 ? -17.049 -1.077 22.712 1.00 77.44 404 GLU A CA 1
ATOM 3180 C C . GLU A 1 404 ? -15.829 -1.977 22.933 1.00 77.44 404 GLU A C 1
ATOM 3182 O O . GLU A 1 404 ? -14.925 -2.050 22.102 1.00 77.44 404 GLU A O 1
ATOM 3187 N N . GLN A 1 405 ? -15.822 -2.717 24.042 1.00 78.25 405 GLN A N 1
ATOM 3188 C CA . GLN A 1 405 ? -14.764 -3.681 24.322 1.00 78.25 405 GLN A CA 1
ATOM 3189 C C . GLN A 1 405 ? -14.767 -4.818 23.283 1.00 78.25 405 GLN A C 1
ATOM 3191 O O . GLN A 1 405 ? -15.819 -5.404 22.991 1.00 78.25 405 GLN A O 1
ATOM 3196 N N . GLU A 1 406 ? -13.579 -5.135 22.756 1.00 86.06 406 GLU A N 1
ATOM 3197 C CA . GLU A 1 406 ? -13.352 -6.105 21.673 1.00 86.06 406 GLU A CA 1
ATOM 3198 C C . GLU A 1 406 ? -14.148 -5.808 20.382 1.00 86.06 406 GLU A C 1
ATOM 3200 O O . GLU A 1 406 ? -14.506 -6.733 19.643 1.00 86.06 406 GLU A O 1
ATOM 3205 N N . ALA A 1 407 ? -14.430 -4.529 20.091 1.00 86.44 407 ALA A N 1
ATOM 3206 C CA . ALA A 1 407 ? -15.176 -4.097 18.902 1.00 86.44 407 ALA A CA 1
ATOM 3207 C C . ALA A 1 407 ? -14.633 -4.713 17.602 1.00 86.44 407 ALA A C 1
ATOM 3209 O O . ALA A 1 407 ? -15.388 -5.316 16.834 1.00 86.44 407 ALA A O 1
ATOM 3210 N N . SER A 1 408 ? -13.314 -4.641 17.390 1.00 90.62 408 SER A N 1
ATOM 3211 C CA . SER A 1 408 ? -12.670 -5.146 16.174 1.00 90.62 408 SER A CA 1
ATOM 3212 C C . SER A 1 408 ? -12.870 -6.654 16.012 1.00 90.62 408 SER A C 1
ATOM 3214 O O . SER A 1 408 ? -13.188 -7.136 14.926 1.00 90.62 408 SER A O 1
ATOM 3216 N N . ARG A 1 409 ? -12.753 -7.417 17.108 1.00 91.19 409 ARG A N 1
ATOM 3217 C CA . ARG A 1 409 ? -12.950 -8.873 17.100 1.00 91.19 409 ARG A CA 1
ATOM 3218 C C . ARG A 1 409 ? -14.399 -9.241 16.799 1.00 91.19 409 ARG A C 1
ATOM 3220 O O . ARG A 1 409 ? -14.635 -10.138 15.989 1.00 91.19 409 ARG A O 1
ATOM 3227 N N . LYS A 1 410 ? -15.357 -8.558 17.435 1.00 91.06 410 LYS A N 1
ATOM 3228 C CA . LYS A 1 410 ? -16.794 -8.768 17.207 1.00 91.06 410 LYS A CA 1
ATOM 3229 C C . LYS A 1 410 ? -17.153 -8.533 15.745 1.00 91.06 410 LYS A C 1
ATOM 3231 O O . LYS A 1 410 ? -17.767 -9.410 15.147 1.00 91.06 410 LYS A O 1
ATOM 3236 N N . LEU A 1 411 ? -16.697 -7.415 15.176 1.00 91.88 411 LEU A N 1
ATOM 3237 C CA . LEU A 1 411 ? -16.906 -7.066 13.770 1.00 91.88 411 LEU A CA 1
ATOM 3238 C C . LEU A 1 411 ? -16.336 -8.132 12.826 1.00 91.88 411 LEU A C 1
ATOM 3240 O O . LEU A 1 411 ? -17.024 -8.614 11.931 1.00 91.88 411 LEU A O 1
ATOM 3244 N N . VAL A 1 412 ? -15.078 -8.530 13.026 1.00 92.44 412 VAL A N 1
ATOM 3245 C CA . VAL A 1 412 ? -14.417 -9.514 12.156 1.00 92.44 412 VAL A CA 1
ATOM 3246 C C . VAL A 1 412 ? -15.151 -10.855 12.201 1.00 92.44 412 VAL A C 1
ATOM 3248 O O . VAL A 1 412 ? -15.407 -11.464 11.163 1.00 92.44 412 VAL A O 1
ATOM 3251 N N . PHE A 1 413 ? -15.512 -11.327 13.395 1.00 92.75 413 PHE A N 1
ATOM 3252 C CA . PHE A 1 413 ? -16.163 -12.625 13.552 1.00 92.75 413 PHE A CA 1
ATOM 3253 C C . PHE A 1 413 ? -17.610 -12.618 13.058 1.00 92.75 413 PHE A C 1
ATOM 3255 O O . PHE A 1 413 ? -18.038 -13.613 12.475 1.00 92.75 413 PHE A O 1
ATOM 3262 N N . SER A 1 414 ? -18.348 -11.516 13.235 1.00 92.56 414 SER A N 1
ATOM 3263 C CA . SER A 1 414 ? -19.700 -11.394 12.685 1.00 92.56 414 SER A CA 1
ATOM 3264 C C . SER A 1 414 ? -19.685 -11.425 11.161 1.00 92.56 414 SER A C 1
ATOM 3266 O O . SER A 1 414 ? -20.468 -12.163 10.571 1.00 92.56 414 SER A O 1
ATOM 3268 N N . GLU A 1 415 ? -18.763 -10.704 10.517 1.00 93.88 415 GLU A N 1
ATOM 3269 C CA . GLU A 1 415 ? -18.664 -10.676 9.052 1.00 93.88 415 GLU A CA 1
ATOM 3270 C C . GLU A 1 415 ? -18.200 -12.023 8.477 1.00 93.88 415 GLU A C 1
ATOM 3272 O O . GLU A 1 415 ? -18.737 -12.476 7.469 1.00 93.88 415 GLU A O 1
ATOM 3277 N N . LEU A 1 416 ? -17.261 -12.719 9.131 1.00 92.12 416 LEU A N 1
ATOM 3278 C CA . LEU A 1 416 ? -16.878 -14.081 8.729 1.00 92.12 416 LEU A CA 1
ATOM 3279 C C . LEU A 1 416 ? -18.048 -15.066 8.846 1.00 92.12 416 LEU A C 1
ATOM 3281 O O . LEU A 1 416 ? -18.243 -15.912 7.972 1.00 92.12 416 LEU A O 1
ATOM 3285 N N . TYR A 1 417 ? -18.840 -14.949 9.911 1.00 92.06 417 TYR A N 1
ATOM 3286 C CA . TYR A 1 417 ? -20.030 -15.769 10.108 1.00 92.06 417 TYR A CA 1
ATOM 3287 C C . TYR A 1 417 ? -21.137 -15.448 9.092 1.00 92.06 417 TYR A C 1
ATOM 3289 O O . TYR A 1 417 ? -21.820 -16.349 8.606 1.00 92.06 417 TYR A O 1
ATOM 3297 N N . GLU A 1 418 ? -21.314 -14.177 8.722 1.00 92.25 418 GLU A N 1
ATOM 3298 C CA . GLU A 1 418 ? -22.199 -13.799 7.617 1.00 92.25 418 GLU A CA 1
ATOM 3299 C C . GLU A 1 418 ? -21.707 -14.365 6.282 1.00 92.25 418 GLU A C 1
ATOM 3301 O O . GLU A 1 418 ? -22.509 -14.911 5.519 1.00 92.25 418 GLU A O 1
ATOM 3306 N N . ALA A 1 419 ? -20.400 -14.291 6.015 1.00 90.88 419 ALA A N 1
ATOM 3307 C CA . ALA A 1 419 ? -19.790 -14.828 4.804 1.00 90.88 419 ALA A CA 1
ATOM 3308 C C . ALA A 1 419 ? -19.993 -16.343 4.685 1.00 90.88 419 ALA A C 1
ATOM 3310 O O . ALA A 1 419 ? -20.356 -16.817 3.607 1.00 90.88 419 ALA A O 1
ATOM 3311 N N . SER A 1 420 ? -19.841 -17.102 5.774 1.00 89.75 420 SER A N 1
ATOM 3312 C CA . SER A 1 420 ? -20.057 -18.556 5.753 1.00 89.75 420 SER A CA 1
ATOM 3313 C C . SER A 1 420 ? -21.516 -18.945 5.493 1.00 89.75 420 SER A C 1
ATOM 3315 O O . SER A 1 420 ? -21.772 -19.996 4.910 1.00 89.75 420 SER A O 1
ATOM 3317 N N . LYS A 1 421 ? -22.477 -18.094 5.881 1.00 89.06 421 LYS A N 1
ATOM 3318 C CA . LYS A 1 421 ? -23.908 -18.300 5.610 1.00 89.06 421 LYS A CA 1
ATOM 3319 C C . LYS A 1 421 ? -24.331 -17.903 4.203 1.00 89.06 421 LYS A C 1
ATOM 3321 O O . LYS A 1 421 ? -25.187 -18.563 3.622 1.00 89.06 421 LYS A O 1
ATOM 3326 N N . GLN A 1 422 ? -23.818 -16.780 3.703 1.00 86.88 422 GLN A N 1
ATOM 3327 C CA . GLN A 1 422 ? -24.251 -16.205 2.425 1.00 86.88 422 GLN A CA 1
ATOM 3328 C C . GLN A 1 422 ? -23.524 -16.816 1.227 1.00 86.88 422 GLN A C 1
ATOM 3330 O O . GLN A 1 422 ? -24.056 -16.797 0.118 1.00 86.88 422 GLN A O 1
ATOM 3335 N N . THR A 1 423 ? -22.324 -17.360 1.429 1.00 82.81 423 THR A N 1
ATOM 3336 C CA . THR A 1 423 ? -21.529 -17.957 0.353 1.00 82.81 423 THR A CA 1
ATOM 3337 C C . THR A 1 423 ? -21.550 -19.480 0.403 1.00 82.81 423 THR A C 1
ATOM 3339 O O . THR A 1 423 ? -21.828 -20.087 1.432 1.00 82.81 423 THR A O 1
ATOM 3342 N N . ALA A 1 424 ? -21.195 -20.123 -0.712 1.00 78.88 424 ALA A N 1
ATOM 3343 C CA . ALA A 1 424 ? -21.057 -21.579 -0.798 1.00 78.88 424 ALA A CA 1
ATOM 3344 C C . ALA A 1 424 ? -19.833 -22.137 -0.029 1.00 78.88 424 ALA A C 1
ATOM 3346 O O . ALA A 1 424 ? -19.492 -23.306 -0.187 1.00 78.88 424 ALA A O 1
ATOM 3347 N N . ASN A 1 425 ? -19.167 -21.311 0.788 1.00 80.06 425 ASN A N 1
ATOM 3348 C CA . ASN A 1 425 ? -17.924 -21.620 1.487 1.00 80.06 425 ASN A CA 1
ATOM 3349 C C . ASN A 1 425 ? -18.148 -21.657 3.012 1.00 80.06 425 ASN A C 1
ATOM 3351 O O . ASN A 1 425 ? -17.753 -20.726 3.717 1.00 80.06 425 ASN A O 1
ATOM 3355 N N . PRO A 1 426 ? -18.749 -22.732 3.561 1.00 77.62 426 PRO A N 1
ATOM 3356 C CA . PRO A 1 426 ? -19.004 -22.835 5.001 1.00 77.62 426 PRO A CA 1
ATOM 3357 C C . PRO A 1 426 ? -17.709 -22.899 5.827 1.00 77.62 426 PRO A C 1
ATOM 3359 O O . PRO A 1 426 ? -17.701 -22.527 6.996 1.00 77.62 426 PRO A O 1
ATOM 3362 N N . TRP A 1 427 ? -16.601 -23.318 5.209 1.00 81.25 427 TRP A N 1
ATOM 3363 C CA . TRP A 1 427 ? -15.276 -23.452 5.822 1.00 81.25 427 TRP A CA 1
ATOM 3364 C C . TRP A 1 427 ? -14.630 -22.120 6.247 1.00 81.25 427 TRP A C 1
ATOM 3366 O O . TRP A 1 427 ? -13.639 -22.111 6.974 1.00 81.25 427 TRP A O 1
ATOM 3376 N N . VAL A 1 428 ? -15.185 -20.988 5.805 1.00 85.06 428 VAL A N 1
ATOM 3377 C CA . VAL A 1 428 ? -14.686 -19.638 6.123 1.00 85.06 428 VAL A CA 1
ATOM 3378 C C . VAL A 1 428 ? -14.850 -19.309 7.609 1.00 85.06 428 VAL A C 1
ATOM 3380 O O . VAL A 1 428 ? -14.095 -18.506 8.154 1.00 85.06 428 VAL A O 1
ATOM 3383 N N . PHE A 1 429 ? -15.821 -19.935 8.279 1.00 87.62 429 PHE A N 1
ATOM 3384 C CA . PHE A 1 429 ? -16.031 -19.771 9.711 1.00 87.62 429 PHE A CA 1
ATOM 3385 C C . PHE A 1 429 ? -16.288 -21.122 10.377 1.00 87.62 429 PHE A C 1
ATOM 3387 O O . PHE A 1 429 ? -17.389 -21.670 10.302 1.00 87.62 429 PHE A O 1
ATOM 3394 N N . GLU A 1 430 ? -15.277 -21.631 11.076 1.00 84.25 430 GLU A N 1
ATOM 3395 C CA . GLU A 1 430 ? -15.386 -22.826 11.908 1.00 84.25 430 GLU A CA 1
ATOM 3396 C C . GLU A 1 430 ? -15.693 -22.412 13.364 1.00 84.25 430 GLU A C 1
ATOM 3398 O O . GLU A 1 430 ? -14.884 -21.708 13.972 1.00 84.25 430 GLU A O 1
ATOM 3403 N N . PRO A 1 431 ? -16.834 -22.824 13.961 1.00 82.38 431 PRO A N 1
ATOM 3404 C CA . PRO A 1 431 ? -17.205 -22.415 15.323 1.00 82.38 431 PRO A CA 1
ATOM 3405 C C . PRO A 1 431 ? -16.189 -22.817 16.401 1.00 82.38 431 PRO A C 1
ATOM 3407 O O . PRO A 1 431 ? -16.056 -22.127 17.409 1.00 82.38 431 PRO A O 1
ATOM 3410 N N . GLU A 1 432 ? -15.472 -23.922 16.185 1.00 82.94 432 GLU A N 1
ATOM 3411 C CA . GLU A 1 432 ? -14.425 -24.422 17.085 1.00 82.94 432 GLU A CA 1
ATOM 3412 C C . GLU A 1 432 ? -13.157 -23.554 17.032 1.00 82.94 432 GLU A C 1
ATOM 3414 O O . GLU A 1 432 ? -12.462 -23.398 18.038 1.00 82.94 432 GLU A O 1
ATOM 3419 N N . TYR A 1 433 ? -12.880 -22.942 15.874 1.00 84.75 433 TYR A N 1
ATOM 3420 C CA . TYR A 1 433 ? -11.677 -22.155 15.604 1.00 84.75 433 TYR A CA 1
ATOM 3421 C C . TYR A 1 433 ? -12.011 -20.895 14.783 1.00 84.75 433 TYR A C 1
ATOM 3423 O O . TYR A 1 433 ? -11.656 -20.805 13.605 1.00 84.75 433 TYR A O 1
ATOM 3431 N N . PRO A 1 434 ? -12.672 -19.884 15.380 1.00 82.75 434 PRO A N 1
ATOM 3432 C CA . PRO A 1 434 ? -13.115 -18.705 14.642 1.00 82.75 434 PRO A CA 1
ATOM 3433 C C . PRO A 1 434 ? -11.925 -17.950 14.029 1.00 82.75 434 PRO A C 1
ATOM 3435 O O . PRO A 1 434 ? -10.962 -17.615 14.723 1.00 82.75 434 PRO A O 1
ATOM 3438 N N . GLY A 1 435 ? -11.996 -17.688 12.720 1.00 81.69 435 GLY A N 1
ATOM 3439 C CA . GLY A 1 435 ? -10.936 -17.028 11.944 1.00 81.69 435 GLY A CA 1
ATOM 3440 C C . GLY A 1 435 ? -9.809 -17.950 11.459 1.00 81.69 435 GLY A C 1
ATOM 3441 O O . GLY A 1 435 ? -8.834 -17.467 10.884 1.00 81.69 435 GLY A O 1
ATOM 3442 N N . LYS A 1 436 ? -9.920 -19.265 11.680 1.00 90.56 436 LYS A N 1
ATOM 3443 C CA . LYS A 1 436 ? -9.025 -20.270 11.102 1.00 90.56 436 LYS A CA 1
ATOM 3444 C C . LYS A 1 436 ? -9.811 -21.220 10.211 1.00 90.56 436 LYS A C 1
ATOM 3446 O O . LYS A 1 436 ? -10.987 -21.476 10.452 1.00 90.56 436 LYS A O 1
ATOM 3451 N N . SER A 1 437 ? -9.124 -21.771 9.223 1.00 88.69 437 SER A N 1
ATOM 3452 C CA . SER A 1 437 ? -9.684 -22.753 8.305 1.00 88.69 437 SER A CA 1
ATOM 3453 C C . SER A 1 437 ? -8.706 -23.904 8.125 1.00 88.69 437 SER A C 1
ATOM 3455 O O . SER A 1 437 ? -7.483 -23.734 8.187 1.00 88.69 437 SER A O 1
ATOM 3457 N N . ARG A 1 438 ? -9.243 -25.101 7.900 1.00 89.81 438 ARG A N 1
ATOM 3458 C CA . ARG A 1 438 ? -8.426 -26.257 7.503 1.00 89.81 438 ARG A CA 1
ATOM 3459 C C . ARG A 1 438 ? -7.845 -26.032 6.101 1.00 89.81 438 ARG A C 1
ATOM 3461 O O . ARG A 1 438 ? -8.478 -25.413 5.259 1.00 89.81 438 ARG A O 1
ATOM 3468 N N . ILE A 1 439 ? -6.637 -26.513 5.852 1.00 90.25 439 ILE A N 1
ATOM 3469 C CA . ILE A 1 439 ? -5.971 -26.427 4.543 1.00 90.25 439 ILE A CA 1
ATOM 3470 C C . ILE A 1 439 ? -5.344 -27.767 4.204 1.00 90.25 439 ILE A C 1
ATOM 3472 O O . ILE A 1 439 ? -5.100 -28.575 5.104 1.00 90.25 439 ILE A O 1
ATOM 3476 N N . PHE A 1 440 ? -5.078 -27.981 2.922 1.00 90.31 440 PHE A N 1
ATOM 3477 C CA . PHE A 1 440 ? -4.476 -29.201 2.399 1.00 90.31 440 PHE A CA 1
ATOM 3478 C C . PHE A 1 440 ? -3.101 -28.904 1.808 1.00 90.31 440 PHE A C 1
ATOM 3480 O O . PHE A 1 440 ? -2.893 -27.845 1.206 1.00 90.31 440 PHE A O 1
ATOM 3487 N N . ASP A 1 441 ? -2.156 -29.824 1.992 1.00 89.31 441 ASP A N 1
ATOM 3488 C CA . ASP A 1 441 ? -0.854 -29.740 1.333 1.00 89.31 441 ASP A CA 1
ATOM 3489 C C . ASP A 1 441 ? -1.036 -30.049 -0.158 1.00 89.31 441 ASP A C 1
ATOM 3491 O O . ASP A 1 441 ? -1.563 -31.102 -0.517 1.00 89.31 441 ASP A O 1
ATOM 3495 N N . GLY A 1 442 ? -0.600 -29.141 -1.035 1.00 85.69 442 GLY A N 1
ATOM 3496 C CA . GLY A 1 442 ? -0.640 -29.341 -2.488 1.00 85.69 442 GLY A CA 1
ATOM 3497 C C . GLY A 1 442 ? 0.156 -30.564 -2.952 1.00 85.69 442 GLY A C 1
ATOM 3498 O O . GLY A 1 442 ? -0.197 -31.199 -3.943 1.00 85.69 442 GLY A O 1
ATOM 3499 N N . ARG A 1 443 ? 1.190 -30.947 -2.194 1.00 83.75 443 ARG A N 1
ATOM 3500 C CA . ARG A 1 443 ? 2.150 -31.993 -2.573 1.00 83.75 443 ARG A CA 1
ATOM 3501 C C . ARG A 1 443 ? 1.676 -33.396 -2.226 1.00 83.75 443 ARG A C 1
ATOM 3503 O O . ARG A 1 443 ? 1.909 -34.327 -2.993 1.00 83.75 443 ARG A O 1
ATOM 3510 N N . THR A 1 444 ? 1.040 -33.559 -1.067 1.00 87.25 444 THR A N 1
ATOM 3511 C CA . THR A 1 444 ? 0.541 -34.866 -0.602 1.00 87.25 444 THR A CA 1
ATOM 3512 C C . THR A 1 444 ? -0.966 -35.014 -0.777 1.00 87.25 444 THR A C 1
ATOM 3514 O O . THR A 1 444 ? -1.455 -36.129 -0.926 1.00 87.25 444 THR A O 1
ATOM 3517 N N . GLY A 1 445 ? -1.706 -33.903 -0.790 1.00 85.31 445 GLY A N 1
ATOM 3518 C CA . GLY A 1 445 ? -3.166 -33.881 -0.761 1.00 85.31 445 GLY A CA 1
ATOM 3519 C C . GLY A 1 445 ? -3.764 -34.050 0.639 1.00 85.31 445 GLY A C 1
ATOM 3520 O O . GLY A 1 445 ? -4.981 -33.947 0.789 1.00 85.31 445 GLY A O 1
ATOM 3521 N N . ASP A 1 446 ? -2.940 -34.277 1.664 1.00 89.50 446 ASP A N 1
ATOM 3522 C CA . ASP A 1 446 ? -3.405 -34.488 3.033 1.00 89.50 446 ASP A CA 1
ATOM 3523 C C . ASP A 1 446 ? -3.753 -33.159 3.728 1.00 89.50 446 ASP A C 1
ATOM 3525 O O . ASP A 1 446 ? -3.106 -32.134 3.482 1.00 89.50 446 ASP A O 1
ATOM 3529 N N . PRO A 1 447 ? -4.759 -33.140 4.624 1.00 90.31 447 PRO A N 1
ATOM 3530 C CA . PRO A 1 447 ? -5.046 -31.969 5.440 1.00 90.31 447 PRO A CA 1
ATOM 3531 C C . PRO A 1 447 ? -3.957 -31.745 6.496 1.00 90.31 447 PRO A C 1
ATOM 3533 O O . PRO A 1 447 ? -3.482 -32.688 7.128 1.00 90.31 447 PRO A O 1
ATOM 3536 N N . PHE A 1 448 ? -3.630 -30.481 6.766 1.00 88.94 448 PHE A N 1
ATOM 3537 C CA . PHE A 1 448 ? -2.766 -30.126 7.892 1.00 88.94 448 PHE A CA 1
ATOM 3538 C C . PHE A 1 448 ? -3.437 -30.451 9.237 1.00 88.94 448 PHE A C 1
ATOM 3540 O O . PHE A 1 448 ? -4.649 -30.290 9.401 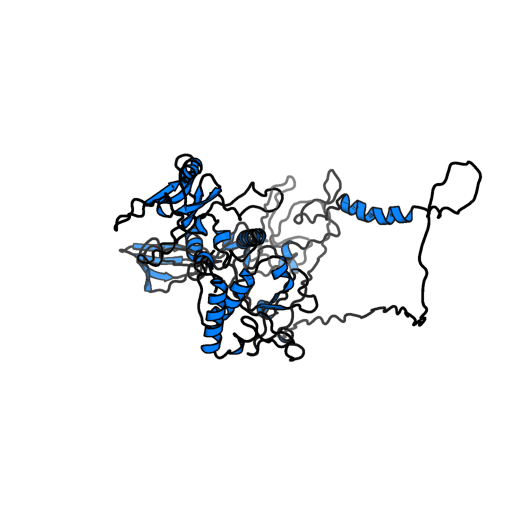1.00 88.94 448 PHE A O 1
ATOM 3547 N N . GLU A 1 449 ? -2.637 -30.880 10.221 1.00 87.88 449 GLU A N 1
ATOM 3548 C CA . GLU A 1 449 ? -3.129 -31.305 11.543 1.00 87.88 449 GLU A CA 1
ATOM 3549 C C . GLU A 1 449 ? -3.858 -30.187 12.303 1.00 87.88 449 GLU A C 1
ATOM 3551 O O . GLU A 1 449 ? -4.848 -30.443 12.989 1.00 87.88 449 GLU A O 1
ATOM 3556 N N . GLN A 1 450 ? -3.376 -28.946 12.185 1.00 89.56 450 GLN A N 1
ATOM 3557 C CA . GLN A 1 450 ? -3.961 -27.774 12.836 1.00 89.56 450 GLN A CA 1
ATOM 3558 C C . GLN A 1 450 ? -4.564 -26.812 11.805 1.00 89.56 450 GLN A C 1
ATOM 3560 O O . GLN A 1 450 ? -3.958 -26.591 10.754 1.00 89.56 450 GLN A O 1
ATOM 3565 N N . PRO A 1 451 ? -5.718 -26.184 12.106 1.00 90.50 451 PRO A N 1
ATOM 3566 C CA . PRO A 1 451 ? -6.291 -25.164 11.242 1.00 90.50 451 PRO A CA 1
ATOM 3567 C C . PRO A 1 451 ? -5.422 -23.901 11.254 1.00 90.50 451 PRO A C 1
ATOM 3569 O O . PRO A 1 451 ? -4.830 -23.524 12.273 1.00 90.50 451 PRO A O 1
ATOM 3572 N N . VAL A 1 452 ? -5.372 -23.228 10.111 1.00 91.38 452 VAL A N 1
ATOM 3573 C CA . VAL A 1 452 ? -4.463 -22.112 9.838 1.00 91.38 452 VAL A CA 1
ATOM 3574 C C . VAL A 1 452 ? -5.259 -20.827 9.633 1.00 91.38 452 VAL A C 1
ATOM 3576 O O . VAL A 1 452 ? -6.391 -20.851 9.158 1.00 91.38 452 VAL A O 1
ATOM 3579 N N . ILE A 1 453 ? -4.679 -19.687 10.021 1.00 91.75 453 ILE A N 1
ATOM 3580 C CA . ILE A 1 453 ? -5.270 -18.380 9.713 1.00 91.75 453 ILE A CA 1
ATOM 3581 C C . ILE A 1 453 ? -5.071 -18.116 8.229 1.00 91.75 453 ILE A C 1
ATOM 3583 O O . ILE A 1 453 ? -3.939 -18.125 7.735 1.00 91.75 453 ILE A O 1
ATOM 3587 N N . ILE A 1 454 ? -6.174 -17.842 7.549 1.00 91.81 454 ILE A N 1
ATOM 3588 C CA . ILE A 1 454 ? -6.197 -17.501 6.136 1.00 91.81 454 ILE A CA 1
ATOM 3589 C C . ILE A 1 454 ? -6.942 -16.193 5.992 1.00 91.81 454 ILE A C 1
ATOM 3591 O O . ILE A 1 454 ? -7.976 -15.983 6.624 1.00 91.81 454 ILE A O 1
ATOM 3595 N N . GLY A 1 455 ? -6.466 -15.341 5.098 1.00 92.69 455 GLY A N 1
ATOM 3596 C CA . GLY A 1 455 ? -7.315 -14.270 4.625 1.00 92.69 455 GLY A CA 1
ATOM 3597 C C . GLY A 1 455 ? -6.679 -13.392 3.575 1.00 92.69 455 GLY A C 1
ATOM 3598 O O . GLY A 1 455 ? -5.732 -13.802 2.914 1.00 92.69 455 GLY A O 1
ATOM 3599 N N . LYS A 1 456 ? -7.228 -12.192 3.393 1.00 93.81 456 LYS A N 1
ATOM 3600 C CA . LYS A 1 456 ? -6.851 -11.288 2.304 1.00 93.81 456 LYS A CA 1
ATOM 3601 C C . LYS A 1 456 ? -6.380 -9.917 2.795 1.00 93.81 456 LYS A C 1
ATOM 3603 O O . LYS A 1 456 ? -7.162 -8.971 2.752 1.00 93.81 456 LYS A O 1
ATOM 3608 N N . PRO A 1 457 ? -5.128 -9.794 3.274 1.00 94.88 457 PRO A N 1
ATOM 3609 C CA . PRO A 1 457 ? -4.545 -8.498 3.607 1.00 94.88 457 PRO A CA 1
ATOM 3610 C C . PRO A 1 457 ? -4.228 -7.674 2.351 1.00 94.88 457 PRO A C 1
ATOM 3612 O O . PRO A 1 457 ? -4.072 -8.219 1.251 1.00 94.88 457 PRO A O 1
ATOM 3615 N N . TYR A 1 458 ? -4.061 -6.363 2.531 1.00 95.44 458 TYR A N 1
ATOM 3616 C CA . TYR A 1 458 ? -3.631 -5.454 1.476 1.00 95.44 458 TYR A CA 1
ATOM 3617 C C . TYR A 1 458 ? -2.104 -5.290 1.462 1.00 95.44 458 TYR A C 1
ATOM 3619 O O . TYR A 1 458 ? -1.511 -4.618 2.306 1.00 95.44 458 TYR A O 1
ATOM 3627 N N . ILE A 1 459 ? -1.437 -5.896 0.479 1.00 94.44 459 ILE A N 1
ATOM 3628 C CA . ILE A 1 459 ? 0.029 -5.963 0.418 1.00 94.44 459 ILE A CA 1
ATOM 3629 C C . ILE A 1 459 ? 0.577 -5.029 -0.664 1.00 94.44 459 ILE A C 1
ATOM 3631 O O . ILE A 1 459 ? 0.196 -5.097 -1.838 1.00 94.44 459 ILE A O 1
ATOM 3635 N N . LEU A 1 460 ? 1.525 -4.181 -0.257 1.00 93.81 460 LEU A N 1
ATOM 3636 C CA . LEU A 1 460 ? 2.211 -3.200 -1.100 1.00 93.81 460 LEU A CA 1
ATOM 3637 C C . LEU A 1 460 ? 3.493 -3.777 -1.720 1.00 93.81 460 LEU A C 1
ATOM 3639 O O . LEU A 1 460 ? 4.197 -4.566 -1.092 1.00 93.81 460 LEU A O 1
ATOM 3643 N N . LYS A 1 461 ? 3.857 -3.303 -2.919 1.00 91.69 461 LYS A N 1
ATOM 3644 C CA . LYS A 1 461 ? 5.182 -3.539 -3.520 1.00 91.69 461 LYS A CA 1
ATOM 3645 C C . LYS A 1 461 ? 6.085 -2.332 -3.281 1.00 91.69 461 LYS A C 1
ATOM 3647 O O . LYS A 1 461 ? 5.714 -1.213 -3.632 1.00 91.69 461 LYS A O 1
ATOM 3652 N N . PHE A 1 462 ? 7.284 -2.546 -2.744 1.00 90.25 462 PHE A N 1
ATOM 3653 C CA . PHE A 1 462 ? 8.243 -1.462 -2.498 1.00 90.25 462 PHE A CA 1
ATOM 3654 C C . PHE A 1 462 ? 9.222 -1.239 -3.646 1.00 90.25 462 PHE A C 1
ATOM 3656 O O . PHE A 1 462 ? 9.521 -2.135 -4.434 1.00 90.25 462 PHE A O 1
ATOM 3663 N N . ILE A 1 463 ? 9.780 -0.028 -3.685 1.00 85.88 463 ILE A N 1
ATOM 3664 C CA . ILE A 1 463 ? 10.747 0.416 -4.699 1.00 85.88 463 ILE A CA 1
ATOM 3665 C C . ILE A 1 463 ? 12.102 -0.289 -4.614 1.00 85.88 463 ILE A C 1
ATOM 3667 O O . ILE A 1 463 ? 12.888 -0.275 -5.552 1.00 85.88 463 ILE A O 1
ATOM 3671 N N . HIS A 1 464 ? 12.401 -0.914 -3.483 1.00 77.50 464 HIS A N 1
ATOM 3672 C CA . HIS A 1 464 ? 13.693 -1.530 -3.235 1.00 77.50 464 HIS A CA 1
ATOM 3673 C C . HIS A 1 464 ? 13.803 -2.927 -3.853 1.00 77.50 464 HIS A C 1
ATOM 3675 O O . HIS A 1 464 ? 13.684 -3.929 -3.151 1.00 77.50 464 HIS A O 1
ATOM 3681 N N . GLN A 1 465 ? 14.099 -2.982 -5.148 1.00 79.12 465 GLN A N 1
ATOM 3682 C CA . GLN A 1 465 ? 14.274 -4.233 -5.882 1.00 79.12 465 GLN A CA 1
ATOM 3683 C C . GLN A 1 465 ? 15.693 -4.803 -5.740 1.00 79.12 465 GLN A C 1
ATOM 3685 O O . GLN A 1 465 ? 16.663 -4.088 -5.470 1.00 79.12 465 GLN A O 1
ATOM 3690 N N . VAL A 1 466 ? 15.809 -6.123 -5.905 1.00 75.44 466 VAL A N 1
ATOM 3691 C CA . VAL A 1 466 ? 17.088 -6.849 -5.855 1.00 75.44 466 VAL A CA 1
ATOM 3692 C C . VAL A 1 466 ? 18.013 -6.409 -6.991 1.00 75.44 466 VAL A C 1
ATOM 3694 O O . VAL A 1 466 ? 19.206 -6.220 -6.752 1.00 75.44 466 VAL A O 1
ATOM 3697 N N . ASP A 1 467 ? 17.452 -6.145 -8.173 1.00 70.44 467 ASP A N 1
ATOM 3698 C CA . ASP A 1 467 ? 18.183 -5.668 -9.353 1.00 70.44 467 ASP A CA 1
ATOM 3699 C C . ASP A 1 467 ? 18.952 -4.360 -9.100 1.00 70.44 467 ASP A C 1
ATOM 3701 O O . ASP A 1 467 ? 20.026 -4.152 -9.654 1.00 70.44 467 ASP A O 1
ATOM 3705 N N . ASP A 1 468 ? 18.465 -3.503 -8.197 1.00 66.50 468 ASP A N 1
ATOM 3706 C CA . ASP A 1 468 ? 19.155 -2.263 -7.818 1.00 66.50 468 ASP A CA 1
ATOM 3707 C C . ASP A 1 468 ? 20.203 -2.464 -6.709 1.00 66.50 468 ASP A C 1
ATOM 3709 O O . ASP A 1 468 ? 20.977 -1.551 -6.383 1.00 66.50 468 ASP A O 1
ATOM 3713 N N . LYS A 1 469 ? 20.202 -3.634 -6.059 1.00 71.62 469 LYS A N 1
ATOM 3714 C CA . LYS A 1 469 ? 20.991 -3.930 -4.856 1.00 71.62 469 LYS A CA 1
ATOM 3715 C C . LYS A 1 469 ? 22.159 -4.875 -5.093 1.00 71.62 469 LYS A C 1
ATOM 3717 O O . LYS A 1 469 ? 23.174 -4.700 -4.410 1.00 71.62 469 LYS A O 1
ATOM 3722 N N . ILE A 1 470 ? 22.029 -5.834 -6.006 1.00 73.44 470 ILE A N 1
ATOM 3723 C CA . ILE A 1 470 ? 23.116 -6.750 -6.359 1.00 73.44 470 ILE A CA 1
ATOM 3724 C C . ILE A 1 470 ? 24.213 -5.965 -7.076 1.00 73.44 470 ILE A C 1
ATOM 3726 O O . ILE A 1 470 ? 23.954 -5.143 -7.949 1.00 73.44 470 ILE A O 1
ATOM 3730 N N . HIS A 1 471 ? 25.452 -6.184 -6.646 1.00 71.88 471 HIS A N 1
ATOM 3731 C CA . HIS A 1 471 ? 26.628 -5.567 -7.241 1.00 71.88 471 HIS A CA 1
ATOM 3732 C C . HIS A 1 471 ? 27.847 -6.459 -7.009 1.00 71.88 471 HIS A C 1
ATOM 3734 O O . HIS A 1 471 ? 28.244 -6.665 -5.857 1.00 71.88 471 HIS A O 1
ATOM 3740 N N . GLY A 1 472 ? 28.432 -6.953 -8.098 1.00 70.56 472 GLY A N 1
ATOM 3741 C CA . GLY A 1 472 ? 29.704 -7.666 -8.130 1.00 70.56 472 GLY A CA 1
ATOM 3742 C C . GLY A 1 472 ? 30.822 -6.800 -8.713 1.00 70.56 472 GLY A C 1
ATOM 3743 O O . GLY A 1 472 ? 30.592 -5.873 -9.494 1.00 70.56 472 GLY A O 1
ATOM 3744 N N . ARG A 1 473 ? 32.061 -7.062 -8.290 1.00 68.88 473 ARG A N 1
ATOM 3745 C CA . ARG A 1 473 ? 33.258 -6.467 -8.899 1.00 68.88 473 ARG A CA 1
ATOM 3746 C C . ARG A 1 473 ? 34.406 -7.465 -8.859 1.00 68.88 473 ARG A C 1
ATOM 3748 O O . ARG A 1 473 ? 34.832 -7.858 -7.776 1.00 68.88 473 ARG A O 1
ATOM 3755 N N . SER A 1 474 ? 34.966 -7.759 -10.029 1.00 70.50 474 SER A N 1
ATOM 3756 C CA . SER A 1 474 ? 36.237 -8.474 -10.189 1.00 70.50 474 SER A CA 1
ATOM 3757 C C . SER A 1 474 ? 37.422 -7.497 -10.254 1.00 70.50 474 SER A C 1
ATOM 3759 O O . SER A 1 474 ? 38.287 -7.500 -9.381 1.00 70.50 474 SER A O 1
ATOM 3761 N N . SER A 1 475 ? 37.429 -6.587 -11.229 1.00 62.88 475 SER A N 1
ATOM 3762 C CA . SER A 1 475 ? 38.417 -5.515 -11.417 1.00 62.88 475 SER A CA 1
ATOM 3763 C C . SER A 1 475 ? 37.713 -4.194 -11.767 1.00 62.88 475 SER A C 1
ATOM 3765 O O . SER A 1 475 ? 36.503 -4.159 -11.975 1.00 62.88 475 SER A O 1
ATOM 3767 N N . GLY A 1 476 ? 38.421 -3.061 -11.733 1.00 67.81 476 GLY A N 1
ATOM 3768 C CA . GLY A 1 476 ? 37.809 -1.775 -12.080 1.00 67.81 476 GLY A CA 1
ATOM 3769 C C . GLY A 1 476 ? 38.641 -0.567 -11.677 1.00 67.81 476 GLY A C 1
ATOM 3770 O O . GLY A 1 476 ? 39.790 -0.690 -11.265 1.00 67.81 476 GLY A O 1
ATOM 3771 N N . HIS A 1 477 ? 38.031 0.610 -11.749 1.00 64.69 477 HIS A N 1
ATOM 3772 C CA . HIS A 1 477 ? 38.709 1.885 -11.537 1.00 64.69 477 HIS A CA 1
ATOM 3773 C C . HIS A 1 477 ? 39.162 2.102 -10.082 1.00 64.69 477 HIS A C 1
ATOM 3775 O O . HIS A 1 477 ? 38.505 1.670 -9.119 1.00 64.69 477 HIS A O 1
ATOM 3781 N N . TYR A 1 478 ? 40.276 2.822 -9.945 1.00 73.38 478 TYR A N 1
ATOM 3782 C CA . TYR A 1 478 ? 40.903 3.207 -8.683 1.00 73.38 478 TYR A CA 1
ATOM 3783 C C . TYR A 1 478 ? 40.922 4.730 -8.541 1.00 73.38 478 TYR A C 1
ATOM 3785 O O . TYR A 1 478 ? 40.991 5.470 -9.521 1.00 73.38 478 TYR A O 1
ATOM 3793 N N . ALA A 1 479 ? 40.835 5.208 -7.304 1.00 74.31 479 ALA A N 1
ATOM 3794 C CA . ALA A 1 479 ? 41.041 6.609 -6.985 1.00 74.31 479 ALA A CA 1
ATOM 3795 C C . ALA A 1 479 ? 42.503 6.990 -7.244 1.00 74.31 479 ALA A C 1
ATOM 3797 O O . ALA A 1 479 ? 43.406 6.330 -6.742 1.00 74.31 479 ALA A O 1
ATOM 3798 N N . LEU A 1 480 ? 42.724 8.092 -7.964 1.00 74.56 480 LEU A N 1
ATOM 3799 C CA . LEU A 1 480 ? 44.064 8.540 -8.365 1.00 74.56 480 LEU A CA 1
ATOM 3800 C C . LEU A 1 480 ? 45.014 8.758 -7.178 1.00 74.56 480 LEU A C 1
ATOM 3802 O O . LEU A 1 480 ? 46.187 8.409 -7.260 1.00 74.56 480 LEU A O 1
ATOM 3806 N N . VAL A 1 481 ? 44.504 9.318 -6.078 1.00 80.00 481 VAL A N 1
ATOM 3807 C CA . VAL A 1 481 ? 45.327 9.684 -4.914 1.00 80.00 481 VAL A CA 1
ATOM 3808 C C . VAL A 1 481 ? 45.618 8.470 -4.036 1.00 80.00 481 VAL A C 1
ATOM 3810 O O . VAL A 1 481 ? 46.767 8.125 -3.803 1.00 80.00 481 VAL A O 1
ATOM 3813 N N . ILE A 1 482 ? 44.567 7.816 -3.542 1.00 80.38 482 ILE A N 1
ATOM 3814 C CA . ILE A 1 482 ? 44.690 6.745 -2.543 1.00 80.38 482 ILE A CA 1
ATOM 3815 C C . ILE A 1 482 ? 44.948 5.367 -3.164 1.00 80.38 482 ILE A C 1
ATOM 3817 O O . ILE A 1 482 ? 45.178 4.419 -2.422 1.00 80.38 482 ILE A O 1
ATOM 3821 N N . GLN A 1 483 ? 44.859 5.238 -4.496 1.00 79.12 483 GLN A N 1
ATOM 3822 C CA . GLN A 1 483 ? 44.988 3.972 -5.235 1.00 79.12 483 GLN A CA 1
ATOM 3823 C C . GLN A 1 483 ? 44.116 2.849 -4.651 1.00 79.12 483 GLN A C 1
ATOM 3825 O O . GLN A 1 483 ? 44.439 1.666 -4.713 1.00 79.12 483 GLN A O 1
ATOM 3830 N N . GLN A 1 484 ? 42.968 3.228 -4.085 1.00 76.56 484 GLN A N 1
ATOM 3831 C CA . GLN A 1 484 ? 41.935 2.313 -3.617 1.00 76.56 484 GLN A CA 1
ATOM 3832 C C . GLN A 1 484 ? 40.795 2.264 -4.632 1.00 76.56 484 GLN A C 1
ATOM 3834 O O . GLN A 1 484 ? 40.552 3.260 -5.322 1.00 76.56 484 GLN A O 1
ATOM 3839 N N . PRO A 1 485 ? 40.068 1.140 -4.723 1.00 76.00 485 PRO A N 1
ATOM 3840 C CA . PRO A 1 485 ? 38.848 1.053 -5.509 1.00 76.00 485 PRO A CA 1
ATOM 3841 C C . PRO A 1 485 ? 37.917 2.242 -5.251 1.00 76.00 485 PRO A C 1
ATOM 3843 O O . PRO A 1 485 ? 37.688 2.625 -4.101 1.00 76.00 485 PRO A O 1
ATOM 3846 N N . LEU A 1 486 ? 37.373 2.833 -6.320 1.00 74.31 486 LEU A N 1
ATOM 3847 C CA . LEU A 1 486 ? 36.389 3.912 -6.190 1.00 74.31 486 LEU A CA 1
ATOM 3848 C C . LEU A 1 486 ? 35.172 3.455 -5.375 1.00 74.31 486 LEU A C 1
ATOM 3850 O O . LEU A 1 486 ? 34.873 2.266 -5.321 1.00 74.31 486 LEU A O 1
ATOM 3854 N N . ARG A 1 487 ? 34.458 4.406 -4.758 1.00 68.56 487 ARG A N 1
ATOM 3855 C CA . ARG A 1 487 ? 33.228 4.163 -3.986 1.00 68.56 487 ARG A CA 1
ATOM 3856 C C . ARG A 1 487 ? 31.979 4.400 -4.847 1.00 68.56 487 ARG A C 1
ATOM 3858 O O . ARG A 1 487 ? 31.944 5.344 -5.632 1.00 68.56 487 ARG A O 1
ATOM 3865 N N . GLY A 1 488 ? 30.937 3.595 -4.622 1.00 62.25 488 GLY A N 1
ATOM 3866 C CA . GLY A 1 488 ? 29.616 3.727 -5.256 1.00 62.25 488 GLY A CA 1
ATOM 3867 C C . GLY A 1 488 ? 29.346 2.736 -6.399 1.00 62.25 488 GLY A C 1
ATOM 3868 O O . GLY A 1 488 ? 30.198 2.506 -7.253 1.00 62.25 488 GLY A O 1
ATOM 3869 N N . ARG A 1 489 ? 28.131 2.166 -6.425 1.00 63.53 489 ARG A N 1
ATOM 3870 C CA . ARG A 1 489 ? 27.708 1.134 -7.397 1.00 63.53 489 ARG A CA 1
ATOM 3871 C C . ARG A 1 489 ? 27.817 1.599 -8.850 1.00 63.53 489 ARG A C 1
ATOM 3873 O O . ARG A 1 489 ? 28.341 0.871 -9.679 1.00 63.53 489 ARG A O 1
ATOM 3880 N N . SER A 1 490 ? 27.441 2.850 -9.125 1.00 61.47 490 SER A N 1
ATOM 3881 C CA . SER A 1 490 ? 27.512 3.456 -10.465 1.00 61.47 490 SER A CA 1
ATOM 3882 C C . SER A 1 490 ? 28.928 3.556 -11.047 1.00 61.47 490 SER A C 1
ATOM 3884 O O . SER A 1 490 ? 29.076 3.837 -12.229 1.00 61.47 490 SER A O 1
ATOM 3886 N N . LYS A 1 491 ? 29.972 3.338 -10.234 1.00 59.84 491 LYS A N 1
ATOM 3887 C CA . LYS A 1 491 ? 31.384 3.360 -10.648 1.00 59.84 491 LYS A CA 1
ATOM 3888 C C . LYS A 1 491 ? 32.047 1.980 -10.578 1.00 59.84 491 LYS A C 1
ATOM 3890 O O . LYS A 1 491 ? 33.274 1.903 -10.553 1.00 59.84 491 LYS A O 1
ATOM 3895 N N . HIS A 1 492 ? 31.254 0.911 -10.475 1.00 62.50 492 HIS A N 1
ATOM 3896 C CA . HIS A 1 492 ? 31.724 -0.453 -10.223 1.00 62.50 492 HIS A CA 1
ATOM 3897 C C . HIS A 1 492 ? 32.682 -0.535 -9.020 1.00 62.50 492 HIS A C 1
ATOM 3899 O O . HIS A 1 492 ? 33.809 -1.017 -9.113 1.00 62.50 492 HIS A O 1
ATOM 3905 N N . ALA A 1 493 ? 32.269 0.013 -7.876 1.00 65.62 493 ALA A N 1
ATOM 3906 C CA . ALA A 1 493 ? 33.067 0.071 -6.650 1.00 65.62 493 ALA A CA 1
ATOM 3907 C C . ALA A 1 493 ? 33.264 -1.284 -5.954 1.00 65.62 493 ALA A C 1
ATOM 3909 O O . ALA A 1 493 ? 32.374 -2.126 -5.980 1.00 65.62 493 ALA A O 1
ATOM 3910 N N . SER A 1 494 ? 34.391 -1.478 -5.261 1.00 70.00 494 SER A N 1
ATOM 3911 C CA . SER A 1 494 ? 34.543 -2.607 -4.326 1.00 70.00 494 SER A CA 1
ATOM 3912 C C . SER A 1 494 ? 33.771 -2.351 -3.029 1.00 70.00 494 SER A C 1
ATOM 3914 O O . SER A 1 494 ? 33.537 -1.201 -2.642 1.00 70.00 494 SER A O 1
ATOM 3916 N N . GLN A 1 495 ? 33.422 -3.421 -2.309 1.00 77.81 495 GLN A N 1
ATOM 3917 C CA . GLN A 1 495 ? 32.928 -3.292 -0.940 1.00 77.81 495 GLN A CA 1
ATOM 3918 C C . GLN A 1 495 ? 34.040 -2.780 -0.017 1.00 77.81 495 GLN A C 1
ATOM 3920 O O . GLN A 1 495 ? 35.197 -3.190 -0.112 1.00 77.81 495 GLN A O 1
ATOM 3925 N N . ARG A 1 496 ? 33.684 -1.872 0.897 1.00 80.00 496 ARG A N 1
ATOM 3926 C CA . ARG A 1 496 ? 34.607 -1.406 1.933 1.00 80.00 496 ARG A CA 1
ATOM 3927 C C . ARG A 1 496 ? 34.700 -2.474 3.015 1.00 80.00 496 ARG A C 1
ATOM 3929 O O . ARG A 1 496 ? 33.684 -2.796 3.620 1.00 80.00 496 ARG A O 1
ATOM 3936 N N . ILE A 1 497 ? 35.912 -2.927 3.320 1.00 81.56 497 ILE A N 1
ATOM 3937 C CA . ILE A 1 497 ? 36.175 -3.750 4.502 1.00 81.56 497 ILE A CA 1
ATOM 3938 C C . ILE A 1 497 ? 36.466 -2.800 5.676 1.00 81.56 497 ILE A C 1
ATOM 3940 O O . ILE A 1 497 ? 37.467 -2.080 5.640 1.00 81.56 497 ILE A O 1
ATOM 3944 N N . PRO A 1 498 ? 35.582 -2.706 6.686 1.00 80.06 498 PRO A N 1
ATOM 3945 C CA . PRO A 1 498 ? 35.824 -1.886 7.867 1.00 80.06 498 PRO A CA 1
ATOM 3946 C C . PRO A 1 498 ? 36.820 -2.564 8.813 1.00 80.06 498 PRO A C 1
ATOM 3948 O O . PRO A 1 498 ? 37.088 -3.761 8.713 1.00 80.06 498 PRO A O 1
ATOM 3951 N N . THR A 1 499 ? 37.312 -1.809 9.794 1.00 81.62 499 THR A N 1
ATOM 3952 C CA . THR A 1 499 ? 38.190 -2.321 10.858 1.00 81.62 499 THR A CA 1
ATOM 3953 C C . THR A 1 499 ? 37.590 -3.524 11.587 1.00 81.62 499 THR A C 1
ATOM 3955 O O . THR A 1 499 ? 38.313 -4.466 11.881 1.00 81.62 499 THR A O 1
ATOM 3958 N N . SER A 1 500 ? 36.272 -3.560 11.803 1.00 82.50 500 SER A N 1
ATOM 3959 C CA . SER A 1 500 ? 35.586 -4.730 12.371 1.00 82.50 500 SER A CA 1
ATOM 3960 C C . SER A 1 500 ? 35.720 -5.987 11.504 1.00 82.50 500 SER A C 1
ATOM 3962 O O . SER A 1 500 ? 35.934 -7.073 12.037 1.00 82.50 500 SER A O 1
ATOM 3964 N N . GLY A 1 501 ? 35.665 -5.845 10.176 1.00 78.00 501 GLY A N 1
ATOM 3965 C CA . GLY A 1 501 ? 35.896 -6.945 9.237 1.00 78.00 501 GLY A CA 1
ATOM 3966 C C . GLY A 1 501 ? 37.346 -7.429 9.268 1.00 78.00 501 GLY A C 1
ATOM 3967 O O . GLY A 1 501 ? 37.597 -8.629 9.299 1.00 78.00 501 GLY A O 1
ATOM 3968 N N . VAL A 1 502 ? 38.304 -6.501 9.352 1.00 81.06 502 VAL A N 1
ATOM 3969 C CA . VAL A 1 502 ? 39.727 -6.839 9.529 1.00 81.06 502 VAL A CA 1
ATOM 3970 C C . VAL A 1 502 ? 39.953 -7.579 10.852 1.00 81.06 502 VAL A C 1
ATOM 3972 O O . VAL A 1 502 ? 40.629 -8.606 10.875 1.00 81.06 502 VAL A O 1
ATOM 3975 N N . ASN A 1 503 ? 39.336 -7.116 11.942 1.00 82.31 503 ASN A N 1
ATOM 3976 C CA . ASN A 1 503 ? 39.441 -7.752 13.254 1.00 82.31 503 ASN A CA 1
ATOM 3977 C C . ASN A 1 503 ? 38.911 -9.191 13.223 1.00 82.31 503 ASN A C 1
ATOM 3979 O O . ASN A 1 503 ? 39.580 -10.093 13.729 1.00 82.31 503 ASN A O 1
ATOM 3983 N N . ALA A 1 504 ? 37.767 -9.422 12.574 1.00 80.31 504 ALA A N 1
ATOM 3984 C CA . ALA A 1 504 ? 37.191 -10.756 12.409 1.00 80.31 504 ALA A CA 1
ATOM 3985 C C . ALA A 1 504 ? 38.138 -11.720 11.672 1.00 80.31 504 ALA A C 1
ATOM 3987 O O . ALA A 1 504 ? 38.238 -12.884 12.049 1.00 80.31 504 ALA A O 1
ATOM 3988 N N . ILE A 1 505 ? 38.884 -11.228 10.678 1.00 81.56 505 ILE A N 1
ATOM 3989 C CA . ILE A 1 505 ? 39.892 -12.018 9.954 1.00 81.56 505 ILE A CA 1
ATOM 3990 C C . ILE A 1 505 ? 41.141 -12.247 10.817 1.00 81.56 505 ILE A C 1
ATOM 3992 O O . ILE A 1 505 ? 41.732 -13.322 10.782 1.00 81.56 505 ILE A O 1
ATOM 3996 N N . SER A 1 506 ? 41.549 -11.261 11.618 1.00 72.38 506 SER A N 1
ATOM 3997 C CA . SER A 1 506 ? 42.759 -11.361 12.446 1.00 72.38 506 SER A CA 1
ATOM 3998 C C . SER A 1 506 ? 42.611 -12.256 13.684 1.00 72.38 506 SER A C 1
ATOM 4000 O O . SER A 1 506 ? 43.595 -12.845 14.129 1.00 72.38 506 SER A O 1
ATOM 4002 N N . HIS A 1 507 ? 41.403 -12.391 14.242 1.00 61.59 507 HIS A N 1
ATOM 4003 C CA . HIS A 1 507 ? 41.165 -13.159 15.470 1.00 61.59 507 HIS A CA 1
ATOM 4004 C C . HIS A 1 507 ? 41.539 -14.652 15.350 1.00 61.59 507 HIS A C 1
ATOM 4006 O O . HIS A 1 507 ? 42.225 -15.157 16.243 1.00 61.59 507 HIS A O 1
ATOM 4012 N N . PRO A 1 508 ? 41.192 -15.357 14.255 1.00 56.62 508 PRO A N 1
ATOM 4013 C CA . PRO A 1 508 ? 41.668 -16.717 14.002 1.00 56.62 508 PRO A CA 1
ATOM 4014 C C . PRO A 1 508 ? 43.196 -16.809 13.866 1.00 56.62 508 PRO A C 1
ATOM 4016 O O . PRO A 1 508 ? 43.807 -17.702 14.454 1.00 56.62 508 PRO A O 1
ATOM 4019 N N . PHE A 1 509 ? 43.838 -15.862 13.172 1.00 48.66 509 PHE A N 1
ATOM 4020 C CA . PHE A 1 509 ? 45.294 -15.859 12.956 1.00 48.66 509 PHE A CA 1
ATOM 4021 C C . PHE A 1 509 ? 46.098 -15.578 14.236 1.00 48.66 509 PHE A C 1
ATOM 4023 O O . PHE A 1 509 ? 47.146 -16.183 14.456 1.00 48.66 509 PHE A O 1
ATOM 4030 N N . LEU A 1 510 ? 45.588 -14.728 15.129 1.00 49.78 510 LEU A N 1
ATOM 4031 C CA . LEU A 1 510 ? 46.198 -14.470 16.439 1.00 49.78 510 LEU A CA 1
ATOM 4032 C C . LEU A 1 510 ? 46.011 -15.634 17.426 1.00 49.78 510 LEU A C 1
ATOM 4034 O O . LEU A 1 510 ? 46.801 -15.768 18.363 1.00 49.78 510 LEU A O 1
ATOM 4038 N N . SER A 1 511 ? 45.002 -16.489 17.218 1.00 47.56 511 SER A N 1
ATOM 4039 C CA . SER A 1 511 ? 44.785 -17.697 18.029 1.00 47.56 511 SER A CA 1
ATOM 4040 C C . SER A 1 511 ? 45.726 -18.853 17.658 1.00 47.56 511 SER A C 1
ATOM 4042 O O . SER A 1 511 ? 46.092 -19.639 18.527 1.00 47.56 511 SER A O 1
ATOM 4044 N N . GLN A 1 512 ? 46.189 -18.908 16.403 1.00 46.44 512 GLN A N 1
ATOM 4045 C CA . GLN A 1 512 ? 47.112 -19.930 15.884 1.00 46.44 512 GLN A CA 1
ATOM 4046 C C . GLN A 1 512 ? 48.597 -19.619 16.176 1.00 46.44 512 GLN A C 1
ATOM 4048 O O . GLN A 1 512 ? 49.448 -20.493 16.061 1.00 46.44 512 GLN A O 1
ATOM 4053 N N . GLY A 1 513 ? 48.924 -18.384 16.582 1.00 39.53 513 GLY A N 1
ATOM 4054 C CA . GLY A 1 513 ? 50.295 -17.940 16.879 1.00 39.53 513 GLY A CA 1
ATOM 4055 C C . GLY A 1 513 ? 50.702 -17.977 18.357 1.00 39.53 513 GLY A C 1
ATOM 4056 O O . GLY A 1 513 ? 51.796 -17.527 18.697 1.00 39.53 513 GLY A O 1
ATOM 4057 N N . ARG A 1 514 ? 49.847 -18.469 19.265 1.00 33.84 514 ARG A N 1
ATOM 4058 C CA . ARG A 1 514 ? 50.211 -18.632 20.681 1.00 33.84 514 ARG A CA 1
ATOM 4059 C C . ARG A 1 514 ? 50.560 -20.097 20.951 1.00 33.84 514 ARG A C 1
ATOM 4061 O O . ARG A 1 514 ? 49.662 -20.931 20.858 1.00 33.84 514 ARG A O 1
ATOM 4068 N N . PRO A 1 515 ? 51.803 -20.442 21.346 1.00 33.47 515 PRO A N 1
ATOM 4069 C CA . PRO A 1 515 ? 52.037 -21.751 21.929 1.00 33.47 515 PRO A CA 1
ATOM 4070 C C . PRO A 1 515 ? 51.181 -21.830 23.193 1.00 33.47 515 PRO A C 1
ATOM 4072 O O . PRO A 1 515 ? 51.194 -20.914 24.023 1.00 33.47 515 PRO A O 1
ATOM 4075 N N . VAL A 1 516 ? 50.406 -22.905 23.311 1.00 38.47 516 VAL A N 1
ATOM 4076 C CA . VAL A 1 516 ? 49.651 -23.242 24.517 1.00 38.47 516 VAL A CA 1
ATOM 4077 C C . VAL A 1 516 ? 50.653 -23.291 25.673 1.00 38.47 516 VAL A C 1
ATOM 4079 O O . VAL A 1 516 ? 51.399 -24.256 25.823 1.00 38.47 516 VAL A O 1
ATOM 4082 N N . ARG A 1 517 ? 50.733 -22.215 26.469 1.00 31.48 517 ARG A N 1
ATOM 4083 C CA . ARG A 1 517 ? 51.467 -22.242 27.735 1.00 31.48 517 ARG A CA 1
ATOM 4084 C C . ARG A 1 517 ? 50.736 -23.224 28.634 1.00 31.48 517 ARG A C 1
ATOM 4086 O O . ARG A 1 517 ? 49.548 -23.058 28.901 1.00 31.48 517 ARG A O 1
ATOM 4093 N N . GLY A 1 518 ? 51.471 -24.262 29.013 1.00 31.22 518 GLY A N 1
ATOM 4094 C CA . GLY A 1 518 ? 50.982 -25.411 29.745 1.00 31.22 518 GLY A CA 1
ATOM 4095 C C . GLY A 1 518 ? 50.206 -25.050 31.007 1.00 31.22 518 GLY A C 1
ATOM 4096 O O . GLY A 1 518 ? 50.486 -24.069 31.697 1.00 31.22 518 GLY A O 1
ATOM 4097 N N . LEU A 1 519 ? 49.241 -25.921 31.285 1.00 31.58 519 LEU A N 1
ATOM 4098 C CA . LEU A 1 519 ? 48.674 -26.179 32.602 1.00 31.58 519 LEU A CA 1
ATOM 4099 C C . LEU A 1 519 ? 49.757 -26.066 33.695 1.00 31.58 519 LEU A C 1
ATOM 4101 O O . LEU A 1 519 ? 50.840 -26.635 33.523 1.00 31.58 519 LEU A O 1
ATOM 4105 N N . PRO A 1 520 ? 49.497 -25.391 34.828 1.00 29.81 520 PRO A N 1
ATOM 4106 C CA . PRO A 1 520 ? 50.442 -25.392 35.928 1.00 29.81 520 PRO A CA 1
ATOM 4107 C C . PRO A 1 520 ? 50.444 -26.781 36.575 1.00 29.81 520 PRO A C 1
ATOM 4109 O O . PRO A 1 520 ? 49.453 -27.223 37.158 1.00 29.81 520 PRO A O 1
ATOM 4112 N N . ALA A 1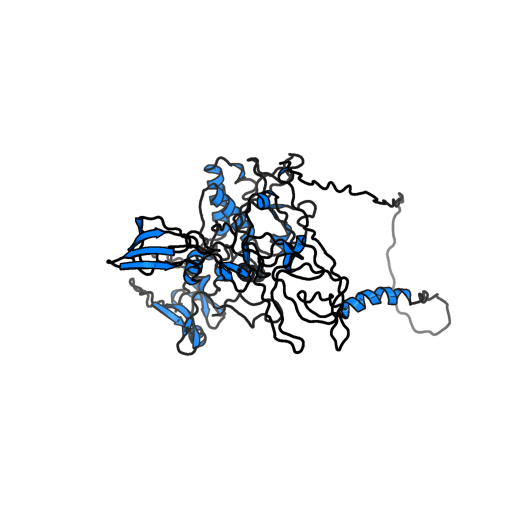 521 ? 51.578 -27.469 36.455 1.00 28.66 521 ALA A N 1
ATOM 4113 C CA . ALA A 1 521 ? 51.893 -28.646 37.243 1.00 28.66 521 ALA A CA 1
ATOM 4114 C C . ALA A 1 521 ? 52.040 -28.248 38.719 1.00 28.66 521 ALA A C 1
ATOM 4116 O O . ALA A 1 521 ? 52.756 -27.309 39.069 1.00 28.66 521 ALA A O 1
ATOM 4117 N N . ILE A 1 522 ? 51.348 -28.985 39.582 1.00 29.64 522 ILE A N 1
ATOM 4118 C CA . ILE A 1 522 ? 51.489 -28.931 41.035 1.00 29.64 522 ILE A CA 1
ATOM 4119 C C . ILE A 1 522 ? 52.883 -29.466 41.398 1.00 29.64 522 ILE A C 1
ATOM 4121 O O . ILE A 1 522 ? 53.199 -30.616 41.104 1.00 29.64 522 ILE A O 1
ATOM 4125 N N . GLY A 1 523 ? 53.698 -28.646 42.064 1.00 26.89 523 GLY A N 1
ATOM 4126 C CA . GLY A 1 523 ? 54.995 -29.025 42.625 1.00 26.89 523 GLY A CA 1
ATOM 4127 C C . GLY A 1 523 ? 55.252 -28.283 43.938 1.00 26.89 523 GLY A C 1
ATOM 4128 O O . GLY A 1 523 ? 55.339 -27.061 43.961 1.00 26.89 523 GLY A O 1
ATOM 4129 N N . ASN A 1 524 ? 55.309 -29.041 45.034 1.00 27.52 524 ASN A N 1
ATOM 4130 C CA . ASN A 1 524 ? 55.444 -28.593 46.424 1.00 27.52 524 ASN A CA 1
ATOM 4131 C C . ASN A 1 524 ? 56.744 -27.821 46.723 1.00 27.52 524 ASN A C 1
ATOM 4133 O O . ASN A 1 524 ? 57.808 -28.193 46.238 1.00 27.52 524 ASN A O 1
ATOM 4137 N N . GLY A 1 525 ? 56.676 -26.847 47.646 1.00 24.70 525 GLY A N 1
ATOM 4138 C CA . GLY A 1 525 ? 57.861 -26.162 48.178 1.00 24.70 525 GLY A CA 1
ATOM 4139 C C . GLY A 1 525 ? 57.620 -25.154 49.318 1.00 24.70 525 GLY A C 1
ATOM 4140 O O . GLY A 1 525 ? 57.731 -23.960 49.103 1.00 24.70 525 GLY A O 1
ATOM 4141 N N . ILE A 1 526 ? 57.369 -25.661 50.535 1.00 26.55 526 ILE A N 1
ATOM 4142 C CA . ILE A 1 526 ? 57.877 -25.148 51.835 1.00 26.55 526 ILE A CA 1
ATOM 4143 C C . ILE A 1 526 ? 57.345 -23.799 52.417 1.00 26.55 526 ILE A C 1
ATOM 4145 O O . ILE A 1 526 ? 57.744 -22.709 52.038 1.00 26.55 526 ILE A O 1
ATOM 4149 N N . SER A 1 527 ? 56.608 -23.951 53.536 1.00 24.98 527 SER A N 1
ATOM 4150 C CA . SER A 1 527 ? 56.640 -23.175 54.805 1.00 24.98 527 SER A CA 1
ATOM 4151 C C . SER A 1 527 ? 56.165 -21.709 54.864 1.00 24.98 527 SER A C 1
ATOM 4153 O O . SER A 1 527 ? 56.894 -20.786 54.527 1.00 24.98 527 SER A O 1
ATOM 4155 N N . ARG A 1 528 ? 55.039 -21.463 55.557 1.00 26.72 528 ARG A N 1
ATOM 4156 C CA . ARG A 1 528 ? 55.013 -20.991 56.965 1.00 26.72 528 ARG A CA 1
ATOM 4157 C C . ARG A 1 528 ? 53.571 -20.886 57.499 1.00 26.72 528 ARG A C 1
ATOM 4159 O O . ARG A 1 528 ? 52.615 -20.664 56.771 1.00 26.72 528 ARG A O 1
ATOM 4166 N N . ARG A 1 529 ? 53.455 -21.131 58.806 1.00 26.06 529 ARG A N 1
ATOM 4167 C CA . ARG A 1 529 ? 52.250 -21.288 59.642 1.00 26.06 529 ARG A CA 1
ATOM 4168 C C . ARG A 1 529 ? 51.325 -20.059 59.673 1.00 26.06 529 ARG A C 1
ATOM 4170 O O . ARG A 1 529 ? 51.815 -18.941 59.749 1.00 26.06 529 ARG A O 1
ATOM 4177 N N . GLY A 1 530 ? 50.013 -20.289 59.843 1.00 26.20 530 GLY A N 1
ATOM 4178 C CA . GLY A 1 530 ? 49.068 -19.238 60.254 1.00 26.20 530 GLY A CA 1
ATOM 4179 C C . GLY A 1 530 ? 47.590 -19.641 60.402 1.00 26.20 530 GLY A C 1
ATOM 4180 O O . GLY A 1 530 ? 46.777 -19.230 59.597 1.00 26.20 530 GLY A O 1
ATOM 4181 N N . ARG A 1 531 ? 47.260 -20.399 61.462 1.00 27.09 531 ARG A N 1
ATOM 4182 C CA . ARG A 1 531 ? 45.951 -20.519 62.169 1.00 27.09 531 ARG A CA 1
ATOM 4183 C C . ARG A 1 531 ? 44.651 -20.889 61.405 1.00 27.09 531 ARG A C 1
ATOM 4185 O O . ARG A 1 531 ? 44.030 -20.091 60.721 1.00 27.09 531 ARG A O 1
ATOM 4192 N N . ARG A 1 532 ? 44.145 -22.087 61.748 1.00 25.80 532 ARG A N 1
ATOM 4193 C CA . ARG A 1 532 ? 42.758 -22.585 61.598 1.00 25.80 532 ARG A CA 1
ATOM 4194 C C . ARG A 1 532 ? 41.792 -21.982 62.634 1.00 25.80 532 ARG A C 1
ATOM 4196 O O . ARG A 1 532 ? 42.164 -21.927 63.802 1.00 25.80 532 ARG A O 1
ATOM 4203 N N . ARG A 1 533 ? 40.525 -21.780 62.242 1.00 28.00 533 ARG A N 1
ATOM 4204 C CA . ARG A 1 533 ? 39.253 -22.188 62.911 1.00 28.00 533 ARG A CA 1
ATOM 4205 C C . ARG A 1 533 ? 38.161 -22.138 61.818 1.00 28.00 533 ARG A C 1
ATOM 4207 O O . ARG A 1 533 ? 38.153 -21.173 61.079 1.00 28.00 533 ARG A O 1
ATOM 4214 N N . GLY A 1 534 ? 37.234 -23.067 61.598 1.00 27.20 534 GLY A N 1
ATOM 4215 C CA . GLY A 1 534 ? 36.892 -24.356 62.184 1.00 27.20 534 GLY A CA 1
ATOM 4216 C C . GLY A 1 534 ? 35.554 -24.842 61.582 1.00 27.20 534 GLY A C 1
ATOM 4217 O O . GLY A 1 534 ? 34.759 -24.027 61.134 1.00 27.20 534 GLY A O 1
ATOM 4218 N N . ARG A 1 535 ? 35.321 -26.160 61.675 1.00 27.80 535 ARG A N 1
ATOM 4219 C CA . ARG A 1 535 ? 34.042 -26.906 61.576 1.00 27.80 535 ARG A CA 1
ATOM 4220 C C . ARG A 1 535 ? 33.479 -27.312 60.199 1.00 27.80 535 ARG A C 1
ATOM 4222 O O . ARG A 1 535 ? 32.836 -26.563 59.482 1.00 27.80 535 ARG A O 1
ATOM 4229 N N . SER A 1 536 ? 33.655 -28.611 59.971 1.00 25.36 536 SER A N 1
ATOM 4230 C CA . SER A 1 536 ? 32.935 -29.572 59.131 1.00 25.36 536 SER A CA 1
ATOM 4231 C C . SER A 1 536 ? 31.590 -30.033 59.728 1.00 25.36 536 SER A C 1
ATOM 4233 O O . SER A 1 536 ? 31.529 -30.187 60.951 1.00 25.36 536 SER A O 1
ATOM 4235 N N . LYS A 1 537 ? 30.614 -30.435 58.892 1.00 28.83 537 LYS A N 1
ATOM 4236 C CA . LYS A 1 537 ? 29.998 -31.794 58.866 1.00 28.83 537 LYS A CA 1
ATOM 4237 C C . LYS A 1 537 ? 29.018 -31.990 57.662 1.00 28.83 537 LYS A C 1
ATOM 4239 O O . LYS A 1 537 ? 28.601 -30.985 57.101 1.00 28.83 537 LYS A O 1
ATOM 4244 N N . PRO A 1 538 ? 28.722 -33.251 57.246 1.00 39.91 538 PRO A N 1
ATOM 4245 C CA . PRO A 1 538 ? 28.260 -33.677 55.901 1.00 39.91 538 PRO A CA 1
ATOM 4246 C C . PRO A 1 538 ? 26.770 -34.136 55.859 1.00 39.91 538 PRO A C 1
ATOM 4248 O O . PRO A 1 538 ? 26.091 -33.969 56.873 1.00 39.91 538 PRO A O 1
ATOM 4251 N N . PRO A 1 539 ? 26.250 -34.735 54.753 1.00 33.53 539 PRO A N 1
ATOM 4252 C CA . PRO A 1 539 ? 26.297 -36.205 54.633 1.00 33.53 539 PRO A CA 1
ATOM 4253 C C . PRO A 1 539 ? 26.474 -36.833 53.223 1.00 33.53 539 PRO A C 1
ATOM 4255 O O . PRO A 1 539 ? 26.319 -36.218 52.176 1.00 33.53 539 PRO A O 1
ATOM 4258 N N . ASN A 1 540 ? 26.833 -38.112 53.341 1.00 27.08 540 ASN A N 1
ATOM 4259 C CA . ASN A 1 540 ? 27.104 -39.264 52.466 1.00 27.08 540 ASN A CA 1
ATOM 4260 C C . ASN A 1 540 ? 25.938 -39.803 51.559 1.00 27.08 540 ASN A C 1
ATOM 4262 O O . ASN A 1 540 ? 24.869 -39.202 51.549 1.00 27.08 540 ASN A O 1
ATOM 4266 N N . PRO A 1 541 ? 26.130 -40.923 50.800 1.00 45.00 541 PRO A N 1
ATOM 4267 C CA . PRO A 1 541 ? 25.713 -41.118 49.399 1.00 45.00 541 PRO A CA 1
ATOM 4268 C C . PRO A 1 541 ? 24.710 -42.278 49.169 1.00 45.00 541 PRO A C 1
ATOM 4270 O O . PRO A 1 541 ? 24.300 -42.929 50.121 1.00 45.00 541 PRO A O 1
ATOM 4273 N N . THR A 1 542 ? 24.367 -42.565 47.903 1.00 27.17 542 THR A N 1
ATOM 4274 C CA . THR A 1 542 ? 24.015 -43.866 47.245 1.00 27.17 542 THR A CA 1
ATOM 4275 C C . THR A 1 542 ? 23.367 -43.523 45.882 1.00 27.17 542 THR A C 1
ATOM 4277 O O . THR A 1 542 ? 22.788 -42.455 45.760 1.00 27.17 542 THR A O 1
ATOM 4280 N N . GLY A 1 543 ? 23.432 -44.263 44.773 1.00 27.09 543 GLY A N 1
ATOM 4281 C CA . GLY A 1 543 ? 23.903 -45.602 44.438 1.00 27.09 543 GLY A CA 1
ATOM 4282 C C . GLY A 1 543 ? 23.974 -45.760 42.901 1.00 27.09 543 GLY A C 1
ATOM 4283 O O . GLY A 1 543 ? 23.694 -44.834 42.146 1.00 27.09 543 GLY A O 1
ATOM 4284 N N . GLN A 1 544 ? 24.437 -46.929 42.469 1.00 27.78 544 GLN A N 1
ATOM 4285 C CA . GLN A 1 544 ? 24.939 -47.298 41.140 1.00 27.78 544 GLN A CA 1
ATOM 4286 C C . GLN A 1 544 ? 23.879 -47.431 40.027 1.00 27.78 544 GLN A C 1
ATOM 4288 O O . GLN A 1 544 ? 22.730 -47.763 40.292 1.00 27.78 544 GLN A O 1
ATOM 4293 N N . GLY A 1 545 ? 24.336 -47.345 38.768 1.00 25.97 545 GLY A N 1
ATOM 4294 C CA . GLY A 1 545 ? 23.643 -47.901 37.598 1.00 25.97 545 GLY A CA 1
ATOM 4295 C C . GLY A 1 545 ? 24.366 -47.608 36.276 1.00 25.97 545 GLY A C 1
ATOM 4296 O O . GLY A 1 545 ? 24.208 -46.535 35.709 1.00 25.97 545 GLY A O 1
ATOM 4297 N N . ARG A 1 546 ? 25.185 -48.553 35.792 1.00 27.17 546 ARG A N 1
ATOM 4298 C CA . ARG A 1 546 ? 25.818 -48.541 34.458 1.00 27.17 546 ARG A CA 1
ATOM 4299 C C . ARG A 1 546 ? 24.839 -49.055 33.394 1.00 27.17 546 ARG A C 1
ATOM 4301 O O . ARG A 1 546 ? 24.285 -50.129 33.587 1.00 27.17 546 ARG A O 1
ATOM 4308 N N . ALA A 1 547 ? 24.795 -48.406 32.231 1.00 27.56 547 ALA A N 1
ATOM 4309 C CA . ALA A 1 547 ? 24.640 -49.055 30.924 1.00 27.56 547 ALA A CA 1
ATOM 4310 C C . ALA A 1 547 ? 25.170 -48.104 29.839 1.00 27.56 547 ALA A C 1
ATOM 4312 O O . ALA A 1 547 ? 24.718 -46.968 29.727 1.00 27.56 547 ALA A O 1
ATOM 4313 N N . GLY A 1 548 ? 26.184 -48.545 29.095 1.00 24.12 548 GLY A N 1
ATOM 4314 C CA . GLY A 1 548 ? 26.733 -47.809 27.961 1.00 24.12 548 GLY A CA 1
ATOM 4315 C C . GLY A 1 548 ? 26.059 -48.230 26.662 1.00 24.12 548 GLY A C 1
ATOM 4316 O O . GLY A 1 548 ? 25.765 -49.406 26.491 1.00 24.12 548 GLY A O 1
ATOM 4317 N N . HIS A 1 549 ? 25.899 -47.292 25.732 1.00 26.23 549 HIS A N 1
ATOM 4318 C CA . HIS A 1 549 ? 25.833 -47.587 24.305 1.00 26.23 549 HIS A CA 1
ATOM 4319 C C . HIS A 1 549 ? 26.541 -46.487 23.510 1.00 26.23 549 HIS A C 1
ATOM 4321 O O . HIS A 1 549 ? 26.524 -45.309 23.862 1.00 26.23 549 HIS A O 1
ATOM 4327 N N . ARG A 1 550 ? 27.264 -46.959 22.496 1.00 23.64 550 ARG A N 1
ATOM 4328 C CA . ARG A 1 550 ? 28.227 -46.268 21.641 1.00 23.64 550 ARG A CA 1
ATOM 4329 C C . ARG A 1 550 ? 27.546 -45.191 20.791 1.00 23.64 550 ARG A C 1
ATOM 4331 O O . ARG A 1 550 ? 26.536 -45.475 20.159 1.00 23.64 550 ARG A O 1
ATOM 4338 N N . PHE A 1 551 ? 28.151 -44.007 20.716 1.00 24.58 551 PHE A N 1
ATOM 4339 C CA . PHE A 1 551 ? 27.919 -43.055 19.630 1.00 24.58 551 PHE A CA 1
ATOM 4340 C C . PHE A 1 551 ? 28.903 -43.374 18.499 1.00 24.58 551 PHE A C 1
ATOM 4342 O O . PHE A 1 551 ? 30.101 -43.129 18.631 1.00 24.58 551 PHE A O 1
ATOM 4349 N N . GLU A 1 552 ? 28.403 -43.957 17.412 1.00 23.50 552 GLU A N 1
ATOM 4350 C CA . GLU A 1 552 ? 29.120 -44.035 16.140 1.00 23.50 552 GLU A CA 1
ATOM 4351 C C . GLU A 1 552 ? 28.947 -42.719 15.378 1.00 23.50 552 GLU A C 1
ATOM 4353 O O . GLU A 1 552 ? 27.843 -42.283 15.057 1.00 23.50 552 GLU A O 1
ATOM 4358 N N . SER A 1 553 ? 30.076 -42.078 15.101 1.00 23.44 553 SER A N 1
ATOM 4359 C CA . SER A 1 553 ? 30.223 -40.962 14.180 1.00 23.44 553 SER A CA 1
ATOM 4360 C C . SER A 1 553 ? 30.172 -41.472 12.736 1.00 23.44 553 SER A C 1
ATOM 4362 O O . SER A 1 553 ? 31.142 -42.068 12.267 1.00 23.44 553 SER A O 1
ATOM 4364 N N . CYS A 1 554 ? 29.081 -41.214 12.012 1.00 22.75 554 CYS A N 1
ATOM 4365 C CA . CYS A 1 554 ? 29.044 -41.365 10.557 1.00 22.75 554 CYS A CA 1
ATOM 4366 C C . CYS A 1 554 ? 29.200 -39.994 9.890 1.00 22.75 554 CYS A C 1
ATOM 4368 O O . CYS A 1 554 ? 28.303 -39.153 9.922 1.00 22.75 554 CYS A O 1
ATOM 4370 N N . HIS A 1 555 ? 30.366 -39.787 9.278 1.00 24.80 555 HIS A N 1
ATOM 4371 C CA . HIS A 1 555 ? 30.592 -38.772 8.258 1.00 24.80 555 HIS A CA 1
ATOM 4372 C C . HIS A 1 555 ? 29.700 -39.075 7.046 1.00 24.80 555 HIS A C 1
ATOM 4374 O O . HIS A 1 555 ? 29.906 -40.077 6.367 1.00 24.80 555 HIS A O 1
ATOM 4380 N N . LEU A 1 556 ? 28.740 -38.199 6.754 1.00 24.25 556 LEU A N 1
ATOM 4381 C CA . LEU A 1 556 ? 28.010 -38.191 5.487 1.00 24.25 556 LEU A CA 1
ATOM 4382 C C . LEU A 1 556 ? 28.585 -37.095 4.590 1.00 24.25 556 LEU A C 1
ATOM 4384 O O . LEU A 1 556 ? 28.325 -35.904 4.746 1.00 24.25 556 LEU A O 1
ATOM 4388 N N . SER A 1 557 ? 29.412 -37.542 3.653 1.00 24.45 557 SER A N 1
ATOM 4389 C CA . SER A 1 557 ? 29.790 -36.827 2.445 1.00 24.45 557 SER A CA 1
ATOM 4390 C C . SER A 1 557 ? 28.576 -36.714 1.518 1.00 24.45 557 SER A C 1
ATOM 4392 O O . SER A 1 557 ? 28.230 -37.680 0.840 1.00 24.45 557 SER A O 1
ATOM 4394 N N . CYS A 1 558 ? 27.937 -35.546 1.448 1.00 24.61 558 CYS A N 1
ATOM 4395 C CA . CYS A 1 558 ? 26.996 -35.251 0.368 1.00 24.61 558 CYS A CA 1
ATOM 4396 C C . CYS A 1 558 ? 27.765 -34.709 -0.841 1.00 24.61 558 CYS A C 1
ATOM 4398 O O . CYS A 1 558 ? 27.955 -33.506 -0.995 1.00 24.61 558 CYS A O 1
ATOM 4400 N N . GLY A 1 559 ? 28.215 -35.627 -1.694 1.00 27.02 559 GLY A N 1
ATOM 4401 C CA . GLY A 1 559 ? 28.336 -35.362 -3.119 1.00 27.02 559 GLY A CA 1
ATOM 4402 C C . GLY A 1 559 ? 27.005 -35.716 -3.773 1.00 27.02 559 GLY A C 1
ATOM 4403 O O . GLY A 1 559 ? 26.625 -36.882 -3.802 1.00 27.02 559 GLY A O 1
ATOM 4404 N N . SER A 1 560 ? 26.284 -34.721 -4.276 1.00 26.41 560 SER A N 1
ATOM 4405 C CA . SER A 1 560 ? 25.173 -34.931 -5.203 1.00 26.41 560 SER A CA 1
ATOM 4406 C C . SER A 1 560 ? 25.241 -33.856 -6.279 1.00 26.41 560 SER A C 1
ATOM 4408 O O . SER A 1 560 ? 25.091 -32.661 -6.047 1.00 26.41 560 SER A O 1
ATOM 4410 N N . SER A 1 561 ? 25.555 -34.334 -7.473 1.00 24.30 561 SER A N 1
ATOM 4411 C CA . SER A 1 561 ? 25.482 -33.661 -8.757 1.00 24.30 561 SER A CA 1
ATOM 4412 C C . SER A 1 561 ? 24.077 -33.102 -9.003 1.00 24.30 561 SER A C 1
ATOM 4414 O O . SER A 1 561 ? 23.148 -33.864 -9.265 1.00 24.30 561 SER A O 1
ATOM 4416 N N . CYS A 1 562 ? 23.925 -31.777 -8.970 1.00 23.56 562 CYS A N 1
ATOM 4417 C CA . CYS A 1 562 ? 22.754 -31.109 -9.532 1.00 23.56 562 CYS A CA 1
ATOM 4418 C C . CYS A 1 562 ? 22.853 -31.136 -11.060 1.00 23.56 562 CYS A C 1
ATOM 4420 O O . CYS A 1 562 ? 23.599 -30.369 -11.669 1.00 23.56 562 CYS A O 1
ATOM 4422 N N . VAL A 1 563 ? 22.099 -32.042 -11.676 1.00 24.42 563 VAL A N 1
ATOM 4423 C CA . VAL A 1 563 ? 21.814 -32.016 -13.110 1.00 24.42 563 VAL A CA 1
ATOM 4424 C C . VAL A 1 563 ? 20.862 -30.848 -13.356 1.00 24.42 563 VAL A C 1
ATOM 4426 O O . VAL A 1 563 ? 19.694 -30.883 -12.983 1.00 24.42 563 VAL A O 1
ATOM 4429 N N . VAL A 1 564 ? 21.390 -29.776 -13.941 1.00 30.73 564 VAL A N 1
ATOM 4430 C CA . VAL A 1 564 ? 20.615 -28.603 -14.351 1.00 30.73 564 VAL A CA 1
ATOM 4431 C C . VAL A 1 564 ? 19.871 -28.951 -15.638 1.00 30.73 564 VAL A C 1
ATOM 4433 O O . VAL A 1 564 ? 20.466 -28.999 -16.714 1.00 30.73 564 VAL A O 1
ATOM 4436 N N . HIS A 1 565 ? 18.559 -29.164 -15.547 1.00 22.81 565 HIS A N 1
ATOM 4437 C CA . HIS A 1 565 ? 17.698 -29.117 -16.723 1.00 22.81 565 HIS A CA 1
ATOM 4438 C C . HIS A 1 565 ? 17.483 -27.654 -17.125 1.00 22.81 565 HIS A C 1
ATOM 4440 O O . HIS A 1 565 ? 16.619 -26.953 -16.610 1.00 22.81 565 HIS A O 1
ATOM 4446 N N . SER A 1 566 ? 18.294 -27.192 -18.076 1.00 25.39 566 SER A N 1
ATOM 4447 C CA . SER A 1 566 ? 17.997 -26.010 -18.885 1.00 25.39 566 SER A CA 1
ATOM 4448 C C . SER A 1 566 ? 16.806 -26.353 -19.791 1.00 25.39 566 SER A C 1
ATOM 4450 O O . SER A 1 566 ? 16.983 -26.965 -20.847 1.00 25.39 566 SER A O 1
ATOM 4452 N N . LEU A 1 567 ? 15.590 -25.966 -19.406 1.00 26.44 567 LEU A N 1
ATOM 4453 C CA . LEU A 1 567 ? 14.461 -25.913 -20.335 1.00 26.44 567 LEU A CA 1
ATOM 4454 C C . LEU A 1 567 ? 14.629 -24.671 -21.220 1.00 26.44 567 LEU A C 1
ATOM 4456 O O . LEU A 1 567 ? 14.143 -23.585 -20.920 1.00 26.44 567 LEU A O 1
ATOM 4460 N N . ARG A 1 568 ? 15.362 -24.838 -22.327 1.00 25.11 568 ARG A N 1
ATOM 4461 C CA . ARG A 1 568 ? 15.267 -23.940 -23.480 1.00 25.11 568 ARG A CA 1
ATOM 4462 C C . ARG A 1 568 ? 13.909 -24.177 -24.135 1.00 25.11 568 ARG A C 1
ATOM 4464 O O . ARG A 1 568 ? 13.720 -25.200 -24.790 1.00 25.11 568 ARG A O 1
ATOM 4471 N N . SER A 1 569 ? 12.990 -23.223 -24.012 1.00 26.09 569 SER A N 1
ATOM 4472 C CA . SER A 1 569 ? 11.840 -23.136 -24.910 1.00 26.09 569 SER A CA 1
ATOM 4473 C C . SER A 1 569 ? 12.349 -22.762 -26.306 1.00 26.09 569 SER A C 1
ATOM 4475 O O . SER A 1 569 ? 12.577 -21.595 -26.621 1.00 26.09 569 SER A O 1
ATOM 4477 N N . THR A 1 570 ? 12.583 -23.770 -27.137 1.00 27.38 570 THR A N 1
ATOM 4478 C CA . THR A 1 570 ? 12.628 -23.585 -28.587 1.00 27.38 570 THR A CA 1
ATOM 4479 C C . THR A 1 570 ? 11.192 -23.715 -29.074 1.00 27.38 570 THR A C 1
ATOM 4481 O O . THR A 1 570 ? 10.656 -24.814 -29.142 1.00 27.38 570 THR A O 1
ATOM 4484 N N . ASN A 1 571 ? 10.540 -22.585 -29.349 1.00 26.27 571 ASN A N 1
ATOM 4485 C CA . ASN A 1 571 ? 9.352 -22.602 -30.196 1.00 26.27 571 ASN A CA 1
ATOM 4486 C C . ASN A 1 571 ? 9.832 -22.734 -31.648 1.00 26.27 571 ASN A C 1
ATOM 4488 O O . ASN A 1 571 ? 10.659 -21.918 -32.067 1.00 26.27 571 ASN A O 1
ATOM 4492 N N . PRO A 1 572 ? 9.349 -23.723 -32.414 1.00 34.41 572 PRO A N 1
ATOM 4493 C CA . PRO A 1 572 ? 9.501 -23.715 -33.856 1.00 34.41 572 PRO A CA 1
ATOM 4494 C C . PRO A 1 572 ? 8.492 -22.720 -34.448 1.00 34.41 572 PRO A C 1
ATOM 4496 O O . PRO A 1 572 ? 7.293 -22.811 -34.180 1.00 34.41 572 PRO A O 1
ATOM 4499 N N . CYS A 1 573 ? 8.991 -21.772 -35.238 1.00 33.66 573 CYS A N 1
ATOM 4500 C CA . CYS A 1 573 ? 8.284 -21.357 -36.446 1.00 33.66 573 CYS A CA 1
ATOM 4501 C C . CYS A 1 573 ? 8.724 -22.285 -37.575 1.00 33.66 573 CYS A C 1
ATOM 4503 O O . CYS A 1 573 ? 9.938 -22.609 -37.602 1.00 33.66 573 CYS A O 1
#

Sequence (573 aa):
MGCPIDTSEGINVGLIGSLSIHARIGDWGSLESPFYELVEKSKKARIRMLFLSPSQDEYYMIAAGNSLALNRGIQEEQAVPARYHQEFLTIAWEEVHLRSIFPFQYFSIGASLIPFIEHNDKNRALMSSNMQRQAVPLSRSEKCIVGTGLERQVALDSGVTTIAEHEGKILYTDTEKIILSGNENTYSIPLIMYQRSNKNTCMHQKPQVRRGKCIKKGQILADGAATVGGELAFGKNILVAYMPWEGYNFEDAVLISECLVYGDIYTSFDIRKYEIQTHVTTQGPERITKEIPHLEGRLLRNLDKNGIVMLGSWVETGDILVGKLTPQVAKESSYAPEDRLLRAILGIQDMPYLQDGRPVDMVFNPLGVPSRMNVGQIFECSLGLAGSLLDRHYRIAPFDERYEQEASRKLVFSELYEASKQTANPWVFEPEYPGKSRIFDGRTGDPFEQPVIIGKPYILKFIHQVDDKIHGRSSGHYALVIQQPLRGRSKHASQRIPTSGVNAISHPFLSQGRPVRGLPAIGNGISRRGRRRGRSKPPNPTGQGRAGHRFESCHLSCGSSCVVHSLRSTNPC

Secondary structure (DSSP, 8-state):
-EEEEEE--GGGTTTSEEEPTT-EE-TTS-EEEEEEE---SSTT---EEEEE-HHHHTTS-EE---TTSS-TT----SEEEEEETTEEEEEEGGG--EE-S-GGGGS-HHHHTSTTGGGB-HHHHHHHHHHHTTB---SS-B--SEE-S-HHHHHHHTT-SEE-SS-EEEEEE-SSEEEEEETTEEEEEE---SEEPTTSBEE--EE-PPTT-EE-TT-EEEE-TTEETTEE--EEE--EEE---TTTT-TT--EEBTHHHHTTTT---B---------EETTEE-EE-S--TT--TTTTTTB-TTSBBPTT----TT--SB-EE-------------------PBPGGGS-B-TTSPBPSEEE-GGGTGGGTBTHHHHHHHHHHHHHHHT--EE--SSGGGTSTTHHHHHHHHHHHHHHHHSS-GGG-BTTBTTEE--B-TTT-PBPSS-EEEE--EEEPBS--GGGT----SS--B-TTT-SBPPSGGGTPPPP--HHHHHHHHHHHHHHTS-----------------------------------------------------------